Protein AF-A0A3R6W5V1-F1 (afdb_monomer_lite)

Sequence (468 aa):
MVTITNNAQAGAQSQTITPLTTTSVPNLQANAAKKMNNFSMTTMPAANRIVRATDNPYDSPDHDLDLVEDGNGGYEADVYTAKGLFEAVWDPASPTWDFNRNNPDNWKALFSKGILGEDANLHLGGSYKANIYLPISNIHKIVLMNNIDLSKIDDLTVKNYRMNYQLPANNIGRGNEINSKTSYKYVAIRHDNLLIDGKNHYIVMGFNNFALIGHIWSGQENQTVTYPDGTSGLQPYKEDWTIEDLDIYGTTYWGFISCNTGIAKNRVAIKMKEPIKQPGDVGYNSDKNDPTSDYNRANNLDDYKKGLAGGYSWITYDNVHYVGSQFSWTGGGTSGVTILGDTSGKSVRSFRAPDSDFIWLSESNNLPIDSNNNAAVPHGGNDQQNFEVDQVEFGKDCNYTGTTYNGNTLELTGSAVFRDGAKVDLYPHGTDTAEHHDGGMAYGISMPSGTPTINMYGSAQLNIHCND

Secondary structure (DSSP, 8-state):
-----------------------PPS---SS----------PPPP--TTBPPGGG-TT--TT--EEEEE-SSSSEEEEE-SHHHHHHHHH-TT-TTSTTTTT-TTHHHHHHHHT-HHHHHTT--SS---TTBPPPB--EEEEEESS-EEGGG--HHHHHHHT---PPPTTSEE----TTGGGSSEEE-SB-TTEEEEEEEEEEEEET--EEE-SS-TTT-TT-EEE-TTS-EEEPP-EEEEEEEEEEEEE--TTBSEEE-SS-HHHHHHHH--SPPPPTTSTT----TT-TTSHHHHHHHHHHHHHT-TT-EEEEEEEEEEEEES-SEE--TTSEEEEEESEEEEEE-SEEE-TT---EEEPP-TTPPBPTTSSBSSS---SS--SEEESEEEE-TT-EEEEE-SSS-SEEESS-EEE-TT-EEEEE----SS--STTT----SEE--SSS--EEE-TT-EEEE----

Radius of gyration: 23.42 Å; chains: 1; bounding box: 58×64×66 Å

Structure (mmCIF, N/CA/C/O backbone):
data_AF-A0A3R6W5V1-F1
#
_entry.id   AF-A0A3R6W5V1-F1
#
loop_
_atom_site.group_PDB
_atom_site.id
_atom_site.type_symbol
_atom_site.label_atom_id
_atom_site.label_alt_id
_atom_site.label_comp_id
_atom_site.label_asym_id
_atom_site.label_entity_id
_atom_site.label_seq_id
_atom_site.pdbx_PDB_ins_code
_atom_site.Cartn_x
_atom_site.Cartn_y
_atom_site.Cartn_z
_atom_site.occupancy
_atom_site.B_iso_or_equiv
_atom_site.auth_seq_id
_atom_site.auth_comp_id
_atom_site.auth_asym_id
_atom_site.auth_atom_id
_atom_site.pdbx_PDB_model_num
ATOM 1 N N . MET A 1 1 ? 6.380 -8.576 32.706 1.00 24.20 1 MET A N 1
ATOM 2 C CA . MET A 1 1 ? 7.169 -9.421 33.628 1.00 24.20 1 MET A CA 1
ATOM 3 C C . MET A 1 1 ? 6.385 -10.707 33.846 1.00 24.20 1 MET A C 1
ATOM 5 O O . MET A 1 1 ? 5.410 -10.699 34.584 1.00 24.20 1 MET A O 1
ATOM 9 N N . VAL A 1 2 ? 6.731 -11.768 33.120 1.00 23.47 2 VAL A N 1
ATOM 10 C CA . VAL A 1 2 ? 6.160 -13.106 33.312 1.00 23.47 2 VAL A CA 1
ATOM 11 C C . VAL A 1 2 ? 7.336 -14.007 33.648 1.00 23.47 2 VAL A C 1
ATOM 13 O O . VAL A 1 2 ? 8.266 -14.132 32.858 1.00 23.47 2 VAL A O 1
ATOM 16 N N . THR A 1 3 ? 7.338 -14.549 34.861 1.00 20.27 3 THR A N 1
ATOM 17 C CA . THR A 1 3 ? 8.378 -15.460 35.339 1.00 20.27 3 THR A CA 1
ATOM 18 C C . THR A 1 3 ? 7.955 -16.880 35.007 1.00 20.27 3 THR A C 1
ATOM 20 O O . THR A 1 3 ? 6.928 -17.340 35.503 1.00 20.27 3 THR A O 1
ATOM 23 N N . ILE A 1 4 ? 8.759 -17.584 34.214 1.00 23.84 4 ILE A N 1
ATOM 24 C CA . ILE A 1 4 ? 8.674 -19.038 34.072 1.00 23.84 4 ILE A CA 1
ATOM 25 C C . ILE A 1 4 ? 10.065 -19.590 34.372 1.00 23.84 4 ILE A C 1
ATOM 27 O O . ILE A 1 4 ? 11.032 -19.274 33.686 1.00 23.84 4 ILE A O 1
ATOM 31 N N . THR A 1 5 ? 10.172 -20.380 35.436 1.00 22.48 5 THR A N 1
ATOM 32 C CA . THR A 1 5 ? 11.401 -21.066 35.842 1.00 22.48 5 THR A CA 1
ATOM 33 C C . THR A 1 5 ? 11.293 -22.532 35.454 1.00 22.48 5 THR A C 1
ATOM 35 O O . THR A 1 5 ? 10.298 -23.162 35.805 1.00 22.48 5 THR A O 1
ATOM 38 N N . ASN A 1 6 ? 12.336 -23.103 34.846 1.00 23.78 6 ASN A N 1
ATOM 39 C CA . ASN A 1 6 ? 12.738 -24.473 35.162 1.00 23.78 6 ASN A CA 1
ATOM 40 C C . ASN A 1 6 ? 14.214 -24.747 34.843 1.00 23.78 6 ASN A C 1
ATOM 42 O O . ASN A 1 6 ? 14.746 -24.343 33.816 1.00 23.78 6 ASN A O 1
ATOM 46 N N . ASN A 1 7 ? 14.855 -25.426 35.795 1.00 25.19 7 ASN A N 1
ATOM 47 C CA . ASN A 1 7 ? 16.265 -25.796 35.840 1.00 25.19 7 ASN A CA 1
ATOM 48 C C . ASN A 1 7 ? 16.570 -27.023 34.968 1.00 25.19 7 ASN A C 1
ATOM 50 O O . ASN A 1 7 ? 15.912 -28.046 35.140 1.00 25.19 7 ASN A O 1
ATOM 54 N N . ALA A 1 8 ? 17.673 -26.993 34.215 1.00 25.36 8 ALA A N 1
ATOM 55 C CA . ALA A 1 8 ? 18.603 -28.124 34.110 1.00 25.36 8 ALA A CA 1
ATOM 56 C C . ALA A 1 8 ? 19.979 -27.656 33.596 1.00 25.36 8 ALA A C 1
ATOM 58 O O . ALA A 1 8 ? 20.082 -26.849 32.679 1.00 25.36 8 ALA A O 1
ATOM 59 N N . GLN A 1 9 ? 21.035 -28.146 34.245 1.00 26.05 9 GLN A N 1
ATOM 60 C CA . GLN A 1 9 ? 22.436 -27.763 34.073 1.00 26.05 9 GLN A CA 1
ATOM 61 C C . GLN A 1 9 ? 23.125 -28.390 32.846 1.00 26.05 9 GLN A C 1
ATOM 63 O O . GLN A 1 9 ? 22.974 -29.575 32.581 1.00 26.05 9 GLN A O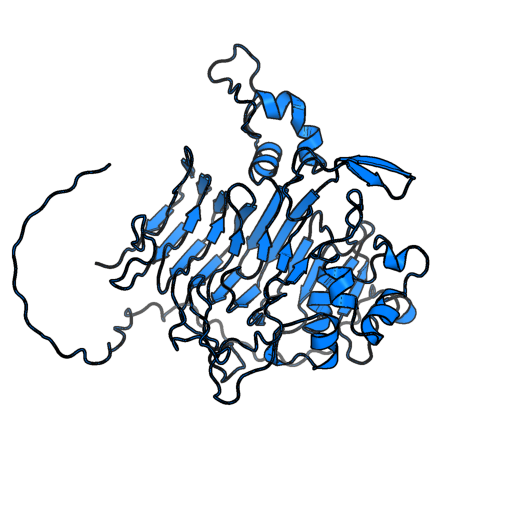 1
ATOM 68 N N . ALA A 1 10 ? 23.988 -27.568 32.237 1.00 26.67 10 ALA A N 1
ATOM 69 C CA . ALA A 1 10 ? 25.373 -27.798 31.797 1.00 26.67 10 ALA A CA 1
ATOM 70 C C . ALA A 1 10 ? 25.775 -29.078 31.030 1.00 26.67 10 ALA A C 1
ATOM 72 O O . ALA A 1 10 ? 25.814 -30.181 31.567 1.00 26.67 10 ALA A O 1
ATOM 73 N N . GLY A 1 11 ? 26.340 -28.853 29.838 1.00 23.72 11 GLY A N 1
ATOM 74 C CA . GLY A 1 11 ? 27.259 -29.774 29.171 1.00 23.72 11 GLY A CA 1
ATOM 75 C C . GLY A 1 11 ? 27.749 -29.215 27.836 1.00 23.72 11 GLY A C 1
ATOM 76 O O . GLY A 1 11 ? 27.104 -29.407 26.815 1.00 23.72 11 GLY A O 1
ATOM 77 N N . ALA A 1 12 ? 28.885 -28.513 27.832 1.00 28.36 12 ALA A N 1
ATOM 78 C CA . ALA A 1 12 ? 29.529 -28.054 26.605 1.00 28.36 12 ALA A CA 1
ATOM 79 C C . ALA A 1 12 ? 30.163 -29.238 25.855 1.00 28.36 12 ALA A C 1
ATOM 81 O O . ALA A 1 12 ? 31.077 -29.882 26.372 1.00 28.36 12 ALA A O 1
ATOM 82 N N . GLN A 1 13 ? 29.727 -29.486 24.619 1.00 23.53 13 GLN A N 1
ATOM 83 C CA . GLN A 1 13 ? 30.498 -30.235 23.629 1.00 23.53 13 GLN A CA 1
ATOM 84 C C . GLN A 1 13 ? 30.466 -29.491 22.295 1.00 23.53 13 GLN A C 1
ATOM 86 O O . GLN A 1 13 ? 29.409 -29.209 21.742 1.00 23.53 13 GLN A O 1
ATOM 91 N N . SER A 1 14 ? 31.660 -29.167 21.801 1.00 27.16 14 SER A N 1
ATOM 92 C CA . SER A 1 14 ? 31.893 -28.633 20.462 1.00 27.16 14 SER A CA 1
ATOM 93 C C . SER A 1 14 ? 31.403 -29.644 19.423 1.00 27.16 14 SER A C 1
ATOM 95 O O . SER A 1 14 ? 31.920 -30.761 19.373 1.00 27.16 14 SER A O 1
ATOM 97 N N . GLN A 1 15 ? 30.413 -29.266 18.611 1.00 25.70 15 GLN A N 1
ATOM 98 C CA . GLN A 1 15 ? 30.020 -30.019 17.424 1.00 25.70 15 GLN A CA 1
ATOM 99 C C . GLN A 1 15 ? 30.204 -29.157 16.178 1.00 25.70 15 GLN A C 1
ATOM 101 O O . GLN A 1 15 ? 29.712 -28.037 16.069 1.00 25.70 15 GLN A O 1
ATOM 106 N N . THR A 1 16 ? 30.960 -29.708 15.236 1.00 23.69 16 THR A N 1
ATOM 107 C CA . THR A 1 16 ? 31.167 -29.188 13.890 1.00 23.69 16 THR A CA 1
ATOM 108 C C . THR A 1 16 ? 29.822 -29.145 13.160 1.00 23.69 16 THR A C 1
ATOM 110 O O . THR A 1 16 ? 29.231 -30.191 12.895 1.00 23.69 16 THR A O 1
ATOM 113 N N . ILE A 1 17 ? 29.330 -27.943 12.846 1.00 25.33 17 ILE A N 1
ATOM 114 C CA . ILE A 1 17 ? 28.068 -27.751 12.121 1.00 25.33 17 ILE A CA 1
ATOM 115 C C . ILE A 1 17 ? 28.253 -28.256 10.686 1.00 25.33 17 ILE A C 1
ATOM 117 O O . ILE A 1 17 ? 28.968 -27.663 9.880 1.00 25.33 17 ILE A O 1
ATOM 121 N N . THR A 1 18 ? 27.612 -29.380 10.381 1.00 26.09 18 THR A N 1
ATOM 122 C CA . THR A 1 18 ? 27.389 -29.851 9.008 1.00 26.09 18 THR A CA 1
ATOM 123 C C . THR A 1 18 ? 26.201 -29.056 8.449 1.00 26.09 18 THR A C 1
ATOM 125 O O . THR A 1 18 ? 25.250 -28.851 9.205 1.00 26.09 18 THR A O 1
ATOM 128 N N . PRO A 1 19 ? 26.217 -28.571 7.189 1.00 27.47 19 PRO A N 1
ATOM 129 C CA . PRO A 1 19 ? 25.114 -27.778 6.651 1.00 27.47 19 PRO A CA 1
ATOM 130 C C . PRO A 1 19 ? 23.778 -28.505 6.838 1.00 27.47 19 PRO A C 1
ATOM 132 O O . PRO A 1 19 ? 23.638 -29.661 6.432 1.00 27.47 19 PRO A O 1
ATOM 135 N N . LEU A 1 20 ? 22.828 -27.822 7.484 1.00 25.36 20 LEU A N 1
ATOM 136 C CA . LEU A 1 20 ? 21.466 -28.294 7.718 1.00 25.36 20 LEU A CA 1
ATOM 137 C C . LEU A 1 20 ? 20.865 -28.783 6.399 1.00 25.36 20 LEU A C 1
ATOM 139 O O . LEU A 1 20 ? 20.637 -28.017 5.463 1.00 25.36 20 LEU A O 1
ATOM 143 N N . THR A 1 21 ? 20.618 -30.087 6.340 1.00 25.17 21 THR A N 1
ATOM 144 C CA . THR A 1 21 ? 19.718 -30.688 5.365 1.00 25.17 21 THR A CA 1
ATOM 145 C C . THR A 1 21 ? 18.314 -30.281 5.782 1.00 25.17 21 THR A C 1
ATOM 147 O O . THR A 1 21 ? 17.868 -30.605 6.881 1.00 25.17 21 THR A O 1
ATOM 150 N N . THR A 1 22 ? 17.638 -29.522 4.922 1.00 28.75 22 THR A N 1
ATOM 151 C CA . THR A 1 22 ? 16.239 -29.145 5.098 1.00 28.75 22 THR A CA 1
ATOM 152 C C . THR A 1 22 ? 15.409 -30.408 5.294 1.00 28.75 22 THR A C 1
ATOM 154 O O . THR A 1 22 ? 15.277 -31.241 4.397 1.00 28.75 22 THR A O 1
ATOM 157 N N . THR A 1 23 ? 14.856 -30.581 6.490 1.00 24.56 23 THR A N 1
ATOM 158 C CA . THR A 1 23 ? 13.832 -31.594 6.722 1.00 24.56 23 THR A CA 1
ATOM 159 C C . THR A 1 23 ? 12.555 -31.048 6.101 1.00 24.56 23 THR A C 1
ATOM 161 O O . THR A 1 23 ? 11.878 -30.189 6.654 1.00 24.56 23 THR A O 1
ATOM 164 N N . SER A 1 24 ? 12.278 -31.487 4.875 1.00 26.33 24 SER A N 1
ATOM 165 C CA . SER A 1 24 ? 11.009 -31.240 4.202 1.00 26.33 24 SER A CA 1
ATOM 166 C C . SER A 1 24 ? 9.868 -31.717 5.097 1.00 26.33 24 SER A C 1
ATOM 168 O O . SER A 1 24 ? 9.824 -32.900 5.445 1.00 26.33 24 SER A O 1
ATOM 170 N N . VAL A 1 25 ? 8.939 -30.823 5.428 1.00 28.31 25 VAL A N 1
ATOM 171 C CA . VAL A 1 25 ? 7.647 -31.192 6.013 1.00 28.31 25 VAL A CA 1
ATOM 172 C C . VAL A 1 25 ? 6.966 -32.186 5.056 1.00 28.31 25 VAL A C 1
ATOM 174 O O . VAL A 1 25 ? 6.752 -31.847 3.887 1.00 28.31 25 VAL A O 1
ATOM 177 N N . PRO A 1 26 ? 6.660 -33.427 5.477 1.00 26.69 26 PRO A N 1
ATOM 178 C CA . PRO A 1 26 ? 6.013 -34.397 4.604 1.00 26.69 26 PRO A CA 1
ATOM 179 C C . PRO A 1 26 ? 4.559 -33.999 4.302 1.00 26.69 26 PRO A C 1
ATOM 181 O O . PRO A 1 26 ? 3.750 -33.843 5.209 1.00 26.69 26 PRO A O 1
ATOM 184 N N . ASN A 1 27 ? 4.230 -33.937 3.008 1.00 31.64 27 ASN A N 1
ATOM 185 C CA . ASN A 1 27 ? 2.883 -33.942 2.421 1.00 31.64 27 ASN A CA 1
ATOM 186 C C . ASN A 1 27 ? 1.923 -32.774 2.733 1.00 31.64 27 ASN A C 1
ATOM 188 O O . ASN A 1 27 ? 0.891 -32.949 3.371 1.00 31.64 27 ASN A O 1
ATOM 192 N N . LEU A 1 28 ? 2.151 -31.644 2.054 1.00 29.62 28 LEU A N 1
ATOM 193 C CA . LEU A 1 28 ? 1.080 -30.771 1.527 1.00 29.62 28 LEU A CA 1
ATOM 194 C C . LEU A 1 28 ? 1.022 -30.781 -0.021 1.00 29.62 28 LEU A C 1
ATOM 196 O O . LEU A 1 28 ? 0.381 -29.942 -0.642 1.00 29.62 28 LEU A O 1
ATOM 200 N N . GLN A 1 29 ? 1.663 -31.759 -0.676 1.00 28.33 29 GLN A N 1
ATOM 201 C CA . GLN A 1 29 ? 1.738 -31.857 -2.145 1.00 28.33 29 GLN A CA 1
ATOM 202 C C . GLN A 1 29 ? 0.550 -32.560 -2.830 1.00 28.33 29 GLN A C 1
ATOM 204 O O . GLN A 1 29 ? 0.603 -32.829 -4.027 1.00 28.33 29 GLN A O 1
ATOM 209 N N . ALA A 1 30 ? -0.551 -32.824 -2.130 1.00 28.30 30 ALA A N 1
ATOM 210 C CA . ALA A 1 30 ? -1.717 -33.474 -2.726 1.00 28.30 30 ALA A CA 1
ATOM 211 C C . ALA A 1 30 ? -2.998 -32.672 -2.473 1.00 28.30 30 ALA A C 1
ATOM 213 O O . ALA A 1 30 ? -3.876 -33.151 -1.767 1.00 28.30 30 ALA A O 1
ATOM 214 N N . ASN A 1 31 ? -3.058 -31.438 -2.995 1.00 28.53 31 ASN A N 1
ATOM 215 C CA . ASN A 1 31 ? -4.257 -30.794 -3.573 1.00 28.53 31 ASN A CA 1
ATOM 216 C C . ASN A 1 31 ? -4.037 -29.288 -3.824 1.00 28.53 31 ASN A C 1
ATOM 218 O O . ASN A 1 31 ? -4.696 -28.462 -3.211 1.00 28.53 31 ASN A O 1
ATOM 222 N N . ALA A 1 32 ? -3.142 -28.919 -4.746 1.00 29.02 32 ALA A N 1
ATOM 223 C CA . ALA A 1 32 ? -3.205 -27.614 -5.430 1.00 29.02 32 ALA A CA 1
ATOM 224 C C . ALA A 1 32 ? -2.362 -27.578 -6.720 1.00 29.02 32 ALA A C 1
ATOM 226 O O . ALA A 1 32 ? -1.829 -26.545 -7.098 1.00 29.02 32 ALA A O 1
ATOM 227 N N . ALA A 1 33 ? -2.239 -28.691 -7.449 1.00 25.98 33 ALA A N 1
ATOM 228 C CA . ALA A 1 33 ? -1.793 -28.617 -8.840 1.00 25.98 33 ALA A CA 1
ATOM 229 C C . ALA A 1 33 ? -2.996 -28.225 -9.714 1.00 25.98 33 ALA A C 1
ATOM 231 O O . ALA A 1 33 ? -3.552 -29.055 -10.438 1.00 25.98 33 ALA A O 1
ATOM 232 N N . LYS A 1 34 ? -3.441 -26.963 -9.634 1.00 29.34 34 LYS A N 1
ATOM 233 C CA . LYS A 1 34 ? -4.236 -26.395 -10.730 1.00 29.34 34 LYS A CA 1
ATOM 234 C C . LYS A 1 34 ? -3.292 -26.338 -11.928 1.00 29.34 34 LYS A C 1
ATOM 236 O O . LYS A 1 34 ? -2.284 -25.644 -11.897 1.00 29.34 34 LYS A O 1
ATOM 241 N N . LYS A 1 35 ? -3.589 -27.139 -12.954 1.00 26.02 35 LYS A N 1
ATOM 242 C CA . LYS A 1 35 ? -2.922 -27.086 -14.259 1.00 26.02 35 LYS A CA 1
ATOM 243 C C . LYS A 1 35 ? -2.786 -25.622 -14.687 1.00 26.02 35 LYS A C 1
ATOM 245 O O . LYS A 1 35 ? -3.800 -24.985 -14.962 1.00 26.02 35 LYS A O 1
ATOM 250 N N . MET A 1 36 ? -1.554 -25.123 -14.772 1.00 27.02 36 MET A N 1
ATOM 251 C CA . MET A 1 36 ? -1.246 -23.946 -15.575 1.00 27.02 36 MET A CA 1
ATOM 252 C C . MET A 1 36 ? -1.627 -24.289 -17.015 1.00 27.02 36 MET A C 1
ATOM 254 O O . MET A 1 36 ? -0.994 -25.127 -17.659 1.00 27.02 36 MET A O 1
ATOM 258 N N . ASN A 1 37 ? -2.726 -23.714 -17.493 1.00 26.06 37 ASN A N 1
ATOM 259 C CA . ASN A 1 37 ? -3.013 -23.720 -18.915 1.00 26.06 37 ASN A CA 1
ATOM 260 C C . ASN A 1 37 ? -2.013 -22.762 -19.560 1.00 26.06 37 ASN A C 1
ATOM 262 O O . ASN A 1 37 ? -1.928 -21.607 -19.156 1.00 26.06 37 ASN A O 1
ATOM 266 N N . ASN A 1 38 ? -1.266 -23.242 -20.554 1.00 24.62 38 ASN A N 1
ATOM 267 C CA . ASN A 1 38 ? -0.503 -22.380 -21.449 1.00 24.62 38 ASN A CA 1
ATOM 268 C C . ASN A 1 38 ? -1.458 -21.325 -22.022 1.00 24.62 38 ASN A C 1
ATOM 270 O O . ASN A 1 38 ? -2.312 -21.654 -22.851 1.00 24.62 38 ASN A O 1
ATOM 274 N N . PHE A 1 39 ? -1.336 -20.077 -21.576 1.00 28.05 39 PHE A N 1
ATOM 275 C CA . PHE A 1 39 ? -2.034 -18.964 -22.198 1.00 28.05 39 PHE A CA 1
ATOM 276 C C . PHE A 1 39 ? -1.380 -18.712 -23.558 1.00 28.05 39 PHE A C 1
ATOM 278 O O . PHE A 1 39 ? -0.273 -18.194 -23.668 1.00 28.05 39 PHE A O 1
ATOM 285 N N . SER A 1 40 ? -2.066 -19.140 -24.616 1.00 25.66 40 SER A N 1
ATOM 286 C CA . SER A 1 40 ? -1.854 -18.587 -25.950 1.00 25.66 40 SER A CA 1
ATOM 287 C C . SER A 1 40 ? -2.216 -17.106 -25.886 1.00 25.66 40 SER A C 1
ATOM 289 O O . SER A 1 40 ? -3.276 -16.786 -25.352 1.00 25.66 40 SER A O 1
ATOM 291 N N . MET A 1 41 ? -1.379 -16.223 -26.441 1.00 25.05 41 MET A N 1
ATOM 292 C CA . MET A 1 41 ? -1.706 -14.806 -26.636 1.00 25.05 41 MET A CA 1
ATOM 293 C C . MET A 1 41 ? -2.998 -14.704 -27.453 1.00 25.05 41 MET A C 1
ATOM 295 O O . MET A 1 41 ? -2.991 -14.820 -28.680 1.00 25.05 41 MET A O 1
ATOM 299 N N . THR A 1 42 ? -4.130 -14.581 -26.765 1.00 28.81 42 THR A N 1
ATOM 300 C CA . THR A 1 42 ? -5.414 -14.300 -27.394 1.00 28.81 42 THR A CA 1
ATOM 301 C C . THR A 1 42 ? -5.331 -12.881 -27.929 1.00 28.81 42 THR A C 1
ATOM 303 O O . THR A 1 42 ? -4.933 -11.966 -27.215 1.00 28.81 42 THR A O 1
ATOM 306 N N . THR A 1 43 ? -5.664 -12.711 -29.204 1.00 33.88 43 THR A N 1
ATOM 307 C CA . THR A 1 43 ? -5.791 -11.405 -29.848 1.00 33.88 43 THR A CA 1
ATOM 308 C C . THR A 1 43 ? -6.632 -10.487 -28.963 1.00 33.88 43 THR A C 1
ATOM 310 O O . THR A 1 43 ? -7.719 -10.883 -28.536 1.00 33.88 43 THR A O 1
ATOM 313 N N . MET A 1 44 ? -6.095 -9.298 -28.663 1.00 34.88 44 MET A N 1
ATOM 314 C CA . MET A 1 44 ? -6.707 -8.326 -27.757 1.00 34.88 44 MET A CA 1
ATOM 315 C C . MET A 1 44 ? -8.184 -8.110 -28.120 1.00 34.88 44 MET A C 1
ATOM 317 O O . MET A 1 44 ? -8.479 -7.836 -29.290 1.00 34.88 44 MET A O 1
ATOM 321 N N . PRO A 1 45 ? -9.131 -8.230 -27.171 1.00 31.38 45 PRO A N 1
ATOM 322 C CA . PRO A 1 45 ? -10.484 -7.774 -27.424 1.00 31.38 45 PRO A CA 1
ATOM 323 C C . PRO A 1 45 ? -10.429 -6.271 -27.698 1.00 31.38 45 PRO A C 1
ATOM 325 O O . PRO A 1 45 ? -9.817 -5.519 -26.946 1.00 31.38 45 PRO A O 1
ATOM 328 N N . ALA A 1 46 ? -11.057 -5.828 -28.788 1.00 33.47 46 ALA A N 1
ATOM 329 C CA . ALA A 1 46 ? -11.235 -4.408 -29.051 1.00 33.47 46 ALA A CA 1
ATOM 330 C C . ALA A 1 46 ? -12.104 -3.821 -27.930 1.00 33.47 46 ALA A C 1
ATOM 332 O O . ALA A 1 46 ? -13.329 -3.974 -27.934 1.00 33.47 46 ALA A O 1
ATOM 333 N N . ALA A 1 47 ? -11.469 -3.206 -26.934 1.00 37.22 47 ALA A N 1
ATOM 334 C CA . ALA A 1 47 ? -12.167 -2.516 -25.870 1.00 37.22 47 ALA A CA 1
ATOM 335 C C . ALA A 1 47 ? -12.830 -1.269 -26.468 1.00 37.22 47 ALA A C 1
ATOM 337 O O . ALA A 1 47 ? -12.188 -0.267 -26.780 1.00 37.22 47 ALA A O 1
ATOM 338 N N . ASN A 1 48 ? -14.150 -1.329 -26.638 1.00 40.00 48 ASN A N 1
ATOM 339 C CA . ASN A 1 48 ? -14.978 -0.154 -26.887 1.00 40.00 48 ASN A CA 1
ATOM 340 C C . ASN A 1 48 ? -15.027 0.690 -25.604 1.00 40.00 48 ASN A C 1
ATOM 342 O O . ASN A 1 48 ? -16.056 0.663 -24.932 1.00 40.00 48 ASN A O 1
ATOM 346 N N . ARG A 1 49 ? -13.913 1.347 -25.239 1.00 47.47 49 ARG A N 1
ATOM 347 C CA . ARG A 1 49 ? -13.786 2.430 -24.233 1.00 47.47 49 ARG A CA 1
ATOM 348 C C . ARG A 1 49 ? -12.343 2.844 -23.896 1.00 47.47 49 ARG A C 1
ATOM 350 O O . ARG A 1 49 ? -12.163 3.603 -22.951 1.00 47.47 49 ARG A O 1
ATOM 357 N N . ILE A 1 50 ? -11.330 2.423 -24.656 1.00 56.69 50 ILE A N 1
ATOM 358 C CA . ILE A 1 50 ? -10.002 3.048 -24.536 1.00 56.69 50 ILE A CA 1
ATOM 359 C C . ILE A 1 50 ? -10.173 4.522 -24.916 1.00 56.69 50 ILE A C 1
ATOM 361 O O . ILE A 1 50 ? -10.762 4.825 -25.964 1.00 56.69 50 ILE A O 1
ATOM 365 N N . VAL A 1 51 ? -9.714 5.437 -24.058 1.00 57.28 51 VAL A N 1
ATOM 366 C CA . VAL A 1 51 ? -9.539 6.846 -24.430 1.00 57.28 51 VAL A CA 1
ATOM 367 C C . VAL A 1 51 ? -8.811 6.856 -25.782 1.00 57.28 51 VAL A C 1
ATOM 369 O O . VAL A 1 51 ? -7.920 6.035 -26.001 1.00 57.28 51 VAL A O 1
ATOM 372 N N . ARG A 1 52 ? -9.215 7.685 -26.759 1.00 52.25 52 ARG A N 1
ATOM 373 C CA . ARG A 1 52 ? -8.530 7.673 -28.072 1.00 52.25 52 ARG A CA 1
ATOM 374 C C . ARG A 1 52 ? -7.024 7.799 -27.827 1.00 52.25 52 ARG A C 1
ATOM 376 O O . ARG A 1 52 ? -6.649 8.581 -26.970 1.00 52.25 52 ARG A O 1
ATOM 383 N N . ALA A 1 53 ? -6.171 7.087 -28.566 1.00 52.97 53 ALA A N 1
ATOM 384 C CA . ALA A 1 53 ? -4.715 7.146 -28.347 1.00 52.97 53 ALA A CA 1
ATOM 385 C C . ALA A 1 53 ? -4.174 8.595 -28.308 1.00 52.97 53 ALA A C 1
ATOM 387 O O . ALA A 1 53 ? -3.322 8.927 -27.499 1.00 52.97 53 ALA A O 1
ATOM 388 N N . THR A 1 54 ? -4.772 9.503 -29.091 1.00 54.19 54 THR A N 1
ATOM 389 C CA . THR A 1 54 ? -4.465 10.947 -29.087 1.00 54.19 54 THR A CA 1
ATOM 390 C C . THR A 1 54 ? -4.832 11.692 -27.800 1.00 54.19 54 THR A C 1
ATOM 392 O O . THR A 1 54 ? -4.343 12.794 -27.576 1.00 54.19 54 THR A O 1
ATOM 395 N N . ASP A 1 55 ? -5.725 11.113 -27.006 1.00 63.78 55 ASP A N 1
ATOM 396 C CA . ASP A 1 55 ? -6.310 11.653 -25.784 1.00 63.78 55 ASP A CA 1
ATOM 397 C C . ASP A 1 55 ? -5.718 10.944 -24.531 1.00 63.78 55 ASP A C 1
ATOM 399 O O . ASP A 1 55 ? -5.939 11.412 -23.416 1.00 63.78 55 ASP A O 1
ATOM 403 N N . ASN A 1 56 ? -4.944 9.851 -24.691 1.00 75.69 56 ASN A N 1
ATOM 404 C CA . ASN A 1 56 ? -4.189 9.202 -23.608 1.00 75.69 56 ASN A CA 1
ATOM 405 C C . ASN A 1 56 ? -2.866 9.964 -23.379 1.00 75.69 56 ASN A C 1
ATOM 407 O O . ASN A 1 56 ? -1.977 9.922 -24.234 1.00 75.69 56 ASN A O 1
ATOM 411 N N . PRO A 1 57 ? -2.676 10.651 -22.236 1.00 74.38 57 PRO A N 1
ATOM 412 C CA . PRO A 1 57 ? -1.464 11.429 -22.005 1.00 74.38 57 PRO A CA 1
ATOM 413 C C . PRO A 1 57 ? -0.203 10.560 -21.900 1.00 74.38 57 PRO A C 1
ATOM 415 O O . PRO A 1 57 ? 0.887 11.101 -22.107 1.00 74.38 57 PRO A O 1
ATOM 418 N N . TYR A 1 58 ? -0.350 9.258 -21.631 1.00 80.19 58 TYR A N 1
ATOM 419 C CA . TYR A 1 58 ? 0.724 8.275 -21.466 1.00 80.19 58 TYR A CA 1
ATOM 420 C C . TYR A 1 58 ? 1.085 7.508 -22.740 1.00 80.19 58 TYR A C 1
ATOM 422 O O . TYR A 1 58 ? 1.966 6.653 -22.681 1.00 80.19 58 TYR A O 1
ATOM 430 N N . ASP A 1 59 ? 0.437 7.806 -23.872 1.00 73.75 59 ASP A N 1
ATOM 431 C CA . ASP A 1 59 ? 0.676 7.100 -25.133 1.00 73.75 59 ASP A CA 1
ATOM 432 C C . ASP A 1 59 ? 2.179 7.076 -25.469 1.00 73.75 59 ASP A C 1
ATOM 434 O O . ASP A 1 59 ? 2.836 8.118 -25.605 1.00 73.75 59 ASP A O 1
ATOM 438 N N . SER A 1 60 ? 2.737 5.867 -25.536 1.00 71.56 60 SER A N 1
ATOM 439 C CA . SER A 1 60 ? 4.154 5.613 -25.776 1.00 71.56 60 SER A CA 1
ATOM 440 C C . SER A 1 60 ? 4.307 4.532 -26.850 1.00 71.56 60 SER A C 1
ATOM 442 O O . SER A 1 60 ? 3.460 3.644 -26.956 1.00 71.56 60 SER A O 1
ATOM 444 N N . PRO A 1 61 ? 5.390 4.556 -27.652 1.00 68.69 61 PRO A N 1
ATOM 445 C CA . PRO A 1 61 ? 5.651 3.501 -28.634 1.00 68.69 61 PRO A CA 1
ATOM 446 C C . PRO A 1 61 ? 5.747 2.097 -28.019 1.00 68.69 61 PRO A C 1
ATOM 448 O O . PRO A 1 61 ? 5.499 1.116 -28.716 1.00 68.69 61 PRO A O 1
ATOM 451 N N . ASP A 1 62 ? 6.113 2.026 -26.737 1.00 70.06 62 ASP A N 1
ATOM 452 C CA . ASP A 1 62 ? 6.284 0.791 -25.969 1.00 70.06 62 ASP A CA 1
ATOM 453 C C . ASP A 1 62 ? 4.981 0.322 -25.299 1.00 70.06 62 ASP A C 1
ATOM 455 O O . ASP A 1 62 ? 4.950 -0.759 -24.716 1.00 70.06 62 ASP A O 1
ATOM 459 N N . HIS A 1 63 ? 3.903 1.108 -25.433 1.00 83.38 63 HIS A N 1
ATOM 460 C CA . HIS A 1 63 ? 2.559 0.819 -24.934 1.00 83.38 63 HIS A CA 1
ATOM 461 C C . HIS A 1 63 ? 2.546 0.473 -23.437 1.00 83.38 63 HIS A C 1
ATOM 463 O O . HIS A 1 63 ? 2.139 -0.608 -23.024 1.00 83.38 63 HIS A O 1
ATOM 469 N N . ASP A 1 64 ? 3.036 1.405 -22.613 1.00 89.69 64 ASP A N 1
ATOM 470 C CA . ASP A 1 64 ? 3.232 1.182 -21.174 1.00 89.69 64 ASP A CA 1
ATOM 471 C C . ASP A 1 64 ? 1.920 1.013 -20.393 1.00 89.69 64 ASP A C 1
ATOM 473 O O . ASP A 1 64 ? 1.817 0.129 -19.532 1.00 89.69 64 ASP A O 1
ATOM 477 N N . LEU A 1 65 ? 0.932 1.867 -20.685 1.00 91.69 65 LEU A N 1
ATOM 478 C CA . LEU A 1 65 ? -0.408 1.813 -20.105 1.00 91.69 65 LEU A CA 1
ATOM 479 C C . LEU A 1 65 ? -1.470 2.430 -21.027 1.00 91.69 65 LEU A C 1
ATOM 481 O O . LEU A 1 65 ? -1.205 3.401 -21.742 1.00 91.69 65 LEU A O 1
ATOM 485 N N . ASP A 1 66 ? -2.695 1.919 -20.926 1.00 89.50 66 ASP A N 1
ATOM 486 C CA . ASP A 1 66 ? -3.902 2.515 -21.502 1.00 89.50 66 ASP A CA 1
ATOM 487 C C . ASP A 1 66 ? -4.823 3.050 -20.411 1.00 89.50 66 ASP A C 1
ATOM 489 O O . ASP A 1 66 ? -4.983 2.426 -19.366 1.00 89.50 66 ASP A O 1
ATOM 493 N N . LEU A 1 67 ? -5.485 4.176 -20.683 1.00 89.19 67 LEU A N 1
ATOM 494 C CA . LEU A 1 67 ? -6.549 4.688 -19.823 1.00 89.19 67 LEU A CA 1
ATOM 495 C C . LEU A 1 67 ? -7.932 4.388 -20.403 1.00 89.19 67 LEU A C 1
ATOM 497 O O . LEU A 1 67 ? -8.197 4.578 -21.596 1.00 89.19 67 LEU A O 1
ATOM 501 N N . VAL A 1 68 ? -8.836 3.988 -19.515 1.00 87.12 68 VAL A N 1
ATOM 502 C CA . VAL A 1 68 ? -10.244 3.695 -19.785 1.00 87.12 68 VAL A CA 1
ATOM 503 C C . VAL A 1 68 ? -11.093 4.528 -18.829 1.00 87.12 68 VAL A C 1
ATOM 505 O O . VAL A 1 68 ? -10.846 4.530 -17.630 1.00 87.12 68 VAL A O 1
ATOM 508 N N . GLU A 1 69 ? -12.095 5.255 -19.326 1.00 85.44 69 GLU A N 1
ATOM 509 C CA . GLU A 1 69 ? -13.006 6.000 -18.443 1.00 85.44 69 GLU A CA 1
ATOM 510 C C . GLU A 1 69 ? -13.812 5.048 -17.546 1.00 85.44 69 GLU A C 1
ATOM 512 O O . GLU A 1 69 ? -14.498 4.143 -18.036 1.00 85.44 69 GLU A O 1
ATOM 517 N N . ASP A 1 70 ? -13.805 5.311 -16.238 1.00 82.81 70 ASP A N 1
ATOM 518 C CA . ASP A 1 70 ? -14.451 4.455 -15.234 1.00 82.81 70 ASP A CA 1
ATOM 519 C C . ASP A 1 70 ? -15.943 4.790 -15.004 1.00 82.81 70 ASP A C 1
ATOM 521 O O . ASP A 1 70 ? -16.675 4.067 -14.327 1.00 82.81 70 ASP A O 1
ATOM 525 N N . GLY A 1 71 ? -16.424 5.900 -15.576 1.00 81.50 71 GLY A N 1
ATOM 526 C CA . GLY A 1 71 ? -17.795 6.393 -15.412 1.00 81.50 71 GLY A CA 1
ATOM 527 C C . GLY A 1 71 ? -18.075 7.156 -14.109 1.00 81.50 71 GLY A C 1
ATOM 528 O O . GLY A 1 71 ? -19.194 7.641 -13.941 1.00 81.50 71 GLY A O 1
ATOM 529 N N . ASN A 1 72 ? -17.080 7.327 -13.233 1.00 81.81 72 ASN A N 1
ATOM 530 C CA . ASN A 1 72 ? -17.157 8.092 -11.981 1.00 81.81 72 ASN A CA 1
ATOM 531 C C . ASN A 1 72 ? -16.327 9.385 -12.024 1.00 81.81 72 ASN A C 1
ATOM 533 O O . ASN A 1 72 ? -16.078 10.006 -10.992 1.00 81.81 72 ASN A O 1
ATOM 537 N N . GLY A 1 73 ? -15.924 9.811 -13.224 1.00 79.94 73 GLY A N 1
ATOM 538 C CA . GLY A 1 73 ? -15.107 11.007 -13.425 1.00 79.94 73 GLY A CA 1
ATOM 539 C C . GLY A 1 73 ? -13.603 10.760 -13.296 1.00 79.94 73 GLY A C 1
ATOM 540 O O . GLY A 1 73 ? -12.863 11.733 -13.173 1.00 79.94 73 GLY A O 1
ATOM 541 N N . GLY A 1 74 ? -13.164 9.498 -13.342 1.00 86.75 74 GLY A N 1
ATOM 542 C CA . GLY A 1 74 ? -11.758 9.113 -13.380 1.00 86.75 74 GLY A CA 1
ATOM 543 C C . GLY A 1 74 ? -11.485 8.002 -14.393 1.00 86.75 74 GLY A C 1
ATOM 544 O O . GLY A 1 74 ? -12.194 7.854 -15.396 1.00 86.75 74 GLY A O 1
ATOM 545 N N . TYR A 1 75 ? -10.425 7.241 -14.132 1.00 89.88 75 TYR A N 1
ATOM 546 C CA . TYR A 1 75 ? -9.867 6.278 -15.071 1.00 89.88 75 TYR A CA 1
ATOM 547 C C . TYR A 1 75 ? -9.518 4.943 -14.411 1.00 89.88 75 TYR A C 1
ATOM 549 O O . TYR A 1 75 ? -9.088 4.882 -13.257 1.00 89.88 75 TYR A O 1
ATOM 557 N N . GLU A 1 76 ? -9.645 3.884 -15.199 1.00 92.75 76 GLU A N 1
ATOM 558 C CA . GLU A 1 76 ? -8.949 2.619 -15.014 1.00 92.75 76 GLU A CA 1
ATOM 559 C C . GLU A 1 76 ? -7.696 2.625 -15.904 1.00 92.75 76 GLU A C 1
ATOM 561 O O . GLU A 1 76 ? -7.754 3.061 -17.056 1.00 92.75 76 GLU A O 1
ATOM 566 N N . ALA A 1 77 ? -6.564 2.176 -15.368 1.00 94.44 77 ALA A N 1
ATOM 567 C CA . ALA A 1 77 ? -5.294 2.067 -16.069 1.00 94.44 77 ALA A CA 1
ATOM 568 C C . ALA A 1 77 ? -4.966 0.593 -16.340 1.00 94.44 77 ALA A C 1
ATOM 570 O O . ALA A 1 77 ? -4.622 -0.147 -15.417 1.00 94.44 77 ALA A O 1
ATOM 571 N N . ASP A 1 78 ? -5.040 0.180 -17.602 1.00 94.50 78 ASP A N 1
ATOM 572 C CA . ASP A 1 78 ? -4.560 -1.123 -18.060 1.00 94.50 78 ASP A CA 1
ATOM 573 C C . ASP A 1 78 ? -3.037 -1.034 -18.239 1.00 94.50 78 ASP A C 1
ATOM 575 O O . ASP A 1 78 ? -2.545 -0.309 -19.103 1.00 94.50 78 ASP A O 1
ATOM 579 N N . VAL A 1 79 ? -2.279 -1.736 -17.397 1.00 95.00 79 VAL A N 1
ATOM 580 C CA . VAL A 1 79 ? -0.820 -1.613 -17.281 1.00 95.00 79 VAL A CA 1
ATOM 581 C C . VAL A 1 79 ? -0.110 -2.818 -17.888 1.00 95.00 79 VAL A C 1
ATOM 583 O O . VAL A 1 79 ? -0.357 -3.964 -17.506 1.00 95.00 79 VAL A O 1
ATOM 586 N N . TYR A 1 80 ? 0.849 -2.550 -18.776 1.00 92.69 80 TYR A N 1
ATOM 587 C CA . TYR A 1 80 ? 1.593 -3.581 -19.506 1.00 92.69 80 TYR A CA 1
ATOM 588 C C . TYR A 1 80 ? 3.065 -3.682 -19.097 1.00 92.69 80 TYR A C 1
ATOM 590 O O . TYR A 1 80 ? 3.673 -4.738 -19.295 1.00 92.69 80 TYR A O 1
ATOM 598 N N . THR A 1 81 ? 3.645 -2.613 -18.539 1.00 91.62 81 THR A N 1
ATOM 599 C CA . THR A 1 81 ? 5.078 -2.527 -18.206 1.00 91.62 81 THR A CA 1
ATOM 600 C C . THR A 1 81 ? 5.315 -1.993 -16.791 1.00 91.62 81 THR A C 1
ATOM 602 O O . THR A 1 81 ? 4.429 -1.424 -16.152 1.00 91.62 81 THR A O 1
ATOM 605 N N . ALA A 1 82 ? 6.545 -2.151 -16.282 1.00 89.56 82 ALA A N 1
ATOM 606 C CA . ALA A 1 82 ? 6.940 -1.563 -15.000 1.00 89.56 82 ALA A CA 1
ATOM 607 C C . ALA A 1 82 ? 6.807 -0.034 -15.021 1.00 89.56 82 ALA A C 1
ATOM 609 O O . ALA A 1 82 ? 6.288 0.546 -14.071 1.00 89.56 82 ALA A O 1
ATOM 610 N N . LYS A 1 83 ? 7.214 0.613 -16.122 1.00 89.50 83 LYS A N 1
ATOM 611 C CA . LYS A 1 83 ? 7.016 2.052 -16.321 1.00 89.50 83 LYS A CA 1
ATOM 612 C C . LYS A 1 83 ? 5.537 2.419 -16.195 1.00 89.50 83 LYS A C 1
ATOM 614 O O . LYS A 1 83 ? 5.223 3.325 -15.430 1.00 89.50 83 LYS A O 1
ATOM 619 N N . GLY A 1 84 ? 4.656 1.671 -16.862 1.00 92.75 84 GLY A N 1
ATOM 620 C CA . GLY A 1 84 ? 3.211 1.879 -16.805 1.00 92.75 84 GLY A CA 1
ATOM 621 C C . GLY A 1 84 ? 2.639 1.767 -15.392 1.00 92.75 84 GLY A C 1
ATOM 622 O O . GLY A 1 84 ? 1.863 2.623 -14.980 1.00 92.75 84 GLY A O 1
ATOM 623 N N . LEU A 1 85 ? 3.083 0.777 -14.606 1.00 93.69 85 LEU A N 1
ATOM 624 C CA . LEU A 1 85 ? 2.664 0.615 -13.207 1.00 93.69 85 LEU A CA 1
ATOM 625 C C . LEU A 1 85 ? 3.009 1.854 -12.379 1.00 93.69 85 LEU A C 1
ATOM 627 O O . LEU A 1 85 ? 2.173 2.395 -11.660 1.00 93.69 85 LEU A O 1
ATOM 631 N N . PHE A 1 86 ? 4.251 2.314 -12.487 1.00 90.25 86 PHE A N 1
ATOM 632 C CA . PHE A 1 86 ? 4.719 3.475 -11.745 1.00 90.25 86 PHE A CA 1
ATOM 633 C C . PHE A 1 86 ? 4.079 4.776 -12.233 1.00 90.25 86 PHE A C 1
ATOM 635 O O . PHE A 1 86 ? 3.760 5.634 -11.418 1.00 90.25 86 PHE A O 1
ATOM 642 N N . GLU A 1 87 ? 3.837 4.924 -13.533 1.00 91.44 87 GLU A N 1
ATOM 643 C CA . GLU A 1 87 ? 3.084 6.051 -14.087 1.00 91.44 87 GLU A CA 1
ATOM 644 C C . GLU A 1 87 ? 1.624 6.058 -13.636 1.00 91.44 87 GLU A C 1
ATOM 646 O O . GLU A 1 87 ? 1.090 7.133 -13.374 1.00 91.44 87 GLU A O 1
ATOM 651 N N . ALA A 1 88 ? 0.999 4.893 -13.473 1.00 94.12 88 ALA A N 1
ATOM 652 C CA . ALA A 1 88 ? -0.352 4.797 -12.943 1.00 94.12 88 ALA A CA 1
ATOM 653 C C . ALA A 1 88 ? -0.411 5.109 -11.435 1.00 94.12 88 ALA A C 1
ATOM 655 O O . ALA A 1 88 ? -1.341 5.766 -10.977 1.00 94.12 88 ALA A O 1
ATOM 656 N N . VAL A 1 89 ? 0.607 4.708 -10.663 1.00 93.12 89 VAL A N 1
ATOM 657 C CA . VAL A 1 89 ? 0.675 5.005 -9.221 1.00 93.12 89 VAL A CA 1
ATOM 658 C C . VAL A 1 89 ? 1.092 6.455 -8.935 1.00 93.12 89 VAL A C 1
ATOM 660 O O . VAL A 1 89 ? 0.514 7.091 -8.060 1.00 93.12 89 VAL A O 1
ATOM 663 N N . TRP A 1 90 ? 2.072 7.023 -9.643 1.00 89.31 90 TRP A N 1
ATOM 664 C CA . TRP A 1 90 ? 2.466 8.431 -9.450 1.00 89.31 90 TRP A CA 1
ATOM 665 C C . TRP A 1 90 ? 1.561 9.431 -10.164 1.00 89.31 90 TRP A C 1
ATOM 667 O O . TRP A 1 90 ? 1.625 10.619 -9.843 1.00 89.31 90 TRP A O 1
ATOM 677 N N . ASP A 1 91 ? 0.785 8.970 -11.146 1.00 90.44 91 ASP A N 1
ATOM 678 C CA . ASP A 1 91 ? -0.075 9.776 -12.014 1.00 90.44 91 ASP A CA 1
ATOM 679 C C . ASP A 1 91 ? 0.584 11.124 -12.398 1.00 90.44 91 ASP A C 1
ATOM 681 O O . ASP A 1 91 ? 0.088 12.203 -12.056 1.00 90.44 91 ASP A O 1
ATOM 685 N N . PRO A 1 92 ? 1.770 11.108 -13.052 1.00 87.75 92 PRO A N 1
ATOM 686 C CA . PRO A 1 92 ? 2.502 12.332 -13.371 1.00 87.75 92 PRO A CA 1
ATOM 687 C C . PRO A 1 92 ? 1.789 13.183 -14.427 1.00 87.75 92 PRO A C 1
ATOM 689 O O . PRO A 1 92 ? 2.161 14.342 -14.603 1.00 87.75 92 PRO A O 1
ATOM 692 N N . ALA A 1 93 ? 0.779 12.643 -15.120 1.00 86.81 93 ALA A N 1
ATOM 693 C CA . ALA A 1 93 ? -0.072 13.398 -16.029 1.00 86.81 93 ALA A CA 1
ATOM 694 C C . ALA A 1 93 ? -1.231 14.110 -15.314 1.00 86.81 93 ALA A C 1
ATOM 696 O O . ALA A 1 93 ? -1.901 14.931 -15.947 1.00 86.81 93 ALA A O 1
ATOM 697 N N . SER A 1 94 ? -1.459 13.859 -14.015 1.00 85.12 94 SER A N 1
ATOM 698 C CA . SER A 1 94 ? -2.528 14.522 -13.269 1.00 85.12 94 SER A CA 1
ATOM 699 C C . SER A 1 94 ? -2.419 16.044 -13.421 1.00 85.12 94 SER A C 1
ATOM 701 O O . SER A 1 94 ? -1.367 16.633 -13.128 1.00 85.12 94 SER A O 1
ATOM 703 N N . PRO A 1 95 ? -3.497 16.731 -13.842 1.00 78.50 95 PRO A N 1
ATOM 704 C CA . PRO A 1 95 ? -3.506 18.188 -13.940 1.00 78.50 95 PRO A CA 1
ATOM 705 C C . PRO A 1 95 ? -3.455 18.854 -12.559 1.00 78.50 95 PRO A C 1
ATOM 707 O O . PRO A 1 95 ? -3.267 20.067 -12.467 1.00 78.50 95 PRO A O 1
ATOM 710 N N . THR A 1 96 ? -3.632 18.076 -11.484 1.00 77.75 96 THR A N 1
ATOM 711 C CA . THR A 1 96 ? -3.550 18.564 -10.104 1.00 77.75 96 THR A CA 1
ATOM 712 C C . THR A 1 96 ? -2.109 18.756 -9.630 1.00 77.75 96 THR A C 1
ATOM 714 O O . THR A 1 96 ? -1.893 19.431 -8.625 1.00 77.75 96 THR A O 1
ATOM 717 N N . TRP A 1 97 ? -1.119 18.243 -10.371 1.00 82.19 97 TRP A N 1
ATOM 718 C CA . TRP A 1 97 ? 0.285 18.553 -10.129 1.00 82.19 97 TRP A CA 1
ATOM 719 C C . TRP A 1 97 ? 0.588 20.031 -10.380 1.00 82.19 97 TRP A C 1
ATOM 721 O O . TRP A 1 97 ? 0.269 20.593 -11.431 1.00 82.19 97 TRP A O 1
ATOM 731 N N . ASP A 1 98 ? 1.324 20.646 -9.454 1.00 78.81 98 ASP A N 1
ATOM 732 C CA . ASP A 1 98 ? 1.751 22.044 -9.567 1.00 78.81 98 ASP A CA 1
ATOM 733 C C . ASP A 1 98 ? 2.550 22.318 -10.847 1.00 78.81 98 ASP A C 1
ATOM 735 O O . ASP A 1 98 ? 2.361 23.354 -11.491 1.00 78.81 98 ASP A O 1
ATOM 739 N N . PHE A 1 99 ? 3.406 21.377 -11.256 1.00 84.00 99 PHE A N 1
ATOM 740 C CA . PHE A 1 99 ? 4.191 21.509 -12.479 1.00 84.00 99 PHE A CA 1
ATOM 741 C C . PHE A 1 99 ? 3.364 21.319 -13.760 1.00 84.00 99 PHE A C 1
ATOM 743 O O . PHE A 1 99 ? 3.819 21.762 -14.811 1.00 84.00 99 PHE A O 1
ATOM 750 N N . ASN A 1 100 ? 2.159 20.741 -13.700 1.00 83.62 100 ASN A N 1
ATOM 751 C CA . ASN A 1 100 ? 1.264 20.592 -14.856 1.00 83.62 100 ASN A CA 1
ATOM 752 C C . ASN A 1 100 ? 0.214 21.708 -14.960 1.00 83.62 100 ASN A C 1
ATOM 754 O O . ASN A 1 100 ? -0.414 21.865 -16.007 1.00 83.62 100 ASN A O 1
ATOM 758 N N . ARG A 1 101 ? 0.051 22.536 -13.918 1.00 77.94 101 ARG A N 1
ATOM 759 C CA . ARG A 1 101 ? -1.011 23.556 -13.808 1.00 77.94 101 ARG A CA 1
ATOM 760 C C . ARG A 1 101 ? -1.173 24.454 -15.042 1.00 77.94 101 ARG A C 1
ATOM 762 O O . ARG A 1 101 ? -2.287 24.817 -15.398 1.00 77.94 101 ARG A O 1
ATOM 769 N N . ASN A 1 102 ? -0.062 24.836 -15.675 1.00 81.56 102 ASN A N 1
ATOM 770 C CA . ASN A 1 102 ? -0.058 25.729 -16.843 1.00 81.56 102 ASN A CA 1
ATOM 771 C C . ASN A 1 102 ? 0.166 24.996 -18.174 1.00 81.56 102 ASN A C 1
ATOM 773 O O . ASN A 1 102 ? -0.004 25.592 -19.235 1.00 81.56 102 ASN A O 1
ATOM 777 N N . ASN A 1 103 ? 0.608 23.740 -18.124 1.00 85.31 103 ASN A N 1
ATOM 778 C CA . ASN A 1 103 ? 0.872 22.912 -19.290 1.00 85.31 103 ASN A CA 1
ATOM 779 C C . ASN A 1 103 ? 0.703 21.435 -18.889 1.00 85.31 103 ASN A C 1
ATOM 781 O O . ASN A 1 103 ? 1.581 20.920 -18.190 1.00 85.31 103 ASN A O 1
ATOM 785 N N . PRO A 1 104 ? -0.367 20.754 -19.338 1.00 82.44 104 PRO A N 1
ATOM 786 C CA . PRO A 1 104 ? -0.665 19.378 -18.937 1.00 82.44 104 PRO A CA 1
ATOM 787 C C . PRO A 1 104 ? 0.407 18.363 -19.369 1.00 82.44 104 PRO A C 1
ATOM 789 O O . PRO A 1 104 ? 0.501 17.294 -18.781 1.00 82.44 104 PRO A O 1
ATOM 792 N N . ASP A 1 105 ? 1.260 18.707 -20.339 1.00 86.31 105 ASP A N 1
ATOM 793 C CA . ASP A 1 105 ? 2.357 17.857 -20.819 1.00 86.31 105 ASP A CA 1
ATOM 794 C C . ASP A 1 105 ? 3.723 18.209 -20.204 1.00 86.31 105 ASP A C 1
ATOM 796 O O . ASP A 1 105 ? 4.759 17.689 -20.632 1.00 86.31 105 ASP A O 1
ATOM 800 N N . ASN A 1 106 ? 3.785 19.108 -19.214 1.00 87.81 106 ASN A N 1
ATOM 801 C CA . ASN A 1 106 ? 5.070 19.529 -18.650 1.00 87.81 106 ASN A CA 1
ATOM 802 C C . ASN A 1 106 ? 5.842 18.363 -18.010 1.00 87.81 106 ASN A C 1
ATOM 804 O O . ASN A 1 106 ? 7.073 18.335 -18.070 1.00 87.81 106 ASN A O 1
ATOM 808 N N . TRP A 1 107 ? 5.145 17.361 -17.475 1.00 89.75 107 TRP A N 1
ATOM 809 C CA . TRP A 1 107 ? 5.764 16.143 -16.954 1.00 89.75 107 TRP A CA 1
ATOM 810 C C . TRP A 1 107 ? 6.645 15.418 -17.990 1.00 89.75 107 TRP A C 1
ATOM 812 O O . TRP A 1 107 ? 7.728 14.949 -17.640 1.00 89.75 107 TRP A O 1
ATOM 822 N N . LYS A 1 108 ? 6.275 15.415 -19.282 1.00 89.69 108 LYS A N 1
ATOM 823 C CA . LYS A 1 108 ? 7.090 14.836 -20.374 1.00 89.69 108 LYS A CA 1
ATOM 824 C C . LYS A 1 108 ? 8.417 15.584 -20.522 1.00 89.69 108 LYS A C 1
ATOM 826 O O . LYS A 1 108 ? 9.481 14.995 -20.744 1.00 89.69 108 LYS A O 1
ATOM 831 N N . ALA A 1 109 ? 8.380 16.905 -20.347 1.00 90.06 109 ALA A N 1
ATOM 832 C CA . ALA A 1 109 ? 9.581 17.731 -20.334 1.00 90.06 109 ALA A CA 1
ATOM 833 C C . ALA A 1 109 ? 10.456 17.457 -19.096 1.00 90.06 109 ALA A C 1
ATOM 835 O O . ALA A 1 109 ? 11.680 17.464 -19.212 1.00 90.06 109 ALA A O 1
ATOM 836 N N . LEU A 1 110 ? 9.868 17.190 -17.926 1.00 89.62 110 LEU A N 1
ATOM 837 C CA . LEU A 1 110 ? 10.615 16.786 -16.725 1.00 89.62 110 LEU A CA 1
ATOM 838 C C . LEU A 1 110 ? 11.233 15.388 -16.876 1.00 89.62 110 LEU A C 1
ATOM 840 O O . LEU A 1 110 ? 12.386 15.183 -16.487 1.00 89.62 110 LEU A O 1
ATOM 844 N N . PHE A 1 111 ? 10.505 14.454 -17.499 1.00 89.31 111 PHE A N 1
ATOM 845 C CA . PHE A 1 111 ? 10.988 13.107 -17.809 1.00 89.31 111 PHE A CA 1
ATOM 846 C C . PHE A 1 111 ? 12.219 13.179 -18.712 1.00 89.31 111 PHE A C 1
ATOM 848 O O . PHE A 1 111 ? 13.291 12.722 -18.334 1.00 89.31 111 PHE A O 1
ATOM 855 N N . SER A 1 112 ? 12.121 13.861 -19.857 1.00 87.06 112 SER A N 1
ATOM 856 C CA . SER A 1 112 ? 13.248 14.016 -20.796 1.00 87.06 112 SER A CA 1
ATOM 857 C C . SER A 1 112 ? 14.474 14.731 -20.205 1.00 87.06 112 SER A C 1
ATOM 859 O O . SER A 1 112 ? 15.597 14.505 -20.658 1.00 87.06 112 SER A O 1
ATOM 861 N N . LYS A 1 113 ? 14.288 15.567 -19.175 1.00 87.00 113 LYS A N 1
ATOM 862 C CA . LYS A 1 113 ? 15.378 16.229 -18.435 1.00 87.00 113 LYS A CA 1
ATOM 863 C C . LYS A 1 113 ? 15.982 15.364 -17.323 1.00 87.00 113 LYS A C 1
ATOM 865 O O . LYS A 1 113 ? 17.008 15.749 -16.767 1.00 87.00 113 LYS A O 1
ATOM 870 N N . GLY A 1 114 ? 15.381 14.219 -17.001 1.00 83.38 114 GLY A N 1
ATOM 871 C CA . GLY A 1 114 ? 15.827 13.324 -15.932 1.00 83.38 114 GLY A CA 1
ATOM 872 C C . GLY A 1 114 ? 15.623 13.868 -14.523 1.00 83.38 114 GLY A C 1
ATOM 873 O O . GLY A 1 114 ? 16.406 13.545 -13.632 1.00 83.38 114 GLY A O 1
ATOM 874 N N . ILE A 1 115 ? 14.594 14.697 -14.335 1.00 83.06 115 ILE A N 1
ATOM 875 C CA . ILE A 1 115 ? 14.253 15.304 -13.038 1.00 83.06 115 ILE A CA 1
ATOM 876 C C . ILE A 1 115 ? 12.848 14.931 -12.546 1.00 83.06 115 ILE A C 1
ATOM 878 O O . ILE A 1 115 ? 12.524 15.226 -11.402 1.00 83.06 115 ILE A O 1
ATOM 882 N N . LEU A 1 116 ? 12.039 14.223 -13.351 1.00 85.31 116 LEU A N 1
ATOM 883 C CA . LEU A 1 116 ? 10.653 13.890 -12.991 1.00 85.31 116 LEU A CA 1
ATOM 884 C C . LEU A 1 116 ? 10.541 13.182 -11.639 1.00 85.31 116 LEU A C 1
ATOM 886 O O . LEU A 1 116 ? 9.693 13.549 -10.838 1.00 85.31 116 LEU A O 1
ATOM 890 N N . GLY A 1 117 ? 11.405 12.208 -11.353 1.00 79.25 117 GLY A N 1
ATOM 891 C CA . GLY A 1 117 ? 11.411 11.522 -10.066 1.00 79.25 117 GLY A CA 1
ATOM 892 C C . GLY A 1 117 ? 11.659 12.466 -8.886 1.00 79.25 117 GLY A C 1
ATOM 893 O O . GLY A 1 117 ? 11.115 12.233 -7.819 1.00 79.25 117 GLY A O 1
ATOM 894 N N . GLU A 1 118 ? 12.428 13.549 -9.026 1.00 77.00 118 GLU A N 1
ATOM 895 C CA . GLU A 1 118 ? 12.584 14.531 -7.935 1.00 77.00 118 GLU A CA 1
ATOM 896 C C . GLU A 1 118 ? 11.302 15.322 -7.686 1.00 77.00 118 GLU A C 1
ATOM 898 O O . GLU A 1 118 ? 10.929 15.557 -6.534 1.00 77.00 118 GLU A O 1
ATOM 903 N N . ASP A 1 119 ? 10.631 15.717 -8.765 1.00 75.88 119 ASP A N 1
ATOM 904 C CA . ASP A 1 119 ? 9.391 16.486 -8.723 1.00 75.88 119 ASP A CA 1
ATOM 905 C C . ASP A 1 119 ? 8.203 15.637 -8.242 1.00 75.88 119 ASP A C 1
ATOM 907 O O . ASP A 1 119 ? 7.445 16.082 -7.383 1.00 75.88 119 ASP A O 1
ATOM 911 N N . ALA A 1 120 ? 8.084 14.391 -8.711 1.00 75.56 120 ALA A N 1
ATOM 912 C CA . ALA A 1 120 ? 7.056 13.439 -8.283 1.00 75.56 120 ALA A CA 1
ATOM 913 C C . ALA A 1 120 ? 7.252 12.973 -6.826 1.00 75.56 120 ALA A C 1
ATOM 915 O O . ALA A 1 120 ? 6.278 12.714 -6.125 1.00 75.56 120 ALA A O 1
ATOM 916 N N . ASN A 1 121 ? 8.502 12.934 -6.343 1.00 71.19 121 ASN A N 1
ATOM 917 C CA . ASN A 1 121 ? 8.825 12.719 -4.925 1.00 71.19 121 ASN A CA 1
ATOM 918 C C . ASN A 1 121 ? 8.752 14.022 -4.085 1.00 71.19 121 ASN A C 1
ATOM 920 O O . ASN A 1 121 ? 9.166 14.023 -2.925 1.00 71.19 121 ASN A O 1
ATOM 924 N N . LEU A 1 122 ? 8.289 15.143 -4.661 1.00 60.22 122 LEU A N 1
ATOM 925 C CA . LEU A 1 122 ? 8.090 16.457 -4.021 1.00 60.22 122 LEU A CA 1
ATOM 926 C C . LEU A 1 122 ? 9.275 17.016 -3.194 1.00 60.22 122 LEU A C 1
ATOM 928 O O . LEU A 1 122 ? 9.083 17.845 -2.307 1.00 60.22 122 LEU A O 1
ATOM 932 N N . HIS A 1 123 ? 10.517 16.645 -3.534 1.00 53.25 123 HIS A N 1
ATOM 933 C CA . HIS A 1 123 ? 11.763 17.177 -2.952 1.00 53.25 123 HIS A CA 1
ATOM 934 C C . HIS A 1 123 ? 11.877 17.088 -1.407 1.00 53.25 123 HIS A C 1
ATOM 936 O O . HIS A 1 123 ? 11.768 18.077 -0.682 1.00 53.25 123 HIS A O 1
ATOM 942 N N . LEU A 1 124 ? 12.282 15.915 -0.907 1.00 48.47 124 LEU A N 1
ATOM 943 C CA . LEU A 1 124 ? 12.640 15.591 0.494 1.00 48.47 124 LEU A CA 1
ATOM 944 C C . LEU A 1 124 ? 13.888 16.320 1.056 1.00 48.47 124 LEU A C 1
ATOM 946 O O . LEU A 1 124 ? 14.549 15.835 1.972 1.00 48.47 124 LEU A O 1
ATOM 950 N N . GLY A 1 125 ? 14.253 17.484 0.515 1.00 39.97 125 GLY A N 1
ATOM 951 C CA . GLY A 1 125 ? 15.522 18.154 0.799 1.00 39.97 125 GLY A CA 1
ATOM 952 C C . GLY A 1 125 ? 15.412 19.672 0.900 1.00 39.97 125 GLY A C 1
ATOM 953 O O . GLY A 1 125 ? 15.610 20.391 -0.072 1.00 39.97 125 GLY A O 1
ATOM 954 N N . GLY A 1 126 ? 15.183 20.164 2.115 1.00 37.09 126 GLY A N 1
ATOM 955 C CA . GLY A 1 126 ? 15.841 21.366 2.639 1.00 37.09 126 GLY A CA 1
ATOM 956 C C . GLY A 1 126 ? 15.333 22.758 2.251 1.00 37.09 126 GLY A C 1
ATOM 957 O O . GLY A 1 126 ? 15.735 23.704 2.925 1.00 37.09 126 GLY A O 1
ATOM 958 N N . SER A 1 127 ? 14.492 22.963 1.230 1.00 43.97 127 SER A N 1
ATOM 959 C CA . SER A 1 127 ? 14.087 24.337 0.849 1.00 43.97 127 SER A CA 1
ATOM 960 C C . SER A 1 127 ? 12.794 24.455 0.021 1.00 43.97 127 SER A C 1
ATOM 962 O O . SER A 1 127 ? 12.812 25.158 -0.980 1.00 43.97 127 SER A O 1
ATOM 964 N N . TYR A 1 128 ? 11.659 23.843 0.389 1.00 49.56 128 TYR A N 1
ATOM 965 C CA . TYR A 1 128 ? 10.393 24.092 -0.335 1.00 49.56 128 TYR A CA 1
ATOM 966 C C . TYR A 1 128 ? 9.151 24.214 0.566 1.00 49.56 128 TYR A C 1
ATOM 968 O O . TYR A 1 128 ? 9.134 23.802 1.721 1.00 49.56 128 TYR A O 1
ATOM 976 N N . LYS A 1 129 ? 8.167 24.951 0.038 1.00 51.44 129 LYS A N 1
ATOM 977 C CA . LYS A 1 129 ? 7.147 25.763 0.722 1.00 51.44 129 LYS A CA 1
ATOM 978 C C . LYS A 1 129 ? 6.234 24.953 1.647 1.00 51.44 129 LYS A C 1
ATOM 980 O O . LYS A 1 129 ? 5.514 24.075 1.193 1.00 51.44 129 LYS A O 1
ATOM 985 N N . ALA A 1 130 ? 6.169 25.355 2.911 1.00 51.16 130 ALA A N 1
ATOM 986 C CA . ALA A 1 130 ? 5.374 24.741 3.971 1.00 51.16 130 ALA A CA 1
ATOM 987 C C . ALA A 1 130 ? 3.831 24.783 3.796 1.00 51.16 130 ALA A C 1
ATOM 989 O O . ALA A 1 130 ? 3.152 24.754 4.809 1.00 51.16 130 ALA A O 1
ATOM 990 N N . ASN A 1 131 ? 3.256 24.839 2.583 1.00 59.78 131 ASN A N 1
ATOM 991 C CA . ASN A 1 131 ? 1.798 24.936 2.357 1.00 59.78 131 ASN A CA 1
ATOM 992 C C . ASN A 1 131 ? 1.318 24.334 1.005 1.00 59.78 131 ASN A C 1
ATOM 994 O O . ASN A 1 131 ? 0.312 24.800 0.462 1.00 59.78 131 ASN A O 1
ATOM 998 N N . ILE A 1 132 ? 2.046 23.386 0.396 1.00 68.75 132 ILE A N 1
ATOM 999 C CA . ILE A 1 132 ? 1.674 22.832 -0.925 1.00 68.75 132 ILE A CA 1
ATOM 1000 C C . ILE A 1 132 ? 0.565 21.790 -0.763 1.00 68.75 132 ILE A C 1
ATOM 1002 O O . ILE A 1 132 ? 0.695 20.865 0.033 1.00 68.75 132 ILE A O 1
ATOM 1006 N N . TYR A 1 133 ? -0.512 21.957 -1.532 1.00 74.50 133 TYR A N 1
ATOM 1007 C CA . TYR A 1 133 ? -1.596 20.988 -1.621 1.00 74.50 133 TYR A CA 1
ATOM 1008 C C . TYR A 1 133 ? -1.122 19.732 -2.356 1.00 74.50 133 TYR A C 1
ATOM 1010 O O . TYR A 1 133 ? -0.657 19.836 -3.492 1.00 74.50 133 TYR A O 1
ATOM 1018 N N . LEU A 1 134 ? -1.247 18.557 -1.731 1.00 77.44 134 LEU A N 1
ATOM 1019 C CA . LEU A 1 134 ? -0.913 17.308 -2.417 1.00 77.44 134 LEU A CA 1
ATOM 1020 C C . LEU A 1 134 ? -1.908 17.023 -3.549 1.00 77.44 134 LEU A C 1
ATOM 1022 O O . LEU A 1 134 ? -3.124 17.072 -3.296 1.00 77.44 134 LEU A O 1
ATOM 1026 N N . PRO A 1 135 ? -1.413 16.678 -4.752 1.00 80.38 135 PRO A N 1
ATOM 1027 C CA . PRO A 1 135 ? -2.259 16.315 -5.878 1.00 80.38 135 PRO A CA 1
ATOM 1028 C C . PRO A 1 135 ? -3.124 15.092 -5.547 1.00 80.38 135 PRO A C 1
ATOM 1030 O O . PRO A 1 135 ? -2.799 14.298 -4.660 1.00 80.38 135 PRO A O 1
ATOM 1033 N N . ILE A 1 136 ? -4.236 14.953 -6.266 1.00 84.25 136 ILE A N 1
ATOM 1034 C CA . ILE A 1 136 ? -5.114 13.779 -6.209 1.00 84.25 136 ILE A CA 1
ATOM 1035 C C . ILE A 1 136 ? -5.047 13.099 -7.573 1.00 84.25 136 ILE A C 1
ATOM 1037 O O . ILE A 1 136 ? -5.140 13.771 -8.608 1.00 84.25 136 ILE A O 1
ATOM 1041 N N . SER A 1 137 ? -4.884 11.779 -7.573 1.00 89.25 137 SER A N 1
ATOM 1042 C CA . SER A 1 137 ? -4.966 11.002 -8.802 1.00 89.25 137 SER A CA 1
ATOM 1043 C C . SER A 1 137 ? -6.416 10.811 -9.238 1.00 89.25 137 SER A C 1
ATOM 1045 O O . SER A 1 137 ? -7.302 10.595 -8.413 1.00 89.25 137 SER A O 1
ATOM 1047 N N . ASN A 1 138 ? -6.645 10.863 -10.549 1.00 88.56 138 ASN A N 1
ATOM 1048 C CA . ASN A 1 138 ? -7.925 10.460 -11.137 1.00 88.56 138 ASN A CA 1
ATOM 1049 C C . ASN A 1 138 ? -7.924 8.983 -11.563 1.00 88.56 138 ASN A C 1
ATOM 1051 O O . ASN A 1 138 ? -8.890 8.528 -12.171 1.00 88.56 138 ASN A O 1
ATOM 1055 N N . ILE A 1 139 ? -6.846 8.242 -11.303 1.00 92.75 139 ILE A N 1
ATOM 1056 C CA . ILE A 1 139 ? -6.769 6.807 -11.562 1.00 92.75 139 ILE A CA 1
ATOM 1057 C C . ILE A 1 139 ? -7.355 6.096 -10.343 1.00 92.75 139 ILE A C 1
ATOM 1059 O O . ILE A 1 139 ? -6.790 6.129 -9.255 1.00 92.75 139 ILE A O 1
ATOM 1063 N N . HIS A 1 140 ? -8.517 5.473 -10.518 1.00 93.44 140 HIS A N 1
ATOM 1064 C CA . HIS A 1 140 ? -9.217 4.756 -9.449 1.00 93.44 140 HIS A CA 1
ATOM 1065 C C . HIS A 1 140 ? -8.925 3.253 -9.471 1.00 93.44 140 HIS A C 1
ATOM 1067 O O . HIS A 1 140 ? -9.073 2.574 -8.453 1.00 93.44 140 HIS A O 1
ATOM 1073 N N . LYS A 1 141 ? -8.506 2.722 -10.626 1.00 96.31 141 LYS A N 1
ATOM 1074 C CA . LYS A 1 141 ? -8.160 1.312 -10.798 1.00 96.31 141 LYS A CA 1
ATOM 1075 C C . LYS A 1 141 ? -6.895 1.157 -11.632 1.00 96.31 141 LYS A C 1
ATOM 1077 O O . LYS A 1 141 ? -6.731 1.843 -12.631 1.00 96.31 141 LYS A O 1
ATOM 1082 N N . ILE A 1 142 ? -6.046 0.216 -11.254 1.00 98.12 142 ILE A N 1
ATOM 1083 C CA . ILE A 1 142 ? -4.921 -0.292 -12.030 1.00 98.12 142 ILE A CA 1
ATOM 1084 C C . ILE A 1 142 ? -5.190 -1.770 -12.286 1.00 98.12 142 ILE A C 1
ATOM 1086 O O . ILE A 1 142 ? -5.476 -2.514 -11.353 1.00 98.12 142 ILE A O 1
ATOM 1090 N N . VAL A 1 143 ? -5.107 -2.193 -13.540 1.00 97.56 143 VAL A N 1
ATOM 1091 C CA . VAL A 1 143 ? -5.291 -3.581 -13.963 1.00 97.56 143 VAL A CA 1
ATOM 1092 C C . VAL A 1 143 ? -3.985 -4.053 -14.575 1.00 97.56 143 VAL A C 1
ATOM 1094 O O . VAL A 1 143 ? -3.512 -3.475 -15.553 1.00 97.56 143 VAL A O 1
ATOM 1097 N N . LEU A 1 144 ? -3.393 -5.112 -14.031 1.00 97.31 144 LEU A N 1
ATOM 1098 C CA . LEU A 1 144 ? -2.233 -5.716 -14.673 1.00 97.31 144 LEU A CA 1
ATOM 1099 C C . LEU A 1 144 ? -2.672 -6.524 -15.890 1.00 97.31 144 LEU A C 1
ATOM 1101 O O . LEU A 1 144 ? -3.530 -7.405 -15.811 1.00 97.31 144 LEU A O 1
ATOM 1105 N N . MET A 1 145 ? -2.040 -6.228 -17.018 1.00 95.44 145 MET A N 1
ATOM 1106 C CA . MET A 1 145 ? -2.242 -6.935 -18.280 1.00 95.44 145 MET A CA 1
ATOM 1107 C C . MET A 1 145 ? -1.110 -7.919 -18.578 1.00 95.44 145 MET A C 1
ATOM 1109 O O . MET A 1 145 ? -1.242 -8.749 -19.474 1.00 95.44 145 MET A O 1
ATOM 1113 N N . ASN A 1 146 ? -0.005 -7.822 -17.833 1.00 94.44 146 ASN A N 1
ATOM 1114 C CA . ASN A 1 146 ? 1.171 -8.675 -17.919 1.00 94.44 146 ASN A CA 1
ATOM 1115 C C . ASN A 1 146 ? 1.830 -8.825 -16.543 1.00 94.44 146 ASN A C 1
ATOM 1117 O O . ASN A 1 146 ? 1.628 -8.016 -15.638 1.00 94.44 146 ASN A O 1
ATOM 1121 N N . ASN A 1 147 ? 2.711 -9.821 -16.428 1.00 95.62 147 ASN A N 1
ATOM 1122 C CA . ASN A 1 147 ? 3.654 -9.889 -15.317 1.00 95.62 147 ASN A CA 1
ATOM 1123 C C . ASN A 1 147 ? 4.634 -8.714 -15.393 1.00 95.62 147 ASN A C 1
ATOM 1125 O O . ASN A 1 147 ? 5.214 -8.449 -16.450 1.00 95.62 147 ASN A O 1
ATOM 1129 N N . ILE A 1 148 ? 4.869 -8.057 -14.262 1.00 93.38 148 ILE A N 1
ATOM 1130 C CA . ILE A 1 148 ? 5.771 -6.914 -14.157 1.00 93.38 148 ILE A CA 1
ATOM 1131 C C . ILE A 1 148 ? 7.049 -7.350 -13.447 1.00 93.38 148 ILE A C 1
ATOM 1133 O O . ILE A 1 148 ? 7.021 -7.904 -12.353 1.00 93.38 148 ILE A O 1
ATOM 1137 N N . ASP A 1 149 ? 8.199 -7.086 -14.058 1.00 89.12 149 ASP A N 1
ATOM 1138 C CA . ASP A 1 149 ? 9.496 -7.439 -13.489 1.00 89.12 149 ASP A CA 1
ATOM 1139 C C . ASP A 1 149 ? 10.460 -6.267 -13.623 1.00 89.12 149 ASP A C 1
ATOM 1141 O O . ASP A 1 149 ? 10.894 -5.925 -14.726 1.00 89.12 149 ASP A O 1
ATOM 1145 N N . LEU A 1 150 ? 10.805 -5.648 -12.491 1.00 85.19 150 LEU A N 1
ATOM 1146 C CA . LEU A 1 150 ? 11.700 -4.499 -12.486 1.00 85.19 150 LEU A CA 1
ATOM 1147 C C . LEU A 1 150 ? 13.120 -4.843 -12.930 1.00 85.19 150 LEU A C 1
ATOM 1149 O O . LEU A 1 150 ? 13.850 -3.935 -13.294 1.00 85.19 150 LEU A O 1
ATOM 1153 N N . SER A 1 151 ? 13.533 -6.111 -12.983 1.00 78.38 151 SER A N 1
ATOM 1154 C CA . SER A 1 151 ? 14.833 -6.443 -13.586 1.00 78.38 151 SER A CA 1
ATOM 1155 C C . SER A 1 151 ? 14.894 -6.186 -15.097 1.00 78.38 151 SER A C 1
ATOM 1157 O O . SER A 1 151 ? 15.981 -6.200 -15.672 1.00 78.38 151 SER A O 1
ATOM 1159 N N . LYS A 1 152 ? 13.741 -5.948 -15.738 1.00 81.88 152 LYS A N 1
ATOM 1160 C CA . LYS A 1 152 ? 13.594 -5.777 -17.190 1.00 81.88 152 LYS A CA 1
ATOM 1161 C C . LYS A 1 152 ? 13.275 -4.339 -17.611 1.00 81.88 152 LYS A C 1
ATOM 1163 O O . LYS A 1 152 ? 13.047 -4.102 -18.793 1.00 81.88 152 LYS A O 1
ATOM 1168 N N . ILE A 1 153 ? 13.213 -3.401 -16.667 1.00 83.81 153 ILE A N 1
ATOM 1169 C CA . ILE A 1 153 ? 12.978 -1.983 -16.968 1.00 83.81 153 ILE A CA 1
ATOM 1170 C C . ILE A 1 153 ? 14.203 -1.377 -17.679 1.00 83.81 153 ILE A C 1
ATOM 1172 O O . ILE A 1 153 ? 15.307 -1.895 -17.553 1.00 83.81 153 ILE A O 1
ATOM 1176 N N . ASP A 1 154 ? 14.033 -0.306 -18.449 1.00 84.88 154 ASP A N 1
ATOM 1177 C CA . ASP A 1 154 ? 15.128 0.326 -19.188 1.00 84.88 154 ASP A CA 1
ATOM 1178 C C . ASP A 1 154 ? 15.867 1.418 -18.380 1.00 84.88 154 ASP A C 1
ATOM 1180 O O . ASP A 1 154 ? 15.333 2.027 -17.445 1.00 84.88 154 ASP A O 1
ATOM 1184 N N . ASP A 1 155 ? 17.106 1.714 -18.794 1.00 83.81 155 ASP A N 1
ATOM 1185 C CA . ASP A 1 155 ? 17.991 2.685 -18.132 1.00 83.81 155 ASP A CA 1
ATOM 1186 C C . ASP A 1 155 ? 17.418 4.107 -18.100 1.00 83.81 155 ASP A C 1
ATOM 1188 O O . ASP A 1 155 ? 17.667 4.856 -17.147 1.00 83.81 155 ASP A O 1
ATOM 1192 N N . LEU A 1 156 ? 16.673 4.507 -19.136 1.00 84.69 156 LEU A N 1
ATOM 1193 C CA . LEU A 1 156 ? 16.110 5.851 -19.223 1.00 84.69 156 LEU A CA 1
ATOM 1194 C C . LEU A 1 156 ? 14.996 6.017 -18.189 1.00 84.69 156 LEU A C 1
ATOM 1196 O O . LEU A 1 156 ? 15.023 6.977 -17.416 1.00 84.69 156 LEU A O 1
ATOM 1200 N N . THR A 1 157 ? 14.067 5.066 -18.129 1.00 86.00 157 THR A N 1
ATOM 1201 C CA . THR A 1 157 ? 12.986 5.051 -17.138 1.00 86.00 157 THR A CA 1
ATOM 1202 C C . THR A 1 157 ? 13.541 5.047 -15.726 1.00 86.00 157 THR A C 1
ATOM 1204 O O . THR A 1 157 ? 13.136 5.860 -14.891 1.00 86.00 157 THR A O 1
ATOM 1207 N N . VAL A 1 158 ? 14.538 4.207 -15.466 1.00 82.94 158 VAL A N 1
ATOM 1208 C CA . VAL A 1 158 ? 15.181 4.147 -14.155 1.00 82.94 158 VAL A CA 1
ATOM 1209 C C . VAL A 1 158 ? 15.804 5.463 -13.760 1.00 82.94 158 VAL A C 1
ATOM 1211 O O . VAL A 1 158 ? 15.593 5.926 -12.639 1.00 82.94 158 VAL A O 1
ATOM 1214 N N . LYS A 1 159 ? 16.568 6.076 -14.662 1.00 81.88 159 LYS A N 1
ATOM 1215 C CA . LYS A 1 159 ? 17.203 7.360 -14.393 1.00 81.88 159 LYS A CA 1
ATOM 1216 C C . LYS A 1 159 ? 16.156 8.429 -14.085 1.00 81.88 159 LYS A C 1
ATOM 1218 O O . LYS A 1 159 ? 16.329 9.191 -13.136 1.00 81.88 159 LYS A O 1
ATOM 1223 N N . ASN A 1 160 ? 15.082 8.476 -14.869 1.00 83.88 160 ASN A N 1
ATOM 1224 C CA . ASN A 1 160 ? 14.089 9.543 -14.794 1.00 83.88 160 ASN A CA 1
ATOM 1225 C C . ASN A 1 160 ? 13.182 9.423 -13.566 1.00 83.88 160 ASN A C 1
ATOM 1227 O O . ASN A 1 160 ? 12.882 10.444 -12.952 1.00 83.88 160 ASN A O 1
ATOM 1231 N N . TYR A 1 161 ? 12.802 8.205 -13.174 1.00 82.12 161 TYR A N 1
ATOM 1232 C CA . TYR A 1 161 ? 11.989 7.937 -11.977 1.00 82.12 161 TYR A CA 1
ATOM 1233 C C . TYR A 1 161 ? 12.807 7.603 -10.727 1.00 82.12 161 TYR A C 1
ATOM 1235 O O . TYR A 1 161 ? 12.245 7.439 -9.648 1.00 82.12 161 TYR A O 1
ATOM 1243 N N . ARG A 1 162 ? 14.138 7.526 -10.845 1.00 79.75 162 ARG A N 1
ATOM 1244 C CA . ARG A 1 162 ? 15.060 7.148 -9.761 1.00 79.75 162 ARG A CA 1
ATOM 1245 C C . ARG A 1 162 ? 14.784 5.758 -9.191 1.00 79.75 162 ARG A C 1
ATOM 1247 O O . ARG A 1 162 ? 14.829 5.564 -7.977 1.00 79.75 162 ARG A O 1
ATOM 1254 N N . MET A 1 163 ? 14.499 4.788 -10.053 1.00 79.94 163 MET A N 1
ATOM 1255 C CA . MET A 1 163 ? 14.239 3.406 -9.636 1.00 79.94 163 MET A CA 1
ATOM 1256 C C . MET A 1 163 ? 15.539 2.644 -9.338 1.00 79.94 163 MET A C 1
ATOM 1258 O O . MET A 1 163 ? 16.595 2.945 -9.886 1.00 79.94 163 MET A O 1
ATOM 1262 N N . ASN A 1 164 ? 15.479 1.642 -8.463 1.00 76.00 164 ASN A N 1
ATOM 1263 C CA . ASN A 1 164 ? 16.607 0.745 -8.197 1.00 76.00 164 ASN A CA 1
ATOM 1264 C C . ASN A 1 164 ? 16.407 -0.546 -8.996 1.00 76.00 164 ASN A C 1
ATOM 1266 O O . ASN A 1 164 ? 15.416 -1.231 -8.769 1.00 76.00 164 ASN A O 1
ATOM 1270 N N . TYR A 1 165 ? 17.302 -0.914 -9.918 1.00 73.56 165 TYR A N 1
ATOM 1271 C CA . TYR A 1 165 ? 17.049 -2.125 -10.723 1.00 73.56 165 TYR A CA 1
ATOM 1272 C C . TYR A 1 165 ? 18.270 -2.863 -11.291 1.00 73.56 165 TYR A C 1
ATOM 1274 O O . TYR A 1 165 ? 18.124 -3.972 -11.801 1.00 73.56 165 TYR A O 1
ATOM 1282 N N . GLN A 1 166 ? 19.481 -2.306 -11.197 1.00 67.94 166 GLN A N 1
ATOM 1283 C CA . GLN A 1 166 ? 20.645 -2.940 -11.817 1.00 67.94 166 GLN A CA 1
ATOM 1284 C C . GLN A 1 166 ? 21.012 -4.244 -11.096 1.00 67.94 166 GLN A C 1
ATOM 1286 O O . GLN A 1 166 ? 21.395 -4.228 -9.923 1.00 67.94 166 GLN A O 1
ATOM 1291 N N . LEU A 1 167 ? 20.932 -5.364 -11.819 1.00 69.56 167 LEU A N 1
ATOM 1292 C CA . LEU A 1 167 ? 21.342 -6.669 -11.314 1.00 69.56 167 LEU A CA 1
ATOM 1293 C C . LEU A 1 167 ? 22.877 -6.749 -11.199 1.00 69.56 167 LEU A C 1
ATOM 1295 O O . LEU A 1 167 ? 23.588 -6.384 -12.140 1.00 69.56 167 LEU A O 1
ATOM 1299 N N . PRO A 1 168 ? 23.420 -7.240 -10.075 1.00 65.12 168 PRO A N 1
ATOM 1300 C CA . PRO A 1 168 ? 24.845 -7.507 -9.948 1.00 65.12 168 PRO A CA 1
ATOM 1301 C C . PRO A 1 168 ? 25.284 -8.682 -10.837 1.00 65.12 168 PRO A C 1
ATOM 1303 O O . PRO A 1 168 ? 24.509 -9.581 -11.160 1.00 65.12 168 PRO A O 1
ATOM 1306 N N . ALA A 1 169 ? 26.566 -8.688 -11.212 1.00 65.75 169 ALA A N 1
ATOM 1307 C CA . ALA A 1 169 ? 27.124 -9.606 -12.211 1.00 65.75 169 ALA A CA 1
ATOM 1308 C C . ALA A 1 169 ? 27.128 -11.098 -11.807 1.00 65.75 169 ALA A C 1
ATOM 1310 O O . ALA A 1 169 ? 27.371 -11.963 -12.642 1.00 65.75 169 ALA A O 1
ATOM 1311 N N . ASN A 1 170 ? 26.901 -11.417 -10.533 1.00 66.31 170 ASN A N 1
ATOM 1312 C CA . ASN A 1 170 ? 27.062 -12.749 -9.947 1.00 66.31 170 ASN A CA 1
ATOM 1313 C C . ASN A 1 170 ? 25.755 -13.562 -9.808 1.00 66.31 170 ASN A C 1
ATOM 1315 O O . ASN A 1 170 ? 25.737 -14.533 -9.058 1.00 66.31 170 ASN A O 1
ATOM 1319 N N . ASN A 1 171 ? 24.678 -13.225 -10.531 1.00 75.06 171 ASN A N 1
ATOM 1320 C CA . ASN A 1 171 ? 23.360 -13.899 -10.478 1.00 75.06 171 ASN A CA 1
ATOM 1321 C C . ASN A 1 171 ? 22.710 -13.976 -9.074 1.00 75.06 171 ASN A C 1
ATOM 1323 O O . ASN A 1 171 ? 21.735 -14.702 -8.878 1.00 75.06 171 ASN A O 1
ATOM 1327 N N . ILE A 1 172 ? 23.226 -13.234 -8.091 1.00 73.94 172 ILE A N 1
ATOM 1328 C CA . ILE A 1 172 ? 22.688 -13.138 -6.731 1.00 73.94 172 ILE A CA 1
ATOM 1329 C C . ILE A 1 172 ? 22.885 -11.724 -6.188 1.00 73.94 172 ILE A C 1
ATOM 1331 O O . ILE A 1 172 ? 23.965 -11.154 -6.329 1.00 73.94 172 ILE A O 1
ATOM 1335 N N . GLY A 1 173 ? 21.875 -11.159 -5.529 1.00 70.56 173 GLY A N 1
ATOM 1336 C CA . GLY A 1 173 ? 21.990 -9.851 -4.884 1.00 70.56 173 GLY A CA 1
ATOM 1337 C C . GLY A 1 173 ? 20.659 -9.141 -4.672 1.00 70.56 173 GLY A C 1
ATOM 1338 O O . GLY A 1 173 ? 19.604 -9.758 -4.732 1.00 70.56 173 GLY A O 1
ATOM 1339 N N . ARG A 1 174 ? 20.713 -7.836 -4.392 1.00 65.75 174 ARG A N 1
ATOM 1340 C CA . ARG A 1 174 ? 19.535 -7.026 -4.023 1.00 65.75 174 ARG A CA 1
ATOM 1341 C C . ARG A 1 174 ? 19.109 -6.019 -5.089 1.00 65.75 174 ARG A C 1
ATOM 1343 O O . ARG A 1 174 ? 18.179 -5.266 -4.865 1.00 65.75 174 ARG A O 1
ATOM 1350 N N . GLY A 1 175 ? 19.791 -5.985 -6.232 1.00 64.12 175 GLY A N 1
ATOM 1351 C CA . GLY A 1 175 ? 19.807 -4.798 -7.089 1.00 64.12 175 GLY A CA 1
ATOM 1352 C C . GLY A 1 175 ? 20.787 -3.741 -6.557 1.00 64.12 175 GLY A C 1
ATOM 1353 O O . GLY A 1 175 ? 21.393 -3.921 -5.499 1.00 64.12 175 GLY A O 1
ATOM 1354 N N . ASN A 1 176 ? 20.998 -2.670 -7.317 1.00 60.44 176 ASN A N 1
ATOM 1355 C CA . ASN A 1 176 ? 21.974 -1.638 -6.986 1.00 60.44 176 ASN A CA 1
ATOM 1356 C C . ASN A 1 176 ? 21.364 -0.472 -6.189 1.00 60.44 176 ASN A C 1
ATOM 1358 O O . ASN A 1 176 ? 20.422 0.166 -6.654 1.00 60.44 176 ASN A O 1
ATOM 1362 N N . GLU A 1 177 ? 21.963 -0.157 -5.037 1.00 56.53 177 GLU A N 1
ATOM 1363 C CA . GLU A 1 177 ? 21.633 0.988 -4.174 1.00 56.53 177 GLU A CA 1
ATOM 1364 C C . GLU A 1 177 ? 22.456 2.252 -4.514 1.00 56.53 177 GLU A C 1
ATOM 1366 O O . GLU A 1 177 ? 22.544 3.161 -3.696 1.00 56.53 177 GLU A O 1
ATOM 1371 N N . ILE A 1 178 ? 23.106 2.337 -5.689 1.00 42.72 178 ILE A N 1
ATOM 1372 C CA . ILE A 1 178 ? 24.046 3.425 -6.068 1.00 42.72 178 ILE A CA 1
ATOM 1373 C C . ILE A 1 178 ? 23.515 4.853 -5.790 1.00 42.72 178 ILE A C 1
ATOM 1375 O O . ILE A 1 178 ? 24.315 5.775 -5.640 1.00 42.72 178 ILE A O 1
ATOM 1379 N N . ASN A 1 179 ? 22.199 5.043 -5.632 1.00 46.03 179 ASN A N 1
ATOM 1380 C CA . ASN A 1 179 ? 21.586 6.279 -5.142 1.00 46.03 179 ASN A CA 1
ATOM 1381 C C . ASN A 1 179 ? 20.897 6.115 -3.766 1.00 46.03 179 ASN A C 1
ATOM 1383 O O . ASN A 1 179 ? 19.719 6.456 -3.626 1.00 46.03 179 ASN A O 1
ATOM 1387 N N . SER A 1 180 ? 21.634 5.662 -2.743 1.00 41.66 180 SER A N 1
ATOM 1388 C CA . SER A 1 180 ? 21.218 5.441 -1.334 1.00 41.66 180 SER A CA 1
ATOM 1389 C C . SER A 1 180 ? 20.453 6.591 -0.654 1.00 41.66 180 SER A C 1
ATOM 1391 O O . SER A 1 180 ? 19.867 6.430 0.410 1.00 41.66 180 SER A O 1
ATOM 1393 N N . LYS A 1 181 ? 20.360 7.763 -1.291 1.00 43.06 181 LYS A N 1
ATOM 1394 C CA . LYS A 1 181 ? 19.437 8.840 -0.899 1.00 43.06 181 LYS A CA 1
ATOM 1395 C C . LYS A 1 181 ? 17.954 8.541 -1.196 1.00 43.06 181 LYS A C 1
ATOM 1397 O O . LYS A 1 181 ? 17.120 9.381 -0.874 1.00 43.06 181 LYS A O 1
ATOM 1402 N N . THR A 1 182 ? 17.613 7.421 -1.850 1.00 48.75 182 THR A N 1
ATOM 1403 C CA . THR A 1 182 ? 16.273 7.186 -2.440 1.00 48.75 182 THR A CA 1
ATOM 1404 C C . THR A 1 182 ? 15.758 5.740 -2.359 1.00 48.75 182 THR A C 1
ATOM 1406 O O . THR A 1 182 ? 14.951 5.339 -3.193 1.00 48.75 182 THR A O 1
ATOM 1409 N N . SER A 1 183 ? 16.191 4.921 -1.395 1.00 51.84 183 SER A N 1
ATOM 1410 C CA . SER A 1 183 ? 15.701 3.528 -1.254 1.00 51.84 183 SER A CA 1
ATOM 1411 C C . SER A 1 183 ? 14.174 3.432 -1.086 1.00 51.84 183 SER A C 1
ATOM 1413 O O . SER A 1 183 ? 13.569 2.454 -1.505 1.00 51.84 183 SER A O 1
ATOM 1415 N N . TYR A 1 184 ? 13.555 4.505 -0.598 1.00 61.34 184 TYR A N 1
ATOM 1416 C CA . TYR A 1 184 ? 12.114 4.730 -0.575 1.00 61.34 184 TYR A CA 1
ATOM 1417 C C . TYR A 1 184 ? 11.648 5.388 -1.876 1.00 61.34 184 TYR A C 1
ATOM 1419 O O . TYR A 1 184 ? 12.162 6.457 -2.232 1.00 61.34 184 TYR A O 1
ATOM 1427 N N . LYS A 1 185 ? 10.659 4.807 -2.568 1.00 73.50 185 LYS A N 1
ATOM 1428 C CA . LYS A 1 185 ? 10.003 5.509 -3.686 1.00 73.50 185 LYS A CA 1
ATOM 1429 C C . LYS A 1 185 ? 8.723 6.160 -3.193 1.00 73.50 185 LYS A C 1
ATOM 1431 O O . LYS A 1 185 ? 7.704 5.501 -3.011 1.00 73.50 185 LYS A O 1
ATOM 1436 N N . TYR A 1 186 ? 8.808 7.457 -2.924 1.00 74.94 186 TYR A N 1
ATOM 1437 C CA . TYR A 1 186 ? 7.734 8.194 -2.280 1.00 74.94 186 TYR A CA 1
ATOM 1438 C C . TYR A 1 186 ? 6.595 8.471 -3.245 1.00 74.94 186 TYR A C 1
ATOM 1440 O O . TYR A 1 186 ? 6.765 9.154 -4.250 1.00 74.94 186 TYR A O 1
ATOM 1448 N N . VAL A 1 187 ? 5.409 7.984 -2.911 1.00 76.19 187 VAL A N 1
ATOM 1449 C CA . VAL A 1 187 ? 4.177 8.312 -3.621 1.00 76.19 187 VAL A CA 1
ATOM 1450 C C . VAL A 1 187 ? 3.567 9.513 -2.914 1.00 76.19 187 VAL A C 1
ATOM 1452 O O . VAL A 1 187 ? 2.984 9.382 -1.841 1.00 76.19 187 VAL A O 1
ATOM 1455 N N . ALA A 1 188 ? 3.775 10.695 -3.496 1.00 79.31 188 ALA A N 1
ATOM 1456 C CA . ALA A 1 188 ? 3.319 11.975 -2.952 1.00 79.31 188 ALA A CA 1
ATOM 1457 C C . ALA A 1 188 ? 2.090 12.534 -3.699 1.00 79.31 188 ALA A C 1
ATOM 1459 O O . ALA A 1 188 ? 1.847 13.741 -3.726 1.00 79.31 188 ALA A O 1
ATOM 1460 N N . ILE A 1 189 ? 1.327 11.636 -4.323 1.00 82.06 189 ILE A N 1
ATOM 1461 C CA . ILE A 1 189 ? -0.000 11.874 -4.885 1.00 82.06 189 ILE A CA 1
ATOM 1462 C C . ILE A 1 189 ? -1.001 11.021 -4.119 1.00 82.06 189 ILE A C 1
ATOM 1464 O O . ILE A 1 189 ? -0.694 9.885 -3.762 1.00 82.06 189 ILE A O 1
ATOM 1468 N N . ARG A 1 190 ? -2.181 11.580 -3.855 1.00 86.75 190 ARG A N 1
ATOM 1469 C CA . ARG A 1 190 ? -3.200 10.901 -3.061 1.00 86.75 190 ARG A CA 1
ATOM 1470 C C . ARG A 1 190 ? -4.105 10.044 -3.919 1.00 86.75 190 ARG A C 1
ATOM 1472 O O . ARG A 1 190 ? -4.621 10.519 -4.936 1.00 86.75 190 ARG A O 1
ATOM 1479 N N . HIS A 1 191 ? -4.364 8.840 -3.431 1.00 87.69 191 HIS A N 1
ATOM 1480 C CA . HIS A 1 191 ? -5.316 7.899 -3.997 1.00 87.69 191 HIS A CA 1
ATOM 1481 C C . HIS A 1 191 ? -6.418 7.629 -2.972 1.00 87.69 191 HIS A C 1
ATOM 1483 O O . HIS A 1 191 ? -6.325 6.754 -2.112 1.00 87.69 191 HIS A O 1
ATOM 1489 N N . ASP A 1 192 ? -7.493 8.413 -3.057 1.00 80.12 192 ASP A N 1
ATOM 1490 C CA . ASP A 1 192 ? -8.571 8.391 -2.062 1.00 80.12 192 ASP A CA 1
ATOM 1491 C C . ASP A 1 192 ? -9.264 7.010 -1.952 1.00 80.12 192 ASP A C 1
ATOM 1493 O O . ASP A 1 192 ? -9.785 6.706 -0.880 1.00 80.12 192 ASP A O 1
ATOM 1497 N N . ASN A 1 193 ? -9.279 6.211 -3.035 1.00 87.25 193 ASN A N 1
ATOM 1498 C CA . ASN A 1 193 ? -9.663 4.790 -3.091 1.00 87.25 193 ASN A CA 1
ATOM 1499 C C . ASN A 1 193 ? -9.067 4.135 -4.357 1.00 87.25 193 ASN A C 1
ATOM 1501 O O . ASN A 1 193 ? -9.685 4.208 -5.420 1.00 87.25 193 ASN A O 1
ATOM 1505 N N . LEU A 1 194 ? -7.892 3.514 -4.266 1.00 95.81 194 LEU A N 1
ATOM 1506 C CA . LEU A 1 194 ? -7.259 2.846 -5.412 1.00 95.81 194 LEU A CA 1
ATOM 1507 C C . LEU A 1 194 ? -7.464 1.334 -5.350 1.00 95.81 194 LEU A C 1
ATOM 1509 O O . LEU A 1 194 ? -7.217 0.714 -4.318 1.00 95.81 194 LEU A O 1
ATOM 1513 N N . LEU A 1 195 ? -7.856 0.731 -6.470 1.00 98.00 195 LEU A N 1
ATOM 1514 C CA . LEU A 1 195 ? -7.836 -0.717 -6.667 1.00 98.00 195 LEU A CA 1
ATOM 1515 C C . LEU A 1 195 ? -6.674 -1.112 -7.585 1.00 98.00 195 LEU A C 1
ATOM 1517 O O . LEU A 1 195 ? -6.584 -0.610 -8.697 1.00 98.00 195 LEU A O 1
ATOM 1521 N N . ILE A 1 196 ? -5.826 -2.041 -7.159 1.00 98.50 196 ILE A N 1
ATOM 1522 C CA . ILE A 1 196 ? -4.821 -2.708 -7.990 1.00 98.50 196 ILE A CA 1
ATOM 1523 C C . ILE A 1 196 ? -5.271 -4.158 -8.181 1.00 98.50 196 ILE A C 1
ATOM 1525 O O . ILE A 1 196 ? -5.154 -4.978 -7.276 1.00 98.50 196 ILE A O 1
ATOM 1529 N N . ASP A 1 197 ? -5.794 -4.456 -9.363 1.00 98.44 197 ASP A N 1
ATOM 1530 C CA . ASP A 1 197 ? -6.239 -5.781 -9.791 1.00 98.44 197 ASP A CA 1
ATOM 1531 C C . ASP A 1 197 ? -5.091 -6.470 -10.535 1.00 98.44 197 ASP A C 1
ATOM 1533 O O . ASP A 1 197 ? -4.726 -6.103 -11.658 1.00 98.44 197 ASP A O 1
ATOM 1537 N N . GLY A 1 198 ? -4.481 -7.451 -9.876 1.00 97.75 198 GLY A N 1
ATOM 1538 C CA . GLY A 1 198 ? -3.363 -8.204 -10.417 1.00 97.75 198 GLY A CA 1
ATOM 1539 C C . GLY A 1 198 ? -3.766 -9.194 -11.502 1.00 97.75 198 GLY A C 1
ATOM 1540 O O . GLY A 1 198 ? -2.899 -9.617 -12.261 1.00 97.75 198 GLY A O 1
ATOM 1541 N N . LYS A 1 199 ? -5.045 -9.583 -11.612 1.00 97.19 199 LYS A N 1
ATOM 1542 C CA . LYS A 1 199 ? -5.521 -10.636 -12.530 1.00 97.19 199 LYS A CA 1
ATOM 1543 C C . LYS A 1 199 ? -4.706 -11.936 -12.496 1.00 97.19 199 LYS A C 1
ATOM 1545 O O . LYS A 1 199 ? -4.642 -12.663 -13.490 1.00 97.19 199 LYS A O 1
ATOM 1550 N N . ASN A 1 200 ? -4.145 -12.287 -11.342 1.00 94.62 200 ASN A N 1
ATOM 1551 C CA . ASN A 1 200 ? -3.215 -13.402 -11.127 1.00 94.62 200 ASN A CA 1
ATOM 1552 C C . ASN A 1 200 ? -1.869 -13.258 -11.862 1.00 94.62 200 ASN A C 1
ATOM 1554 O O . ASN A 1 200 ? -1.188 -14.254 -12.115 1.00 94.62 200 ASN A O 1
ATOM 1558 N N . HIS A 1 201 ? -1.484 -12.038 -12.234 1.00 97.44 201 HIS A N 1
ATOM 1559 C CA . HIS A 1 201 ? -0.113 -11.721 -12.612 1.00 97.44 201 HIS A CA 1
ATOM 1560 C C . HIS A 1 201 ? 0.769 -11.584 -11.372 1.00 97.44 201 HIS A C 1
ATOM 1562 O O . HIS A 1 201 ? 0.296 -11.603 -10.234 1.00 97.44 201 HIS A O 1
ATOM 1568 N N . TYR A 1 202 ? 2.072 -11.435 -11.603 1.00 97.12 202 TYR A N 1
ATOM 1569 C CA . TYR A 1 202 ? 3.021 -11.120 -10.547 1.00 97.12 202 TYR A CA 1
ATOM 1570 C C . TYR A 1 202 ? 3.717 -9.774 -10.763 1.00 97.12 202 TYR A C 1
ATOM 1572 O O . TYR A 1 202 ? 3.910 -9.340 -11.901 1.00 97.12 202 TYR A O 1
ATOM 1580 N N . ILE A 1 203 ? 4.176 -9.161 -9.668 1.00 95.94 203 ILE A N 1
ATOM 1581 C CA . ILE A 1 203 ? 5.115 -8.032 -9.678 1.00 95.94 203 ILE A CA 1
ATOM 1582 C C . ILE A 1 203 ? 6.407 -8.421 -8.948 1.00 95.94 203 ILE A C 1
ATOM 1584 O O . ILE A 1 203 ? 6.383 -8.809 -7.781 1.00 95.94 203 ILE A O 1
ATOM 1588 N N . VAL A 1 204 ? 7.558 -8.246 -9.603 1.00 91.75 204 VAL A N 1
ATOM 1589 C CA . VAL A 1 204 ? 8.885 -8.276 -8.966 1.00 91.75 204 VAL A CA 1
ATOM 1590 C C . VAL A 1 204 ? 9.371 -6.849 -8.764 1.00 91.75 204 VAL A C 1
ATOM 1592 O O . VAL A 1 204 ? 9.849 -6.219 -9.702 1.00 91.75 204 VAL A O 1
ATOM 1595 N N . MET A 1 205 ? 9.276 -6.356 -7.531 1.00 87.12 205 MET A N 1
ATOM 1596 C CA . MET A 1 205 ? 9.664 -5.000 -7.129 1.00 87.12 205 MET A CA 1
ATOM 1597 C C . MET A 1 205 ? 11.170 -4.811 -6.946 1.00 87.12 205 MET A C 1
ATOM 1599 O O . MET A 1 205 ? 11.663 -3.681 -6.974 1.00 87.12 205 MET A O 1
ATOM 1603 N N . GLY A 1 206 ? 11.919 -5.892 -6.714 1.00 80.38 206 GLY A N 1
ATOM 1604 C CA . GLY A 1 206 ? 13.319 -5.789 -6.300 1.00 80.38 206 GLY A CA 1
ATOM 1605 C C . GLY A 1 206 ? 13.462 -4.883 -5.069 1.00 80.38 206 GLY A C 1
ATOM 1606 O O . GLY A 1 206 ? 12.732 -5.042 -4.089 1.00 80.38 206 GLY A O 1
ATOM 1607 N N . PHE A 1 207 ? 14.370 -3.905 -5.135 1.00 79.00 207 PHE A N 1
ATOM 1608 C CA . PHE A 1 207 ? 14.672 -2.956 -4.051 1.00 79.00 207 PHE A CA 1
ATOM 1609 C C . PHE A 1 207 ? 13.813 -1.679 -4.077 1.00 79.00 207 PHE A C 1
ATOM 1611 O O . PHE A 1 207 ? 14.290 -0.591 -3.749 1.00 79.00 207 PHE A O 1
ATOM 1618 N N . ASN A 1 208 ? 12.574 -1.780 -4.552 1.00 81.62 208 ASN A N 1
ATOM 1619 C CA . ASN A 1 208 ? 11.639 -0.660 -4.621 1.00 81.62 208 ASN A CA 1
ATOM 1620 C C . ASN A 1 208 ? 10.404 -0.980 -3.785 1.00 81.62 208 ASN A C 1
ATOM 1622 O O . ASN A 1 208 ? 10.024 -2.139 -3.639 1.00 81.62 208 ASN A O 1
ATOM 1626 N N . ASN A 1 209 ? 9.761 0.066 -3.291 1.00 86.56 209 ASN A N 1
ATOM 1627 C CA . ASN A 1 209 ? 8.473 0.024 -2.619 1.00 86.56 209 ASN A CA 1
ATOM 1628 C C . ASN A 1 209 ? 7.654 1.254 -3.008 1.00 86.56 209 ASN A C 1
ATOM 1630 O O . ASN A 1 209 ? 8.215 2.227 -3.508 1.00 86.56 209 ASN A O 1
ATOM 1634 N N . PHE A 1 210 ? 6.360 1.242 -2.710 1.00 88.44 210 PHE A N 1
ATOM 1635 C CA . PHE A 1 210 ? 5.533 2.444 -2.720 1.00 88.44 210 PHE A CA 1
ATOM 1636 C C . PHE A 1 210 ? 5.460 3.030 -1.309 1.00 88.44 210 PHE A C 1
ATOM 1638 O O . PHE A 1 210 ? 4.734 2.531 -0.451 1.00 88.44 210 PHE A O 1
ATOM 1645 N N . ALA A 1 211 ? 6.242 4.076 -1.052 1.00 85.94 211 ALA A N 1
ATOM 1646 C CA . ALA A 1 211 ? 6.256 4.782 0.223 1.00 85.94 211 ALA A CA 1
ATOM 1647 C C . ALA A 1 211 ? 5.209 5.905 0.213 1.00 85.94 211 ALA A C 1
ATOM 1649 O O . ALA A 1 211 ? 5.481 7.015 -0.242 1.00 85.94 211 ALA A O 1
ATOM 1650 N N . LEU A 1 212 ? 4.001 5.624 0.694 1.00 86.19 212 LEU A N 1
ATOM 1651 C CA . LEU A 1 212 ? 2.905 6.593 0.725 1.00 86.19 212 LEU A CA 1
ATOM 1652 C C . LEU A 1 212 ? 3.225 7.710 1.717 1.00 86.19 212 LEU A C 1
ATOM 1654 O O . LEU A 1 212 ? 3.596 7.434 2.868 1.00 86.19 212 LEU A O 1
ATOM 1658 N N . ILE A 1 213 ? 3.095 8.958 1.263 1.00 79.88 213 ILE A N 1
ATOM 1659 C CA . ILE A 1 213 ? 3.377 10.149 2.060 1.00 79.88 213 ILE A CA 1
ATOM 1660 C C . ILE A 1 213 ? 2.330 11.244 1.821 1.00 79.88 213 ILE A C 1
ATOM 1662 O O . ILE A 1 213 ? 2.144 11.760 0.724 1.00 79.88 213 ILE A O 1
ATOM 1666 N N . GLY A 1 214 ? 1.667 11.626 2.905 1.00 70.38 214 GLY A N 1
ATOM 1667 C CA . GLY A 1 214 ? 0.583 12.603 2.960 1.00 70.38 214 GLY A CA 1
ATOM 1668 C C . GLY A 1 214 ? 0.973 13.969 3.498 1.00 70.38 214 GLY A C 1
ATOM 1669 O O . GLY A 1 214 ? 0.259 14.948 3.297 1.00 70.38 214 GLY A O 1
ATOM 1670 N N . HIS A 1 215 ? 2.117 14.040 4.175 1.00 65.88 215 HIS A N 1
ATOM 1671 C CA . HIS A 1 215 ? 2.672 15.240 4.788 1.00 65.88 215 HIS A CA 1
ATOM 1672 C C . HIS A 1 215 ? 4.200 15.129 4.803 1.00 65.88 215 HIS A C 1
ATOM 1674 O O . HIS A 1 215 ? 4.752 14.033 4.863 1.00 65.88 215 HIS A O 1
ATOM 1680 N N . ILE A 1 216 ? 4.903 16.260 4.776 1.00 55.19 216 ILE A N 1
ATOM 1681 C CA . ILE A 1 216 ? 6.368 16.278 4.891 1.00 55.19 216 ILE A CA 1
ATOM 1682 C C . ILE A 1 216 ? 6.837 15.642 6.216 1.00 55.19 216 ILE A C 1
ATOM 1684 O O . ILE A 1 216 ? 6.203 15.824 7.255 1.00 55.19 216 ILE A O 1
ATOM 1688 N N . TRP A 1 217 ? 7.986 14.951 6.178 1.00 49.81 217 TRP A N 1
ATOM 1689 C CA . TRP A 1 217 ? 8.600 14.149 7.264 1.00 49.81 217 TRP A CA 1
ATOM 1690 C C . TRP A 1 217 ? 8.689 14.858 8.635 1.00 49.81 217 TRP A C 1
ATOM 1692 O O . TRP A 1 217 ? 8.834 14.221 9.672 1.00 49.81 217 TRP A O 1
ATOM 1702 N N . SER A 1 218 ? 8.572 16.187 8.688 1.00 47.66 218 SER A N 1
ATOM 1703 C CA . SER A 1 218 ? 8.652 16.990 9.913 1.00 47.66 218 SER A CA 1
ATOM 1704 C C . SER A 1 218 ? 7.391 16.983 10.802 1.00 47.66 218 SER A C 1
ATOM 1706 O O . SER A 1 218 ? 7.203 17.922 11.575 1.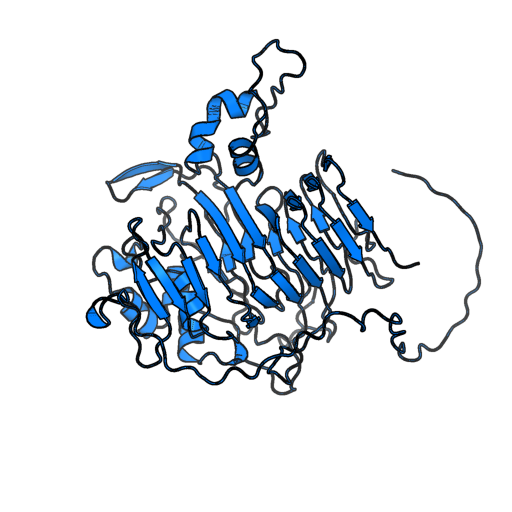00 47.66 218 SER A O 1
ATOM 1708 N N . GLY A 1 219 ? 6.525 15.967 10.714 1.00 48.34 219 GLY A N 1
ATOM 1709 C CA . GLY A 1 219 ? 5.484 15.706 11.721 1.00 48.34 219 GLY A CA 1
ATOM 1710 C C . GLY A 1 219 ? 4.329 16.713 11.771 1.00 48.34 219 GLY A C 1
ATOM 1711 O O . GLY A 1 219 ? 3.884 17.082 12.856 1.00 48.34 219 GLY A O 1
ATOM 1712 N N . GLN A 1 220 ? 3.838 17.193 10.624 1.00 53.00 220 GLN A N 1
ATOM 1713 C CA . GLN A 1 220 ? 2.723 18.151 10.592 1.00 53.00 220 GLN A CA 1
ATOM 1714 C C . GLN A 1 220 ? 1.420 17.515 10.091 1.00 53.00 220 GLN A C 1
ATOM 1716 O O . GLN A 1 220 ? 0.916 17.871 9.032 1.00 53.00 220 GLN A O 1
ATOM 1721 N N . GLU A 1 221 ? 0.822 16.641 10.905 1.00 55.47 221 GLU A N 1
ATOM 1722 C CA . GLU A 1 221 ? -0.529 16.066 10.708 1.00 55.47 221 GLU A CA 1
ATOM 1723 C C . GLU A 1 221 ? -1.654 17.125 10.596 1.00 55.47 221 GLU A C 1
ATOM 1725 O O . GLU A 1 221 ? -2.790 16.808 10.257 1.00 55.47 221 GLU A O 1
ATOM 1730 N N . ASN A 1 222 ? -1.341 18.400 10.870 1.00 61.16 222 ASN A N 1
ATOM 1731 C CA . ASN A 1 222 ? -2.269 19.534 10.855 1.00 61.16 222 ASN A CA 1
ATOM 1732 C C . ASN A 1 222 ? -1.790 20.694 9.964 1.00 61.16 222 ASN A C 1
ATOM 1734 O O . ASN A 1 222 ? -2.050 21.866 10.254 1.00 61.16 222 ASN A O 1
ATOM 1738 N N . GLN A 1 223 ? -1.043 20.398 8.900 1.00 68.69 223 GLN A N 1
ATOM 1739 C CA . GLN A 1 223 ? -0.547 21.435 8.002 1.00 68.69 223 GLN A CA 1
ATOM 1740 C C . GLN A 1 223 ? -1.705 22.134 7.275 1.00 68.69 223 GLN A C 1
ATOM 1742 O O . GLN A 1 223 ? -2.557 21.493 6.657 1.00 68.69 223 GLN A O 1
ATOM 1747 N N . THR A 1 224 ? -1.730 23.467 7.346 1.00 75.44 224 THR A N 1
ATOM 1748 C CA . THR A 1 224 ? -2.617 24.282 6.509 1.00 75.44 224 THR A CA 1
ATOM 1749 C C . THR A 1 224 ? -2.001 24.406 5.119 1.00 75.44 224 THR A C 1
ATOM 1751 O O . THR A 1 224 ? -0.826 24.731 4.990 1.00 75.44 224 THR A O 1
ATOM 1754 N N . VAL A 1 225 ? -2.787 24.167 4.078 1.00 75.25 225 VAL A N 1
ATOM 1755 C CA . VAL A 1 225 ? -2.381 24.261 2.673 1.00 75.25 225 VAL A CA 1
ATOM 1756 C C . VAL A 1 225 ? -3.255 25.259 1.933 1.00 75.25 225 VAL A C 1
ATOM 1758 O O . VAL A 1 225 ? -4.365 25.570 2.370 1.00 75.25 225 VAL A O 1
ATOM 1761 N N . THR A 1 226 ? -2.755 25.774 0.812 1.00 75.69 226 THR A N 1
ATOM 1762 C CA . THR A 1 226 ? -3.556 26.582 -0.114 1.00 75.69 226 THR A CA 1
ATOM 1763 C C . THR A 1 226 ? -4.151 25.680 -1.189 1.00 75.69 226 THR A C 1
ATOM 1765 O O . THR A 1 226 ? -3.415 25.057 -1.952 1.00 75.69 226 THR A O 1
ATOM 1768 N N . TYR A 1 227 ? -5.478 25.629 -1.260 1.00 72.19 227 TYR A N 1
ATOM 1769 C CA . TYR A 1 227 ? -6.218 24.870 -2.262 1.00 72.19 227 TYR A CA 1
ATOM 1770 C C . TYR A 1 227 ? -6.106 25.504 -3.660 1.00 72.19 227 TYR A C 1
ATOM 1772 O O . TYR A 1 227 ? -5.799 26.697 -3.776 1.00 72.19 227 TYR A O 1
ATOM 1780 N N . PRO A 1 228 ? -6.401 24.751 -4.740 1.00 71.06 228 PRO A N 1
ATOM 1781 C CA . PRO A 1 228 ? -6.378 25.278 -6.108 1.00 71.06 228 PRO A CA 1
ATOM 1782 C C . PRO A 1 228 ? -7.275 26.506 -6.342 1.00 71.06 228 PRO A C 1
ATOM 1784 O O . PRO A 1 228 ? -6.981 27.318 -7.215 1.00 71.06 228 PRO A O 1
ATOM 1787 N N . ASP A 1 229 ? -8.341 26.665 -5.552 1.00 74.69 229 ASP A N 1
ATOM 1788 C CA . ASP A 1 229 ? -9.262 27.809 -5.604 1.00 74.69 229 ASP A CA 1
ATOM 1789 C C . ASP A 1 229 ? -8.762 29.054 -4.838 1.00 74.69 229 ASP A C 1
ATOM 1791 O O . ASP A 1 229 ? -9.431 30.088 -4.816 1.00 74.69 229 ASP A O 1
ATOM 1795 N N . GLY A 1 230 ? -7.578 28.974 -4.222 1.00 73.88 230 GLY A N 1
ATOM 1796 C CA . GLY A 1 230 ? -6.957 30.050 -3.450 1.00 73.88 230 GLY A CA 1
ATOM 1797 C C . GLY A 1 230 ? -7.387 30.121 -1.984 1.00 73.88 230 GLY A C 1
ATOM 1798 O O . GLY A 1 230 ? -6.871 30.966 -1.251 1.00 73.88 230 GLY A O 1
ATOM 1799 N N . THR A 1 231 ? -8.293 29.251 -1.528 1.00 79.50 231 THR A N 1
ATOM 1800 C CA . THR A 1 231 ? -8.651 29.145 -0.106 1.00 79.50 231 THR A CA 1
ATOM 1801 C C . THR A 1 231 ? -7.575 28.395 0.687 1.00 79.50 231 THR A C 1
ATOM 1803 O O . THR A 1 231 ? -6.653 27.808 0.119 1.00 79.50 231 THR A O 1
ATOM 1806 N N . SER A 1 232 ? -7.644 28.427 2.021 1.00 80.50 232 SER A N 1
ATOM 1807 C CA . SER A 1 232 ? -6.699 27.713 2.889 1.00 80.50 232 SER A CA 1
ATOM 1808 C C . SER A 1 232 ? -7.409 26.871 3.939 1.00 80.50 232 SER A C 1
ATOM 1810 O O . SER A 1 232 ? -8.424 27.291 4.491 1.00 80.50 232 SER A O 1
ATOM 1812 N N . GLY A 1 233 ? -6.855 25.698 4.239 1.00 77.75 233 GLY A N 1
ATOM 1813 C CA . GLY A 1 233 ? -7.362 24.793 5.271 1.00 77.75 233 GLY A CA 1
ATOM 1814 C C . GLY A 1 233 ? -6.430 23.606 5.492 1.00 77.75 233 GLY A C 1
ATOM 1815 O O . GLY A 1 233 ? -5.372 23.536 4.880 1.00 77.75 233 GLY A O 1
ATOM 1816 N N . LEU A 1 234 ? -6.806 22.685 6.379 1.00 79.56 234 LEU A N 1
ATOM 1817 C CA . LEU A 1 234 ? -6.015 21.481 6.661 1.00 79.56 234 LEU A CA 1
ATOM 1818 C C . LEU A 1 234 ? -5.892 20.591 5.417 1.00 79.56 234 LEU A C 1
ATOM 1820 O O . LEU A 1 234 ? -6.896 20.379 4.742 1.00 79.56 234 LEU A O 1
ATOM 1824 N N . GLN A 1 235 ? -4.697 20.060 5.142 1.00 79.62 235 GLN A N 1
ATOM 1825 C CA . GLN A 1 235 ? -4.462 19.104 4.053 1.00 79.62 235 GLN A CA 1
ATOM 1826 C C . GLN A 1 235 ? -5.245 17.807 4.308 1.00 79.62 235 GLN A C 1
ATOM 1828 O O . GLN A 1 235 ? -4.941 17.109 5.276 1.00 79.62 235 GLN A O 1
ATOM 1833 N N . PRO A 1 236 ? -6.206 17.437 3.444 1.00 83.75 236 PRO A N 1
ATOM 1834 C CA . PRO A 1 236 ? -6.834 16.130 3.520 1.00 83.75 236 PRO A CA 1
ATOM 1835 C C . PRO A 1 236 ? -5.857 15.043 3.073 1.00 83.75 236 PRO A C 1
ATOM 1837 O O . PRO A 1 236 ? -5.136 15.226 2.087 1.00 83.75 236 PRO A O 1
ATOM 1840 N N . TYR A 1 237 ? -5.872 13.905 3.761 1.00 85.75 237 TYR A N 1
ATOM 1841 C CA . TYR A 1 237 ? -5.092 12.733 3.389 1.00 85.75 237 TYR A CA 1
ATOM 1842 C C . TYR A 1 237 ? -5.848 11.433 3.685 1.00 85.75 237 TYR A C 1
ATOM 1844 O O . TYR A 1 237 ? -6.248 11.168 4.822 1.00 85.75 237 TYR A O 1
ATOM 1852 N N . LYS A 1 238 ? -6.068 10.639 2.634 1.00 87.88 238 LYS A N 1
ATOM 1853 C CA . LYS A 1 238 ? -6.684 9.314 2.689 1.00 87.88 238 LYS A CA 1
ATOM 1854 C C . LYS A 1 238 ? -5.994 8.440 1.658 1.00 87.88 238 LYS A C 1
ATOM 1856 O O . LYS A 1 238 ? -6.030 8.772 0.481 1.00 87.88 238 LYS A O 1
ATOM 1861 N N . GLU A 1 239 ? -5.444 7.331 2.116 1.00 89.94 239 GLU A N 1
ATOM 1862 C CA . GLU A 1 239 ? -5.073 6.210 1.262 1.00 89.94 239 GLU A CA 1
ATOM 1863 C C . GLU A 1 239 ? -5.918 5.020 1.723 1.00 89.94 239 GLU A C 1
ATOM 1865 O O . GLU A 1 239 ? -5.783 4.570 2.862 1.00 89.94 239 GLU A O 1
ATOM 1870 N N . ASP A 1 240 ? -6.843 4.552 0.888 1.00 91.75 240 ASP A N 1
ATOM 1871 C CA . ASP A 1 240 ? -7.588 3.300 1.104 1.00 91.75 240 ASP A CA 1
ATOM 1872 C C . ASP A 1 240 ? -7.375 2.439 -0.140 1.00 91.75 240 ASP A C 1
ATOM 1874 O O . ASP A 1 240 ? -8.104 2.549 -1.126 1.00 91.75 240 ASP A O 1
ATOM 1878 N N . TRP A 1 241 ? -6.285 1.674 -0.151 1.00 95.56 241 TRP A N 1
ATOM 1879 C CA . TRP A 1 241 ? -5.910 0.883 -1.321 1.00 95.56 241 TRP A CA 1
ATOM 1880 C C . TRP A 1 241 ? -6.426 -0.534 -1.161 1.00 95.56 241 TRP A C 1
ATOM 1882 O O . TRP A 1 241 ? -6.391 -1.099 -0.069 1.00 95.56 241 TRP A O 1
ATOM 1892 N N . THR A 1 242 ? -6.874 -1.128 -2.255 1.00 98.00 242 THR A N 1
ATOM 1893 C CA . THR A 1 242 ? -7.168 -2.555 -2.354 1.00 98.00 242 THR A CA 1
ATOM 1894 C C . THR A 1 242 ? -6.251 -3.159 -3.397 1.00 98.00 242 THR A C 1
ATOM 1896 O O . THR A 1 242 ? -6.100 -2.604 -4.477 1.00 98.00 242 THR A O 1
ATOM 1899 N N . ILE A 1 243 ? -5.624 -4.277 -3.065 1.00 98.38 243 ILE A N 1
ATOM 1900 C CA . ILE A 1 243 ? -4.769 -5.050 -3.956 1.00 98.38 243 ILE A CA 1
ATOM 1901 C C . ILE A 1 243 ? -5.357 -6.446 -3.994 1.00 98.38 243 ILE A C 1
ATOM 1903 O O . ILE A 1 243 ? -5.502 -7.066 -2.937 1.00 98.38 243 ILE A O 1
ATOM 1907 N N . GLU A 1 244 ? -5.698 -6.919 -5.186 1.00 98.56 244 GLU A N 1
ATOM 1908 C CA . GLU A 1 244 ? -6.355 -8.209 -5.360 1.00 98.56 244 GLU A CA 1
ATOM 1909 C C . GLU A 1 244 ? -5.690 -9.087 -6.416 1.00 98.56 244 GLU A C 1
ATOM 1911 O O . GLU A 1 244 ? -5.105 -8.580 -7.374 1.00 98.56 244 GLU A O 1
ATOM 1916 N N . ASP A 1 245 ? -5.782 -10.404 -6.219 1.00 98.56 245 ASP A N 1
ATOM 1917 C CA . ASP A 1 245 ? -5.355 -11.439 -7.165 1.00 98.56 245 ASP A CA 1
ATOM 1918 C C . ASP A 1 245 ? -3.925 -11.204 -7.695 1.00 98.56 245 ASP A C 1
ATOM 1920 O O . ASP A 1 245 ? -3.697 -11.098 -8.904 1.00 98.56 245 ASP A O 1
ATOM 1924 N N . LEU A 1 246 ? -2.949 -11.074 -6.791 1.00 98.25 246 LEU A N 1
ATOM 1925 C CA . LEU A 1 246 ? -1.595 -10.628 -7.131 1.00 98.25 246 LEU A CA 1
ATOM 1926 C C . LEU A 1 246 ? -0.504 -11.398 -6.377 1.00 98.25 246 LEU A C 1
ATOM 1928 O O . LEU A 1 246 ? -0.500 -11.459 -5.146 1.00 98.25 246 LEU A O 1
ATOM 1932 N N . ASP A 1 247 ? 0.495 -11.880 -7.114 1.00 97.69 247 ASP A N 1
ATOM 1933 C CA . ASP A 1 247 ? 1.747 -12.372 -6.536 1.00 97.69 247 ASP A CA 1
ATOM 1934 C C . ASP A 1 247 ? 2.785 -11.241 -6.471 1.00 97.69 247 ASP A C 1
ATOM 1936 O O . ASP A 1 247 ? 3.041 -10.539 -7.451 1.00 97.69 247 ASP A O 1
ATOM 1940 N N . ILE A 1 248 ? 3.428 -11.055 -5.321 1.00 96.44 248 ILE A N 1
ATOM 1941 C CA . ILE A 1 248 ? 4.354 -9.944 -5.087 1.00 96.44 248 ILE A CA 1
ATOM 1942 C C . ILE A 1 248 ? 5.699 -10.473 -4.606 1.00 96.44 248 ILE A C 1
ATOM 1944 O O . ILE A 1 248 ? 5.786 -11.241 -3.649 1.00 96.44 248 ILE A O 1
ATOM 1948 N N . TYR A 1 249 ? 6.766 -9.984 -5.231 1.00 93.19 249 TYR A N 1
ATOM 1949 C CA . TYR A 1 249 ? 8.139 -10.312 -4.882 1.00 93.19 249 TYR A CA 1
ATOM 1950 C C . TYR A 1 249 ? 8.937 -9.044 -4.580 1.00 93.19 249 TYR A C 1
ATOM 1952 O O . TYR A 1 249 ? 9.099 -8.193 -5.455 1.00 93.19 249 TYR A O 1
ATOM 1960 N N . GLY A 1 250 ? 9.469 -8.905 -3.365 1.00 88.50 250 GLY A N 1
ATOM 1961 C CA . GLY A 1 250 ? 10.154 -7.680 -2.936 1.00 88.50 250 GLY A CA 1
ATOM 1962 C C . GLY A 1 250 ? 11.344 -7.951 -2.029 1.00 88.50 250 GLY A C 1
ATOM 1963 O O . GLY A 1 250 ? 11.297 -8.823 -1.171 1.00 88.50 250 GLY A O 1
ATOM 1964 N N . THR A 1 251 ? 12.441 -7.215 -2.197 1.00 82.50 251 THR A N 1
ATOM 1965 C CA . THR A 1 251 ? 13.609 -7.375 -1.315 1.00 82.50 251 THR A CA 1
ATOM 1966 C C . THR A 1 251 ? 13.671 -6.346 -0.209 1.00 82.50 251 THR A C 1
ATOM 1968 O O . THR A 1 251 ? 14.441 -6.549 0.718 1.00 82.50 251 THR A O 1
ATOM 1971 N N . THR A 1 252 ? 12.926 -5.250 -0.295 1.00 81.19 252 THR A N 1
ATOM 1972 C CA . THR A 1 252 ? 13.047 -4.163 0.678 1.00 81.19 252 THR A CA 1
ATOM 1973 C C . THR A 1 252 ? 12.436 -4.501 2.039 1.00 81.19 252 THR A C 1
ATOM 1975 O O . THR A 1 252 ? 11.404 -5.170 2.117 1.00 81.19 252 THR A O 1
ATOM 1978 N N . TYR A 1 253 ? 13.071 -4.009 3.103 1.00 79.06 253 TYR A N 1
ATOM 1979 C CA . TYR A 1 253 ? 12.563 -4.045 4.475 1.00 79.06 253 TYR A CA 1
ATOM 1980 C C . TYR A 1 253 ? 11.242 -3.269 4.613 1.00 79.06 253 TYR A C 1
ATOM 1982 O O . TYR A 1 253 ? 10.371 -3.647 5.382 1.00 79.06 253 TYR A O 1
ATOM 1990 N N . TRP A 1 254 ? 11.018 -2.243 3.787 1.00 81.69 254 TRP A N 1
ATOM 1991 C CA . TRP A 1 254 ? 9.803 -1.421 3.858 1.00 81.69 254 TRP A CA 1
ATOM 1992 C C . TRP A 1 254 ? 8.552 -2.112 3.276 1.00 81.69 254 TRP A C 1
ATOM 1994 O O . TRP A 1 254 ? 7.429 -1.629 3.422 1.00 81.69 254 TRP A O 1
ATOM 2004 N N . GLY A 1 255 ? 8.755 -3.244 2.601 1.00 87.12 255 GLY A N 1
ATOM 2005 C CA . GLY A 1 255 ? 7.742 -4.048 1.930 1.00 87.12 255 GLY A CA 1
ATOM 2006 C C . GLY A 1 255 ? 7.201 -3.499 0.619 1.00 87.12 255 GLY A C 1
ATOM 2007 O O . GLY A 1 255 ? 7.820 -2.646 -0.005 1.00 87.12 255 GLY A O 1
ATOM 2008 N N . PHE A 1 256 ? 6.081 -4.049 0.141 1.00 89.81 256 PHE A N 1
ATOM 2009 C CA . PHE A 1 256 ? 5.496 -3.643 -1.144 1.00 89.81 256 PHE A CA 1
ATOM 2010 C C . PHE A 1 256 ? 4.996 -2.198 -1.090 1.00 89.81 256 PHE A C 1
ATOM 2012 O O . PHE A 1 256 ? 5.321 -1.375 -1.950 1.00 89.81 256 PHE A O 1
ATOM 2019 N N . ILE A 1 257 ? 4.252 -1.898 -0.026 1.00 90.38 257 ILE A N 1
ATOM 2020 C CA . ILE A 1 257 ? 3.736 -0.576 0.304 1.00 90.38 257 ILE A CA 1
ATOM 2021 C C . ILE A 1 257 ? 4.139 -0.257 1.737 1.00 90.38 257 ILE A C 1
ATOM 2023 O O . ILE A 1 257 ? 3.891 -1.061 2.641 1.00 90.38 257 ILE A O 1
ATOM 2027 N N . SER A 1 258 ? 4.701 0.935 1.942 1.00 87.62 258 SER A N 1
ATOM 2028 C CA . SER A 1 258 ? 4.897 1.510 3.270 1.00 87.62 258 SER A CA 1
ATOM 2029 C C . SER A 1 258 ? 4.080 2.783 3.427 1.00 87.62 258 SER A C 1
ATOM 2031 O O . SER A 1 258 ? 4.243 3.748 2.688 1.00 87.62 258 SER A O 1
ATOM 2033 N N . CYS A 1 259 ? 3.181 2.808 4.403 1.00 87.50 259 CYS A N 1
ATOM 2034 C CA . CYS A 1 259 ? 2.452 4.016 4.768 1.00 87.50 259 CYS A CA 1
ATOM 2035 C C . CYS A 1 259 ? 3.253 4.810 5.806 1.00 87.50 259 CYS A C 1
ATOM 2037 O O . CYS A 1 259 ? 3.443 4.348 6.931 1.00 87.50 259 CYS A O 1
ATOM 2039 N N . ASN A 1 260 ? 3.701 6.011 5.444 1.00 81.38 260 ASN A N 1
ATOM 2040 C CA . ASN A 1 260 ? 4.557 6.839 6.303 1.00 81.38 260 ASN A CA 1
ATOM 2041 C C . ASN A 1 260 ? 3.791 7.982 6.988 1.00 81.38 260 ASN A C 1
ATOM 2043 O O . ASN A 1 260 ? 4.367 8.727 7.775 1.00 81.38 260 ASN A O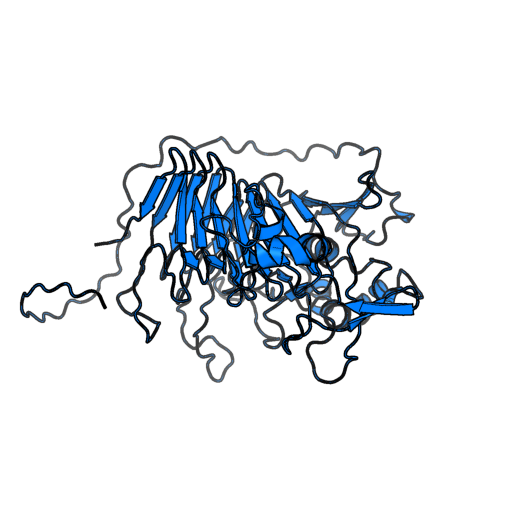 1
ATOM 2047 N N . THR A 1 261 ? 2.499 8.132 6.686 1.00 82.06 261 THR A N 1
ATOM 2048 C CA . THR A 1 261 ? 1.616 9.168 7.240 1.00 82.06 261 THR A CA 1
ATOM 2049 C C . THR A 1 261 ? 0.178 8.676 7.383 1.00 82.06 261 THR A C 1
ATOM 2051 O O . THR A 1 261 ? -0.225 7.710 6.732 1.00 82.06 261 THR A O 1
ATOM 2054 N N . GLY A 1 262 ? -0.618 9.384 8.183 1.00 83.56 262 GLY A N 1
ATOM 2055 C CA . GLY A 1 262 ? -2.004 9.032 8.489 1.00 83.56 262 GLY A CA 1
ATOM 2056 C C . GLY A 1 262 ? -2.153 8.467 9.900 1.00 83.56 262 GLY A C 1
ATOM 2057 O O . GLY A 1 262 ? -1.165 8.156 10.551 1.00 83.56 262 GLY A O 1
ATOM 2058 N N . ILE A 1 263 ? -3.395 8.335 10.368 1.00 88.25 263 ILE A N 1
ATOM 2059 C CA . ILE A 1 263 ? -3.724 7.705 11.649 1.00 88.25 263 ILE A CA 1
ATOM 2060 C C . ILE A 1 263 ? -4.700 6.556 11.382 1.00 88.25 263 ILE A C 1
ATOM 2062 O O . ILE A 1 263 ? -5.874 6.783 11.083 1.00 88.25 263 ILE A O 1
ATOM 2066 N N . ALA A 1 264 ? -4.252 5.306 11.524 1.00 89.38 264 ALA A N 1
ATOM 2067 C CA . ALA A 1 264 ? -5.054 4.114 11.210 1.00 89.38 264 ALA A CA 1
ATOM 2068 C C . ALA A 1 264 ? -6.410 4.101 11.940 1.00 89.38 264 ALA A C 1
ATOM 2070 O O . ALA A 1 264 ? -7.455 3.766 11.373 1.00 89.38 264 ALA A O 1
ATOM 2071 N N . LYS A 1 265 ? -6.406 4.547 13.203 1.00 90.94 265 LYS A N 1
ATOM 2072 C CA . LYS A 1 265 ? -7.600 4.648 14.050 1.00 90.94 265 LYS A CA 1
ATOM 2073 C C . LYS A 1 265 ? -8.678 5.582 13.497 1.00 90.94 265 LYS A C 1
ATOM 2075 O O . LYS A 1 265 ? -9.851 5.342 13.780 1.00 90.94 265 LYS A O 1
ATOM 2080 N N . ASN A 1 266 ? -8.333 6.584 12.681 1.00 91.69 266 ASN A N 1
ATOM 2081 C CA . ASN A 1 266 ? -9.333 7.428 12.021 1.00 91.69 266 ASN A CA 1
ATOM 2082 C C . ASN A 1 266 ? -10.204 6.588 11.076 1.00 91.69 266 ASN A C 1
ATOM 2084 O O . ASN A 1 266 ? -11.432 6.689 11.116 1.00 91.69 266 ASN A O 1
ATOM 2088 N N . ARG A 1 267 ? -9.603 5.683 10.289 1.00 93.31 267 ARG A N 1
ATOM 2089 C CA . ARG A 1 267 ? -10.373 4.773 9.427 1.00 93.31 267 ARG A CA 1
ATOM 2090 C C . ARG A 1 267 ? -11.217 3.796 10.236 1.00 93.31 267 ARG A C 1
ATOM 2092 O O . ARG A 1 267 ? -12.373 3.553 9.886 1.00 93.31 267 ARG A O 1
ATOM 2099 N N . VAL A 1 268 ? -10.675 3.263 11.332 1.00 93.06 268 VAL A N 1
ATOM 2100 C CA . VAL A 1 268 ? -11.434 2.383 12.234 1.00 93.06 268 VAL A CA 1
ATOM 2101 C C . VAL A 1 268 ? -12.678 3.104 12.751 1.00 93.06 268 VAL A C 1
ATOM 2103 O O . VAL A 1 268 ? -13.782 2.585 12.604 1.00 93.06 268 VAL A O 1
ATOM 2106 N N . ALA A 1 269 ? -12.532 4.335 13.245 1.00 92.81 269 ALA A N 1
ATOM 2107 C CA . ALA A 1 269 ? -13.639 5.154 13.737 1.00 92.81 269 ALA A CA 1
ATOM 2108 C C . ALA A 1 269 ? -14.742 5.383 12.683 1.00 92.81 269 ALA A C 1
ATOM 2110 O O . ALA A 1 269 ? -15.928 5.342 13.022 1.00 92.81 269 ALA A O 1
ATOM 2111 N N . ILE A 1 270 ? -14.363 5.570 11.410 1.00 92.75 270 ILE A N 1
ATOM 2112 C CA . ILE A 1 270 ? -15.290 5.708 10.270 1.00 92.75 270 ILE A CA 1
ATOM 2113 C C . ILE A 1 270 ? -16.085 4.418 10.025 1.00 92.75 270 ILE A C 1
ATOM 2115 O O . ILE A 1 270 ? -17.269 4.478 9.688 1.00 92.75 270 ILE A O 1
ATOM 2119 N N . LYS A 1 271 ? -15.444 3.253 10.170 1.00 91.88 271 LYS A N 1
ATOM 2120 C CA . LYS A 1 271 ? -16.034 1.939 9.860 1.00 91.88 271 LYS A CA 1
ATOM 2121 C C . LYS A 1 271 ? -16.777 1.308 11.047 1.00 91.88 271 LYS A C 1
ATOM 2123 O O . LYS A 1 271 ? -17.545 0.366 10.835 1.00 91.88 271 LYS A O 1
ATOM 2128 N N . MET A 1 272 ? -16.576 1.800 12.273 1.00 90.38 272 MET A N 1
ATOM 2129 C CA . MET A 1 272 ? -17.261 1.308 13.474 1.00 90.38 272 MET A CA 1
ATOM 2130 C C . MET A 1 272 ? -18.782 1.421 13.349 1.00 90.38 272 MET A C 1
ATOM 2132 O O . MET A 1 272 ? -19.329 2.479 13.027 1.00 90.38 272 MET A O 1
ATOM 2136 N N . LYS A 1 273 ? -19.468 0.318 13.663 1.00 86.94 273 LYS A N 1
ATOM 2137 C CA . LYS A 1 273 ? -20.933 0.221 13.623 1.00 86.94 273 LYS A CA 1
ATOM 2138 C C . LYS A 1 273 ? -21.578 0.392 14.996 1.00 86.94 273 LYS A C 1
ATOM 2140 O O . LYS A 1 273 ? -22.796 0.551 15.050 1.00 86.94 273 LYS A O 1
ATOM 2145 N N . GLU A 1 274 ? -20.811 0.356 16.093 1.00 88.31 274 GLU A N 1
ATOM 2146 C CA . GLU A 1 274 ? -21.385 0.592 17.416 1.00 88.31 274 GLU A CA 1
ATOM 2147 C C . GLU A 1 274 ? -21.959 2.012 17.510 1.00 88.31 274 GLU A C 1
ATOM 2149 O O . GLU A 1 274 ? -21.326 2.962 17.021 1.00 88.31 274 GLU A O 1
ATOM 2154 N N . PRO A 1 275 ? -23.128 2.180 18.155 1.00 91.69 275 PRO A N 1
ATOM 2155 C CA . PRO A 1 275 ? -23.690 3.499 18.394 1.00 91.69 275 PRO A CA 1
ATOM 2156 C C . PRO A 1 275 ? -22.743 4.326 19.265 1.00 91.69 275 PRO A C 1
ATOM 2158 O O . PRO A 1 275 ? -22.137 3.808 20.202 1.00 91.69 275 PRO A O 1
ATOM 2161 N N . ILE A 1 276 ? -22.645 5.618 18.955 1.00 94.62 276 ILE A N 1
ATOM 2162 C CA . ILE A 1 276 ? -21.879 6.576 19.754 1.00 94.62 276 ILE A CA 1
ATOM 2163 C C . ILE A 1 276 ? -22.643 6.823 21.056 1.00 94.62 276 ILE A C 1
ATOM 2165 O O . ILE A 1 276 ? -23.775 7.319 21.029 1.00 94.62 276 ILE A O 1
ATOM 2169 N N . LYS A 1 277 ? -22.031 6.468 22.186 1.00 95.44 277 LYS A N 1
ATOM 2170 C CA . LYS A 1 277 ? -22.610 6.688 23.517 1.00 95.44 277 LYS A CA 1
ATOM 2171 C C . LYS A 1 277 ? -22.514 8.160 23.910 1.00 95.44 277 LYS A C 1
ATOM 2173 O O . LYS A 1 277 ? -21.589 8.865 23.512 1.00 95.44 277 LYS A O 1
ATOM 2178 N N . GLN A 1 278 ? -23.459 8.628 24.715 1.00 95.25 278 GLN A N 1
ATOM 2179 C CA . GLN A 1 278 ? -23.480 9.992 25.234 1.00 95.25 278 GLN A CA 1
ATOM 2180 C C . GLN A 1 278 ? -22.767 10.088 26.593 1.00 95.25 278 GLN A C 1
ATOM 2182 O O . GLN A 1 278 ? -22.689 9.098 27.328 1.00 95.25 278 GLN A O 1
ATOM 2187 N N . PRO A 1 279 ? -22.271 11.280 26.982 1.00 95.56 279 PRO A N 1
ATOM 2188 C CA . PRO A 1 279 ? -21.746 11.496 28.325 1.00 95.56 279 PRO A CA 1
ATOM 2189 C C . PRO A 1 279 ? -22.766 11.094 29.402 1.00 95.56 279 PRO A C 1
ATOM 2191 O O . PRO A 1 279 ? -23.862 11.647 29.467 1.00 95.56 279 PRO A O 1
ATOM 2194 N N . GLY A 1 280 ? -22.386 10.144 30.261 1.00 92.31 280 GLY A N 1
ATOM 2195 C CA . GLY A 1 280 ? -23.248 9.586 31.312 1.00 92.31 280 GLY A CA 1
ATOM 2196 C C . GLY A 1 280 ? -23.783 8.181 31.016 1.00 92.31 280 GLY A C 1
ATOM 2197 O O . GLY A 1 280 ? -24.219 7.504 31.947 1.00 92.31 280 GLY A O 1
ATOM 2198 N N . ASP A 1 281 ? -23.685 7.709 29.771 1.00 94.88 281 ASP A N 1
ATOM 2199 C CA . ASP A 1 281 ? -23.995 6.322 29.426 1.00 94.88 281 ASP A CA 1
ATOM 2200 C C . ASP A 1 281 ? -22.957 5.356 30.019 1.00 94.88 281 ASP A C 1
ATOM 2202 O O . ASP A 1 281 ? -21.763 5.657 30.138 1.00 94.88 281 ASP A O 1
ATOM 2206 N N . VAL A 1 282 ? -23.402 4.145 30.366 1.00 93.50 282 VAL A N 1
ATOM 2207 C CA . VAL A 1 282 ? -22.512 3.092 30.869 1.00 93.50 282 VAL A CA 1
ATOM 2208 C C . VAL A 1 282 ? -21.488 2.720 29.794 1.00 93.50 282 VAL A C 1
ATOM 2210 O O . VAL A 1 282 ? -21.835 2.317 28.683 1.00 93.50 282 VAL A O 1
ATOM 2213 N N . GLY A 1 283 ? -20.205 2.824 30.146 1.00 90.50 283 GLY A N 1
ATOM 2214 C CA . GLY A 1 283 ? -19.101 2.507 29.243 1.00 90.50 283 GLY A CA 1
ATOM 2215 C C . GLY A 1 283 ? -18.883 3.540 28.134 1.00 90.50 283 GLY A C 1
ATOM 2216 O O . GLY A 1 283 ? -18.368 3.155 27.087 1.00 90.50 283 GLY A O 1
ATOM 2217 N N . TYR A 1 284 ? -19.304 4.795 28.334 1.00 94.31 284 TYR A N 1
ATOM 2218 C CA . TYR A 1 284 ? -18.884 5.936 27.516 1.00 94.31 284 TYR A CA 1
ATOM 2219 C C . TYR A 1 284 ? -17.359 6.113 27.582 1.00 94.31 284 TYR A C 1
ATOM 2221 O O . TYR A 1 284 ? -16.799 6.278 28.670 1.00 94.31 284 TYR A O 1
ATOM 2229 N N . ASN A 1 285 ? -16.689 6.087 26.428 1.00 93.44 285 ASN A N 1
ATOM 2230 C CA . ASN A 1 285 ? -15.256 6.352 26.319 1.00 93.44 285 ASN A CA 1
ATOM 2231 C C . ASN A 1 285 ? -15.003 7.843 26.025 1.00 93.44 285 ASN A C 1
ATOM 2233 O O . ASN A 1 285 ? -15.257 8.327 24.921 1.00 93.44 285 ASN A O 1
ATOM 2237 N N . SER A 1 286 ? -14.468 8.565 27.014 1.00 94.12 286 SER A N 1
ATOM 2238 C CA . SER A 1 286 ? -14.175 10.001 26.926 1.00 94.12 286 SER A CA 1
ATOM 2239 C C . SER A 1 286 ? -12.746 10.339 26.480 1.00 94.12 286 SER A C 1
ATOM 2241 O O . SER A 1 286 ? -12.345 11.498 26.614 1.00 94.12 286 SER A O 1
ATOM 2243 N N . ASP A 1 287 ? -11.949 9.359 26.043 1.00 92.56 287 ASP A N 1
ATOM 2244 C CA . ASP A 1 287 ? -10.550 9.586 25.673 1.00 92.56 287 ASP A CA 1
ATOM 2245 C C . ASP A 1 287 ? -10.438 10.483 24.431 1.00 92.56 287 ASP A C 1
ATOM 2247 O O . ASP A 1 287 ? -10.860 10.126 23.334 1.00 92.56 287 ASP A O 1
ATOM 2251 N N . LYS A 1 288 ? -9.853 11.668 24.599 1.00 90.88 288 LYS A N 1
ATOM 2252 C CA . LYS A 1 288 ? -9.693 12.649 23.518 1.00 90.88 288 LYS A CA 1
ATOM 2253 C C . LYS A 1 288 ? -8.534 12.328 22.579 1.00 90.88 288 LYS A C 1
ATOM 2255 O O . LYS A 1 288 ? -8.475 12.911 21.502 1.00 90.88 288 LYS A O 1
ATOM 2260 N N . ASN A 1 289 ? -7.648 11.413 22.960 1.00 87.12 289 ASN A N 1
ATOM 2261 C CA . ASN A 1 289 ? -6.492 11.026 22.156 1.00 87.12 289 ASN A CA 1
ATOM 2262 C C . ASN A 1 289 ? -6.759 9.775 21.308 1.00 87.12 289 ASN A C 1
ATOM 2264 O O . ASN A 1 289 ? -5.937 9.417 20.472 1.00 87.12 289 ASN A O 1
ATOM 2268 N N . ASP A 1 290 ? -7.898 9.110 21.508 1.00 88.44 290 ASP A N 1
ATOM 2269 C CA . ASP A 1 290 ? -8.293 7.927 20.751 1.00 88.44 290 ASP A CA 1
ATOM 2270 C C . ASP A 1 290 ? -9.380 8.289 19.729 1.00 88.44 290 ASP A C 1
ATOM 2272 O O . ASP A 1 290 ? -10.509 8.586 20.133 1.00 88.44 290 ASP A O 1
ATOM 2276 N N . PRO A 1 291 ? -9.100 8.259 18.412 1.00 90.62 291 PRO A N 1
ATOM 2277 C CA . PRO A 1 291 ? -10.111 8.526 17.388 1.00 90.62 291 PRO A CA 1
ATOM 2278 C C . PRO A 1 291 ? -11.342 7.616 17.467 1.00 90.62 291 PRO A C 1
ATOM 2280 O O . PRO A 1 291 ? -12.419 7.996 17.007 1.00 90.62 291 PRO A O 1
ATOM 2283 N N . THR A 1 292 ? -11.204 6.425 18.060 1.00 91.88 292 THR A N 1
ATOM 2284 C CA . THR A 1 292 ? -12.297 5.453 18.200 1.00 91.88 292 THR A CA 1
ATOM 2285 C C . THR A 1 292 ? -13.188 5.699 19.422 1.00 91.88 292 THR A C 1
ATOM 2287 O O . THR A 1 292 ? -14.231 5.055 19.556 1.00 91.88 292 THR A O 1
ATOM 2290 N N . SER A 1 293 ? -12.833 6.652 20.294 1.00 93.62 293 SER A N 1
ATOM 2291 C CA . SER A 1 293 ? -13.630 6.991 21.475 1.00 93.62 293 SER A CA 1
ATOM 2292 C C . SER A 1 293 ? -14.992 7.587 21.112 1.00 93.62 293 SER A C 1
ATOM 2294 O O . SER A 1 293 ? -15.169 8.211 20.061 1.00 93.62 293 SER A O 1
ATOM 2296 N N . ASP A 1 294 ? -15.968 7.442 22.012 1.00 96.00 294 ASP A N 1
ATOM 2297 C CA . ASP A 1 294 ? -17.298 8.028 21.830 1.00 96.00 294 ASP A CA 1
ATOM 2298 C C . ASP A 1 294 ? -17.214 9.560 21.707 1.00 96.00 294 ASP A C 1
ATOM 2300 O O . ASP A 1 294 ? -17.887 10.152 20.861 1.00 96.00 294 ASP A O 1
ATOM 2304 N N . TYR A 1 295 ? -16.332 10.202 22.487 1.00 95.38 295 TYR A N 1
ATOM 2305 C CA . TYR A 1 295 ? -16.092 11.645 22.396 1.00 95.38 295 TYR A CA 1
ATOM 2306 C C . TYR A 1 295 ? -15.628 12.064 20.996 1.00 95.38 295 TYR A C 1
ATOM 2308 O O . TYR A 1 295 ? -16.209 12.973 20.400 1.00 95.38 295 TYR A O 1
ATOM 2316 N N . ASN A 1 296 ? -14.586 11.428 20.457 1.00 94.81 296 ASN A N 1
ATOM 2317 C CA . ASN A 1 296 ? -14.023 11.832 19.170 1.00 94.81 296 ASN A CA 1
ATOM 2318 C C . ASN A 1 296 ? -14.952 11.487 18.009 1.00 94.81 296 ASN A C 1
ATOM 2320 O O . ASN A 1 296 ? -15.140 12.312 17.117 1.00 94.81 296 ASN A O 1
ATOM 2324 N N . ARG A 1 297 ? -15.627 10.335 18.049 1.00 95.00 297 ARG A N 1
ATOM 2325 C CA . ARG A 1 297 ? -16.632 9.982 17.037 1.00 95.00 297 ARG A CA 1
ATOM 2326 C C . ARG A 1 297 ? -17.827 10.943 17.044 1.00 95.00 297 ARG A C 1
ATOM 2328 O O . ARG A 1 297 ? -18.356 11.243 15.980 1.00 95.00 297 ARG A O 1
ATOM 2335 N N . ALA A 1 298 ? -18.238 11.472 18.199 1.00 94.31 298 ALA A N 1
ATOM 2336 C CA . ALA A 1 298 ? -19.313 12.467 18.261 1.00 94.31 298 ALA A CA 1
ATOM 2337 C C . ALA A 1 298 ? -18.926 13.826 17.650 1.00 94.31 298 ALA A C 1
ATOM 2339 O O . ALA A 1 298 ? -19.792 14.517 17.119 1.00 94.31 298 ALA A O 1
ATOM 2340 N N . ASN A 1 299 ? -17.650 14.219 17.742 1.00 93.44 299 ASN A N 1
ATOM 2341 C CA . ASN A 1 299 ? -17.205 15.576 17.406 1.00 93.44 299 ASN A CA 1
ATOM 2342 C C . ASN A 1 299 ? -16.424 15.679 16.084 1.00 93.44 299 ASN A C 1
ATOM 2344 O O . ASN A 1 299 ? -16.465 16.730 15.456 1.00 93.44 299 ASN A O 1
ATOM 2348 N 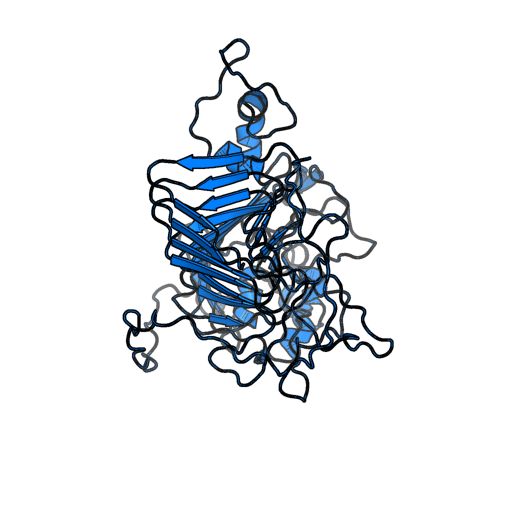N . ASN A 1 300 ? -15.744 14.611 15.650 1.00 92.06 300 ASN A N 1
ATOM 2349 C CA . ASN A 1 300 ? -14.748 14.656 14.569 1.00 92.06 300 ASN A CA 1
ATOM 2350 C C . ASN A 1 300 ? -15.007 13.649 13.430 1.00 92.06 300 ASN A C 1
ATOM 2352 O O . ASN A 1 300 ? -14.245 13.599 12.468 1.00 92.06 300 ASN A O 1
ATOM 2356 N N . LEU A 1 301 ? -16.068 12.833 13.493 1.00 91.88 301 LEU A N 1
ATOM 2357 C CA . LEU A 1 301 ? -16.293 11.751 12.520 1.00 91.88 301 LEU A CA 1
ATOM 2358 C C . LEU A 1 301 ? -16.410 12.240 11.068 1.00 91.88 301 LEU A C 1
ATOM 2360 O O . LEU A 1 301 ? -15.934 11.569 10.152 1.00 91.88 301 LEU A O 1
ATOM 2364 N N . ASP A 1 302 ? -17.032 13.396 10.841 1.00 91.38 302 ASP A N 1
ATOM 2365 C CA . ASP A 1 302 ? -17.140 13.968 9.495 1.00 91.38 302 ASP A CA 1
ATOM 2366 C C . ASP A 1 302 ? -15.807 14.521 8.977 1.00 91.38 302 ASP A C 1
ATOM 2368 O O . ASP A 1 302 ? -15.575 14.504 7.767 1.00 91.38 302 ASP A O 1
ATOM 2372 N N . ASP A 1 303 ? -14.914 14.943 9.870 1.00 87.81 303 ASP A N 1
ATOM 2373 C CA . ASP A 1 303 ? -13.554 15.343 9.514 1.00 87.81 303 ASP A CA 1
ATOM 2374 C C . ASP A 1 303 ? -12.714 14.114 9.152 1.00 87.81 303 ASP A C 1
ATOM 2376 O O . ASP A 1 303 ? -12.061 14.113 8.108 1.00 87.81 303 ASP A O 1
ATOM 2380 N N . TYR A 1 304 ? -12.839 13.014 9.903 1.00 88.94 304 TYR A N 1
ATOM 2381 C CA . TYR A 1 304 ? -12.201 11.740 9.554 1.00 88.94 304 TYR A CA 1
ATOM 2382 C C . TYR A 1 304 ? -12.638 11.237 8.170 1.00 88.94 304 TYR A C 1
ATOM 2384 O O . TYR A 1 304 ? -11.793 10.864 7.358 1.00 88.94 304 TYR A O 1
ATOM 2392 N N . LYS A 1 305 ? -13.940 11.300 7.839 1.00 88.38 305 LYS A N 1
ATOM 2393 C CA . LYS A 1 305 ? -14.461 10.932 6.500 1.00 88.38 305 LYS A CA 1
ATOM 2394 C C . LYS A 1 305 ? -13.862 11.767 5.367 1.00 88.38 305 LYS A C 1
ATOM 2396 O O . LYS A 1 305 ? -13.738 11.282 4.244 1.00 88.38 305 LYS A O 1
ATOM 2401 N N . LYS A 1 306 ? -13.512 13.023 5.646 1.00 85.94 306 LYS A N 1
ATOM 2402 C CA . LYS A 1 306 ? -12.871 13.924 4.681 1.00 85.94 306 LYS A CA 1
ATOM 2403 C C . LYS A 1 306 ? -11.358 13.723 4.599 1.00 85.94 306 LYS A C 1
ATOM 2405 O O . LYS A 1 306 ? -10.748 14.312 3.718 1.00 85.94 306 LYS A O 1
ATOM 2410 N N . GLY A 1 307 ? -10.758 12.906 5.468 1.00 84.50 307 GLY A N 1
ATOM 2411 C CA . GLY A 1 307 ? -9.303 12.779 5.574 1.00 84.50 307 GLY A CA 1
ATOM 2412 C C . GLY A 1 307 ? -8.642 13.917 6.345 1.00 84.50 307 GLY A C 1
ATOM 2413 O O . GLY A 1 307 ? -7.453 14.152 6.169 1.00 84.50 307 GLY A O 1
ATOM 2414 N N . LEU A 1 308 ? -9.406 14.662 7.145 1.00 83.25 308 LEU A N 1
ATOM 2415 C CA . LEU A 1 308 ? -8.902 15.713 8.027 1.00 83.25 308 LEU A CA 1
ATOM 2416 C C . LEU A 1 308 ? -8.553 15.127 9.407 1.00 83.25 308 LEU A C 1
ATOM 2418 O O . LEU A 1 308 ? -8.765 13.940 9.657 1.00 83.25 308 LEU A O 1
ATOM 2422 N N . ALA A 1 309 ? -8.018 15.965 10.303 1.00 77.56 309 ALA A N 1
ATOM 2423 C CA . ALA A 1 309 ? -7.604 15.575 11.657 1.00 77.56 309 ALA A CA 1
ATOM 2424 C C . ALA A 1 309 ? -6.590 14.410 11.661 1.00 77.56 309 ALA A C 1
ATOM 2426 O O . ALA A 1 309 ? -6.793 13.380 12.306 1.00 77.56 309 ALA A O 1
ATOM 2427 N N . GLY A 1 310 ? -5.510 14.579 10.892 1.00 78.25 310 GLY A N 1
ATOM 2428 C CA . GLY A 1 310 ? -4.427 13.606 10.735 1.00 78.25 310 GLY A CA 1
ATOM 2429 C C . GLY A 1 310 ? -4.611 12.589 9.605 1.00 78.25 310 GLY A C 1
ATOM 2430 O O . GLY A 1 310 ? -3.652 11.907 9.260 1.00 78.25 310 GLY A O 1
ATOM 2431 N N . GLY A 1 311 ? -5.797 12.494 8.988 1.00 85.38 311 GLY A N 1
ATOM 2432 C CA . GLY A 1 311 ? -6.025 11.599 7.845 1.00 85.38 311 GLY A CA 1
ATOM 2433 C C . GLY A 1 311 ? -5.840 10.113 8.184 1.00 85.38 311 GLY A C 1
ATOM 2434 O O . GLY A 1 311 ? -5.823 9.737 9.357 1.00 85.38 311 GLY A O 1
ATOM 2435 N N . TYR A 1 312 ? -5.727 9.242 7.178 1.00 88.75 312 TYR A N 1
ATOM 2436 C CA . TYR A 1 312 ? -5.419 7.818 7.386 1.00 88.75 312 TYR A CA 1
ATOM 2437 C C . TYR A 1 312 ? -4.760 7.164 6.167 1.00 88.75 312 TYR A C 1
ATOM 2439 O O . TYR A 1 312 ? -4.988 7.587 5.037 1.00 88.75 312 TYR A O 1
ATOM 2447 N N . SER A 1 313 ? -4.011 6.086 6.416 1.00 90.56 313 SER A N 1
ATOM 2448 C CA . SER A 1 313 ? -3.582 5.131 5.389 1.00 90.56 313 SER A CA 1
ATOM 2449 C C . SER A 1 313 ? -4.039 3.723 5.754 1.00 90.56 313 SER A C 1
ATOM 2451 O O . SER A 1 313 ? -3.891 3.296 6.904 1.00 90.56 313 SER A O 1
ATOM 2453 N N . TRP A 1 314 ? -4.590 2.997 4.788 1.00 93.25 314 TRP A N 1
ATOM 2454 C CA . TRP A 1 314 ? -5.050 1.630 4.967 1.00 93.25 314 TRP A CA 1
ATOM 2455 C C . TRP A 1 314 ? -4.945 0.821 3.682 1.00 93.25 314 TRP A C 1
ATOM 2457 O O . TRP A 1 314 ? -5.378 1.281 2.629 1.00 93.25 314 TRP A O 1
ATOM 2467 N N . ILE A 1 315 ? -4.421 -0.400 3.781 1.00 95.44 315 ILE A N 1
ATOM 2468 C CA . ILE A 1 315 ? -4.225 -1.283 2.627 1.00 95.44 315 ILE A CA 1
ATOM 2469 C C . ILE A 1 315 ? -5.002 -2.584 2.823 1.00 95.44 315 ILE A C 1
ATOM 2471 O O . ILE A 1 315 ? -4.881 -3.246 3.849 1.00 95.44 315 ILE A O 1
ATOM 2475 N N . THR A 1 316 ? -5.800 -2.968 1.838 1.00 97.69 316 THR A N 1
ATOM 2476 C CA . THR A 1 316 ? -6.502 -4.250 1.789 1.00 97.69 316 THR A CA 1
ATOM 2477 C C . THR A 1 316 ? -5.782 -5.175 0.817 1.00 97.69 316 THR A C 1
ATOM 2479 O O . THR A 1 316 ? -5.549 -4.789 -0.322 1.00 97.69 316 THR A O 1
ATOM 2482 N N . TYR A 1 317 ? -5.454 -6.385 1.257 1.00 98.25 317 TYR A N 1
ATOM 2483 C CA . TYR A 1 317 ? -4.879 -7.447 0.435 1.00 98.25 317 TYR A CA 1
ATOM 2484 C C . TYR A 1 317 ? -5.896 -8.593 0.327 1.00 98.25 317 TYR A C 1
ATOM 2486 O O . TYR A 1 317 ? -6.258 -9.171 1.353 1.00 98.25 317 TYR A O 1
ATOM 2494 N N . ASP A 1 318 ? -6.370 -8.901 -0.883 1.00 98.62 318 ASP A N 1
ATOM 2495 C CA . ASP A 1 318 ? -7.347 -9.964 -1.168 1.00 98.62 318 ASP A CA 1
ATOM 2496 C C . ASP A 1 318 ? -6.785 -10.973 -2.181 1.00 98.62 318 ASP A C 1
ATOM 2498 O O . ASP A 1 318 ? -6.455 -10.610 -3.301 1.00 98.62 318 ASP A O 1
ATOM 2502 N N . ASN A 1 319 ? -6.635 -12.243 -1.801 1.00 98.62 319 ASN A N 1
ATOM 2503 C CA . ASN A 1 319 ? -5.947 -13.254 -2.623 1.00 98.62 319 ASN A CA 1
ATOM 2504 C C . ASN A 1 319 ? -4.541 -12.812 -3.080 1.00 98.62 319 ASN A C 1
ATOM 2506 O O . ASN A 1 319 ? -4.188 -12.905 -4.258 1.00 98.62 319 ASN A O 1
ATOM 2510 N N . VAL A 1 320 ? -3.740 -12.284 -2.150 1.00 98.62 320 VAL A N 1
ATOM 2511 C CA . VAL A 1 320 ? -2.382 -11.801 -2.444 1.00 98.62 320 VAL A CA 1
ATOM 2512 C C . VAL A 1 320 ? -1.338 -12.737 -1.846 1.00 98.62 320 VAL A C 1
ATOM 2514 O O . VAL A 1 320 ? -1.416 -13.111 -0.673 1.00 98.62 320 VAL A O 1
ATOM 2517 N N . HIS A 1 321 ? -0.296 -13.069 -2.607 1.00 97.62 321 HIS A N 1
ATOM 2518 C CA . HIS A 1 321 ? 0.822 -13.858 -2.090 1.00 97.62 321 HIS A CA 1
ATOM 2519 C C . HIS A 1 321 ? 2.135 -13.093 -2.190 1.00 97.62 321 HIS A C 1
ATOM 2521 O O . HIS A 1 321 ? 2.640 -12.805 -3.270 1.00 97.62 321 HIS A O 1
ATOM 2527 N N . TYR A 1 322 ? 2.729 -12.799 -1.039 1.00 95.94 322 TYR A N 1
ATOM 2528 C CA . TYR A 1 322 ? 4.005 -12.106 -0.950 1.00 95.94 322 TYR A CA 1
ATOM 2529 C C . TYR A 1 322 ? 5.157 -13.061 -0.655 1.00 95.94 322 TYR A C 1
ATOM 2531 O O . TYR A 1 322 ? 5.066 -13.902 0.243 1.00 95.94 322 TYR A O 1
ATOM 2539 N N . VAL A 1 323 ? 6.273 -12.880 -1.360 1.00 93.50 323 VAL A N 1
ATOM 2540 C CA . VAL A 1 323 ? 7.559 -13.521 -1.072 1.00 93.50 323 VAL A CA 1
ATOM 2541 C C . VAL A 1 323 ? 8.650 -12.460 -1.061 1.00 93.50 323 VAL A C 1
ATOM 2543 O O . VAL A 1 323 ? 8.913 -11.818 -2.075 1.00 93.50 323 VAL A O 1
ATOM 2546 N N . GLY A 1 324 ? 9.339 -12.280 0.059 1.00 89.12 324 GLY A N 1
ATOM 2547 C CA . GLY A 1 324 ? 10.306 -11.192 0.119 1.00 89.12 324 GLY A CA 1
ATOM 2548 C C . GLY A 1 324 ? 10.936 -10.960 1.471 1.00 89.12 324 GLY A C 1
ATOM 2549 O O . GLY A 1 324 ? 11.097 -11.907 2.231 1.00 89.12 324 GLY A O 1
ATOM 2550 N N . SER A 1 325 ? 11.318 -9.719 1.770 1.00 83.62 325 SER A N 1
ATOM 2551 C CA . SER A 1 325 ? 11.802 -9.389 3.112 1.00 83.62 325 SER A CA 1
ATOM 2552 C C . SER A 1 325 ? 10.646 -9.213 4.082 1.00 83.62 325 SER A C 1
ATOM 2554 O O . SER A 1 325 ? 10.409 -10.065 4.934 1.00 83.62 325 SER A O 1
ATOM 2556 N N . GLN A 1 326 ? 9.871 -8.156 3.877 1.00 85.44 326 GLN A N 1
ATOM 2557 C CA . GLN A 1 326 ? 8.724 -7.813 4.699 1.00 85.44 326 GLN A CA 1
ATOM 2558 C C . GLN A 1 326 ? 7.554 -7.426 3.817 1.00 85.44 326 GLN A C 1
ATOM 2560 O O . GLN A 1 326 ? 7.765 -6.816 2.779 1.00 85.44 326 GLN A O 1
ATOM 2565 N N . PHE A 1 327 ? 6.336 -7.841 4.147 1.00 87.75 327 PHE A N 1
ATOM 2566 C CA . PHE A 1 327 ? 5.181 -7.612 3.273 1.00 87.75 327 PHE A CA 1
ATOM 2567 C C . PHE A 1 327 ? 4.783 -6.130 3.305 1.00 87.75 327 PHE A C 1
ATOM 2569 O O . PHE A 1 327 ? 4.642 -5.497 2.256 1.00 87.75 327 PHE A O 1
ATOM 2576 N N . SER A 1 328 ? 4.697 -5.541 4.499 1.00 87.31 328 SER A N 1
ATOM 2577 C CA . SER A 1 328 ? 4.473 -4.105 4.676 1.00 87.31 328 SER A CA 1
ATOM 2578 C C . SER A 1 328 ? 5.084 -3.606 5.986 1.00 87.31 328 SER A C 1
ATOM 2580 O O . SER A 1 328 ? 5.015 -4.282 7.017 1.00 87.31 328 SER A O 1
ATOM 2582 N N . TRP A 1 329 ? 5.688 -2.421 5.933 1.00 85.44 329 TRP A N 1
ATOM 2583 C CA . TRP A 1 329 ? 6.249 -1.707 7.080 1.00 85.44 329 TRP A CA 1
ATOM 2584 C C . TRP A 1 329 ? 5.626 -0.327 7.197 1.00 85.44 329 TRP A C 1
ATOM 2586 O O . TRP A 1 329 ? 5.500 0.356 6.179 1.00 85.44 329 TRP A O 1
ATOM 2596 N N . THR A 1 330 ? 5.316 0.124 8.414 1.00 75.38 330 THR A N 1
ATOM 2597 C CA . THR A 1 330 ? 4.863 1.498 8.674 1.00 75.38 330 THR A CA 1
ATOM 2598 C C . THR A 1 330 ? 5.350 2.028 10.016 1.00 75.38 330 THR A C 1
ATOM 2600 O O . THR A 1 330 ? 5.547 1.268 10.958 1.00 75.38 330 THR A O 1
ATOM 2603 N N . GLY A 1 331 ? 5.484 3.353 10.125 1.00 65.44 331 GLY A N 1
ATOM 2604 C CA . GLY A 1 331 ? 5.779 4.004 11.401 1.00 65.44 331 GLY A CA 1
ATOM 2605 C C . GLY A 1 331 ? 4.640 3.828 12.416 1.00 65.44 331 GLY A C 1
ATOM 2606 O O . GLY A 1 331 ? 3.465 3.759 12.045 1.00 65.44 331 GLY A O 1
ATOM 2607 N N . GLY A 1 332 ? 4.971 3.786 13.709 1.00 68.56 332 GLY A N 1
ATOM 2608 C CA . GLY A 1 332 ? 3.997 3.512 14.773 1.00 68.56 332 GLY A CA 1
ATOM 2609 C C . GLY A 1 332 ? 2.750 4.407 14.727 1.00 68.56 332 GLY A C 1
ATOM 2610 O O . GLY A 1 332 ? 2.851 5.616 14.530 1.00 68.56 332 GLY A O 1
ATOM 2611 N N . GLY A 1 333 ? 1.566 3.807 14.897 1.00 72.50 333 GLY A N 1
ATOM 2612 C CA . GLY A 1 333 ? 0.268 4.505 14.891 1.00 72.50 333 GLY A CA 1
ATOM 2613 C C . GLY A 1 333 ? -0.305 4.859 13.509 1.00 72.50 333 GLY A C 1
ATOM 2614 O O . GLY A 1 333 ? -1.433 5.353 13.422 1.00 72.50 333 GLY A O 1
ATOM 2615 N N . THR A 1 334 ? 0.437 4.601 12.428 1.00 78.50 334 THR A N 1
ATOM 2616 C CA . THR A 1 334 ? 0.158 5.214 11.122 1.00 78.50 334 THR A CA 1
ATOM 2617 C C . THR A 1 334 ? -0.847 4.438 10.272 1.00 78.50 334 THR A C 1
ATOM 2619 O O . THR A 1 334 ? -1.795 5.014 9.733 1.00 78.50 334 THR A O 1
ATOM 2622 N N . SER A 1 335 ? -0.654 3.124 10.132 1.00 83.00 335 SER A N 1
ATOM 2623 C CA . SER A 1 335 ? -1.343 2.332 9.107 1.00 83.00 335 SER A CA 1
ATOM 2624 C C . SER A 1 335 ? -2.136 1.159 9.651 1.00 83.00 335 SER A C 1
ATOM 2626 O O . SER A 1 335 ? -1.794 0.580 10.682 1.00 83.00 335 SER A O 1
ATOM 2628 N N . GLY A 1 336 ? -3.180 0.778 8.926 1.00 91.69 336 GLY A N 1
ATOM 2629 C CA . GLY A 1 336 ? -3.807 -0.517 9.128 1.00 91.69 336 GLY A CA 1
ATOM 2630 C C . GLY A 1 336 ? -3.860 -1.329 7.848 1.00 91.69 336 GLY A C 1
ATOM 2631 O O . GLY A 1 336 ? -3.796 -0.789 6.743 1.00 91.69 336 GLY A O 1
ATOM 2632 N N . VAL A 1 337 ? -3.989 -2.639 8.010 1.00 94.88 337 VAL A N 1
ATOM 2633 C CA . VAL A 1 337 ? -4.142 -3.567 6.895 1.00 94.88 337 VAL A CA 1
ATOM 2634 C C . VAL A 1 337 ? -5.384 -4.427 7.073 1.00 94.88 337 VAL A C 1
ATOM 2636 O O . VAL A 1 337 ? -5.718 -4.835 8.185 1.00 94.88 337 VAL A O 1
ATOM 2639 N N . THR A 1 338 ? -6.076 -4.719 5.977 1.00 97.56 338 THR A N 1
ATOM 2640 C CA . THR A 1 338 ? -7.115 -5.751 5.934 1.00 97.56 338 THR A CA 1
ATOM 2641 C C . THR A 1 338 ? -6.634 -6.909 5.074 1.00 97.56 338 THR A C 1
ATOM 2643 O O . THR A 1 338 ? -6.101 -6.694 3.993 1.00 97.56 338 THR A O 1
ATOM 2646 N N . ILE A 1 339 ? -6.846 -8.131 5.546 1.00 98.50 339 ILE A N 1
ATOM 2647 C CA . ILE A 1 339 ? -6.527 -9.364 4.835 1.00 98.50 339 ILE A CA 1
ATOM 2648 C C . ILE A 1 339 ? -7.831 -10.076 4.487 1.00 98.50 339 ILE A C 1
ATOM 2650 O O . ILE A 1 339 ? -8.627 -10.381 5.378 1.00 98.50 339 ILE A O 1
ATOM 2654 N N . LEU A 1 340 ? -8.044 -10.332 3.201 1.00 98.56 340 LEU A N 1
ATOM 2655 C CA . LEU A 1 340 ? -9.196 -11.031 2.637 1.00 98.56 340 LEU A CA 1
ATOM 2656 C C . LEU A 1 340 ? -8.732 -12.248 1.822 1.00 98.56 340 LEU A C 1
ATOM 2658 O O . LEU A 1 340 ? -7.536 -12.433 1.575 1.00 98.56 340 LEU A O 1
ATOM 2662 N N . GLY A 1 341 ? -9.694 -13.092 1.448 1.00 98.06 341 GLY A N 1
ATOM 2663 C CA . GLY A 1 341 ? -9.442 -14.217 0.552 1.00 98.06 341 GLY A CA 1
ATOM 2664 C C . GLY A 1 341 ? -8.418 -15.220 1.086 1.00 98.06 341 GLY A C 1
ATOM 2665 O O . GLY A 1 341 ? -8.316 -15.434 2.298 1.00 98.06 341 GLY A O 1
ATOM 2666 N N . ASP A 1 342 ? -7.691 -15.857 0.170 1.00 98.19 342 ASP A N 1
ATOM 2667 C CA . ASP A 1 342 ? -6.543 -16.724 0.461 1.00 98.19 342 ASP A CA 1
ATOM 2668 C C . ASP A 1 342 ? -5.240 -15.937 0.275 1.00 98.19 342 ASP A C 1
ATOM 2670 O O . ASP A 1 342 ? -4.713 -15.830 -0.828 1.00 98.19 342 ASP A O 1
ATOM 2674 N N . THR A 1 343 ? -4.739 -15.340 1.355 1.00 98.56 343 THR A N 1
ATOM 2675 C CA . THR A 1 343 ? -3.583 -14.432 1.327 1.00 98.56 343 THR A CA 1
ATOM 2676 C C . THR A 1 343 ? -2.415 -15.036 2.102 1.00 98.56 343 THR A C 1
ATOM 2678 O O . THR A 1 343 ? -2.593 -15.667 3.144 1.00 98.56 343 THR A O 1
ATOM 2681 N N . SER A 1 344 ? -1.178 -14.832 1.646 1.00 97.06 344 SER A N 1
ATOM 2682 C CA . SER A 1 344 ? -0.003 -15.333 2.372 1.00 97.06 344 SER A CA 1
ATOM 2683 C C . SER A 1 344 ? 1.174 -14.372 2.365 1.00 97.06 344 SER A C 1
ATOM 2685 O O . SER A 1 344 ? 1.501 -13.811 1.323 1.00 97.06 344 SER A O 1
ATOM 2687 N N . GLY A 1 345 ? 1.867 -14.264 3.498 1.00 94.62 345 GLY A N 1
ATOM 2688 C CA . GLY A 1 345 ? 3.136 -13.549 3.620 1.00 94.62 345 GLY A CA 1
ATOM 2689 C C . GLY A 1 345 ? 4.289 -14.518 3.866 1.00 94.62 345 GLY A C 1
ATOM 2690 O O . GLY A 1 345 ? 4.304 -15.221 4.872 1.00 94.62 345 GLY A O 1
ATOM 2691 N N . LYS A 1 346 ? 5.271 -14.568 2.963 1.00 92.06 346 LYS A N 1
ATOM 2692 C CA . LYS A 1 346 ? 6.487 -15.382 3.111 1.00 92.06 346 LYS A CA 1
ATOM 2693 C C . LYS A 1 346 ? 7.710 -14.478 3.160 1.00 92.06 346 LYS A C 1
ATOM 2695 O O . LYS A 1 346 ? 8.345 -14.193 2.144 1.00 92.06 346 LYS A O 1
ATOM 2700 N N . SER A 1 347 ? 8.049 -14.056 4.366 1.00 88.44 347 SER A N 1
ATOM 2701 C CA . SER A 1 347 ? 9.292 -13.354 4.649 1.00 88.44 347 SER A CA 1
ATOM 2702 C C . SER A 1 347 ? 10.437 -14.362 4.632 1.00 88.44 347 SER A C 1
ATOM 2704 O O . SER A 1 347 ? 10.473 -15.295 5.430 1.00 88.44 347 SER A O 1
ATOM 2706 N N . VAL A 1 348 ? 11.348 -14.225 3.678 1.00 84.69 348 VAL A N 1
ATOM 2707 C CA . VAL A 1 348 ? 12.430 -15.165 3.386 1.00 84.69 348 VAL A CA 1
ATOM 2708 C C . VAL A 1 348 ? 13.760 -14.435 3.293 1.00 84.69 348 VAL A C 1
ATOM 2710 O O . VAL A 1 348 ? 13.828 -13.272 2.905 1.00 84.69 348 VAL A O 1
ATOM 2713 N N . ARG A 1 349 ? 14.857 -15.147 3.544 1.00 79.75 349 ARG A N 1
ATOM 2714 C CA . ARG A 1 349 ? 16.214 -14.627 3.325 1.00 79.75 349 ARG A CA 1
ATOM 2715 C C . ARG A 1 349 ? 16.513 -14.293 1.862 1.00 79.75 349 ARG A C 1
ATOM 2717 O O . ARG A 1 349 ? 17.279 -13.374 1.568 1.00 79.75 349 ARG A O 1
ATOM 2724 N N . SER A 1 350 ? 15.973 -15.086 0.947 1.00 81.62 350 SER A N 1
ATOM 2725 C CA . SER A 1 350 ? 16.193 -14.941 -0.487 1.00 81.62 350 SER A CA 1
ATOM 2726 C C . SER A 1 350 ? 15.129 -15.685 -1.275 1.00 81.62 350 SER A C 1
ATOM 2728 O O . SER A 1 350 ? 14.601 -16.686 -0.787 1.00 81.62 350 SER A O 1
ATOM 2730 N N . PHE A 1 351 ? 14.892 -15.271 -2.514 1.00 86.50 351 PHE A N 1
ATOM 2731 C CA . PHE A 1 351 ? 13.949 -15.928 -3.413 1.00 86.50 351 PHE A CA 1
ATOM 2732 C C . PHE A 1 351 ? 14.423 -15.889 -4.868 1.00 86.50 351 PHE A C 1
ATOM 2734 O O . PHE A 1 351 ? 15.348 -15.163 -5.231 1.00 86.50 351 PHE A O 1
ATOM 2741 N N . ARG A 1 352 ? 13.763 -16.687 -5.707 1.00 88.06 352 ARG A N 1
ATOM 2742 C CA . ARG A 1 352 ? 13.803 -16.577 -7.168 1.00 88.06 352 ARG A CA 1
ATOM 2743 C C . ARG A 1 352 ? 12.412 -16.186 -7.637 1.00 88.06 352 ARG A C 1
ATOM 2745 O O . ARG A 1 352 ? 11.435 -16.764 -7.164 1.00 88.06 352 ARG A O 1
ATOM 2752 N N . ALA A 1 353 ? 12.336 -15.196 -8.517 1.00 85.25 353 ALA A N 1
ATOM 2753 C CA . ALA A 1 353 ? 11.080 -14.863 -9.176 1.00 85.25 353 ALA A CA 1
ATOM 2754 C C . ALA A 1 353 ? 10.720 -15.957 -10.206 1.00 85.25 353 ALA A C 1
ATOM 2756 O O . ALA A 1 353 ? 11.633 -16.644 -10.672 1.00 85.25 353 ALA A O 1
ATOM 2757 N N . PRO A 1 354 ? 9.436 -16.118 -10.582 1.00 85.06 354 PRO A N 1
ATOM 2758 C CA . PRO A 1 354 ? 8.976 -17.209 -11.449 1.00 85.06 354 PRO A CA 1
ATOM 2759 C C . PRO A 1 354 ? 9.767 -17.369 -12.757 1.00 85.06 354 PRO A C 1
ATOM 2761 O O . PRO A 1 354 ? 10.118 -18.489 -13.119 1.00 85.06 354 PRO A O 1
ATOM 2764 N N . ASP A 1 355 ? 10.126 -16.253 -13.399 1.00 84.19 355 ASP A N 1
ATOM 2765 C CA . ASP A 1 355 ? 10.815 -16.229 -14.698 1.00 84.19 355 ASP A CA 1
ATOM 2766 C C . ASP A 1 355 ? 12.267 -15.720 -14.603 1.00 84.19 355 ASP A C 1
ATOM 2768 O O . ASP A 1 355 ? 12.788 -15.119 -15.548 1.00 84.19 355 ASP A O 1
ATOM 2772 N N . SER A 1 356 ? 12.928 -15.906 -13.454 1.00 82.62 356 SER A N 1
ATOM 2773 C CA . SER A 1 356 ? 14.290 -15.410 -13.237 1.00 82.62 356 SER A CA 1
ATOM 2774 C C . SER A 1 356 ? 15.208 -16.430 -12.570 1.00 82.62 356 SER A C 1
ATOM 2776 O O . SER A 1 356 ? 14.898 -17.009 -11.529 1.00 82.62 356 SER A O 1
ATOM 2778 N N . ASP A 1 357 ? 16.406 -16.580 -13.137 1.00 81.31 357 ASP A N 1
ATOM 2779 C CA . ASP A 1 357 ? 17.493 -17.339 -12.516 1.00 81.31 357 ASP A CA 1
ATOM 2780 C C . ASP A 1 357 ? 18.267 -16.546 -11.456 1.00 81.31 357 ASP A C 1
ATOM 2782 O O . ASP A 1 357 ? 19.136 -17.096 -10.765 1.00 81.31 357 ASP A O 1
ATOM 2786 N N . PHE A 1 358 ? 17.957 -15.257 -11.326 1.00 81.44 358 PHE A N 1
ATOM 2787 C CA . PHE A 1 358 ? 18.567 -14.385 -10.345 1.00 81.44 358 PHE A CA 1
ATOM 2788 C C . PHE A 1 358 ? 18.048 -14.704 -8.941 1.00 81.44 358 PHE A C 1
ATOM 2790 O O . PHE A 1 358 ? 16.844 -14.822 -8.707 1.00 81.44 358 PHE A O 1
ATOM 2797 N N . ILE A 1 359 ? 18.971 -14.823 -7.988 1.00 83.19 359 ILE A N 1
ATOM 2798 C CA . ILE A 1 359 ? 18.637 -14.985 -6.575 1.00 83.19 359 ILE A CA 1
ATOM 2799 C C . ILE A 1 359 ? 18.563 -13.601 -5.937 1.00 83.19 359 ILE A C 1
ATOM 2801 O O . ILE A 1 359 ? 19.584 -12.966 -5.665 1.00 83.19 359 ILE A O 1
ATOM 2805 N N . TRP A 1 360 ? 17.346 -13.158 -5.652 1.00 82.06 360 TRP A N 1
ATOM 2806 C CA . TRP A 1 360 ? 17.102 -11.947 -4.888 1.00 82.06 360 TRP A CA 1
ATOM 2807 C C . TRP A 1 360 ? 17.410 -12.194 -3.415 1.00 82.06 360 TRP A C 1
ATOM 2809 O O . TRP A 1 360 ? 16.896 -13.139 -2.820 1.00 82.06 360 TRP A O 1
ATOM 2819 N N . LEU A 1 361 ? 18.260 -11.359 -2.826 1.00 79.38 361 LEU A N 1
ATOM 2820 C CA . LEU A 1 361 ? 18.542 -11.362 -1.395 1.00 79.38 361 LEU A CA 1
ATOM 2821 C C . LEU A 1 361 ? 17.638 -10.339 -0.706 1.00 79.38 361 LEU A C 1
ATOM 2823 O O . LEU A 1 361 ? 17.647 -9.163 -1.057 1.00 79.38 361 LEU A O 1
ATOM 2827 N N . SER A 1 362 ? 16.910 -10.762 0.313 1.00 80.06 362 SER A N 1
ATOM 2828 C CA . SER A 1 362 ? 16.079 -9.860 1.102 1.00 80.06 362 SER A CA 1
ATOM 2829 C C . SER A 1 362 ? 16.928 -8.949 2.001 1.00 80.06 362 SER A C 1
ATOM 2831 O O . SER A 1 362 ? 18.001 -9.338 2.478 1.00 80.06 362 SER A O 1
ATOM 2833 N N . GLU A 1 363 ? 16.472 -7.712 2.183 1.00 75.44 363 GLU A N 1
ATOM 2834 C CA . GLU A 1 363 ? 17.059 -6.673 3.035 1.00 75.44 363 GLU A CA 1
ATOM 2835 C C . GLU A 1 363 ? 16.815 -6.950 4.526 1.00 75.44 363 GLU A C 1
ATOM 2837 O O . GLU A 1 363 ? 15.932 -7.722 4.882 1.00 75.44 363 GLU A O 1
ATOM 2842 N N . SER A 1 364 ? 17.605 -6.310 5.385 1.00 65.12 364 SER A N 1
ATOM 2843 C CA . SER A 1 364 ? 17.376 -6.185 6.825 1.00 65.12 364 SER A CA 1
ATOM 2844 C C . SER A 1 364 ? 17.767 -4.782 7.295 1.00 65.12 364 SER A C 1
ATOM 2846 O O . SER A 1 364 ? 18.707 -4.205 6.743 1.00 65.12 364 SER A O 1
ATOM 2848 N N . ASN A 1 365 ? 17.105 -4.255 8.329 1.00 52.09 365 ASN A N 1
ATOM 2849 C CA . ASN A 1 365 ? 17.274 -2.877 8.832 1.00 52.09 365 ASN A CA 1
ATOM 2850 C C . ASN A 1 365 ? 18.669 -2.579 9.450 1.00 52.09 365 ASN A C 1
ATOM 2852 O O . ASN A 1 365 ? 18.967 -1.449 9.817 1.00 52.09 365 ASN A O 1
ATOM 2856 N N . ASN A 1 366 ? 19.563 -3.573 9.563 1.00 49.62 366 ASN A N 1
ATOM 2857 C CA . ASN A 1 366 ? 20.793 -3.473 10.367 1.00 49.62 366 ASN A CA 1
ATOM 2858 C C . ASN A 1 366 ? 22.092 -3.923 9.678 1.00 49.62 366 ASN A C 1
ATOM 2860 O O . ASN A 1 366 ? 23.052 -4.296 10.355 1.00 49.62 366 ASN A O 1
ATOM 2864 N N . LEU A 1 367 ? 22.188 -3.894 8.346 1.00 52.22 367 LEU A N 1
ATOM 2865 C CA . LEU A 1 367 ? 23.448 -4.280 7.701 1.00 52.22 367 LEU A CA 1
ATOM 2866 C C . LEU A 1 367 ? 24.432 -3.107 7.608 1.00 52.22 367 LEU A C 1
ATOM 2868 O O . LEU A 1 367 ? 24.167 -2.155 6.874 1.00 52.22 367 LEU A O 1
ATOM 2872 N N . PRO A 1 368 ? 25.604 -3.171 8.275 1.00 45.25 368 PRO A N 1
ATOM 2873 C CA . PRO A 1 368 ? 26.675 -2.234 7.990 1.00 45.25 368 PRO A CA 1
ATOM 2874 C C . PRO A 1 368 ? 27.081 -2.381 6.521 1.00 45.25 368 PRO A C 1
ATOM 2876 O O . PRO A 1 368 ? 27.389 -3.475 6.042 1.00 45.25 368 PRO A O 1
ATOM 2879 N N . ILE A 1 369 ? 27.066 -1.266 5.802 1.00 50.56 369 ILE A N 1
ATOM 2880 C CA . ILE A 1 369 ? 27.687 -1.147 4.489 1.00 50.56 369 ILE A CA 1
ATOM 2881 C C . ILE A 1 369 ? 29.201 -1.041 4.734 1.00 50.56 369 ILE A C 1
ATOM 2883 O O . ILE A 1 369 ? 29.646 -0.247 5.565 1.00 50.56 369 ILE A O 1
ATOM 2887 N N . ASP A 1 370 ? 30.001 -1.881 4.079 1.00 48.09 370 ASP A N 1
ATOM 2888 C CA . ASP A 1 370 ? 31.456 -1.809 4.160 1.00 48.09 370 ASP A CA 1
ATOM 2889 C C . ASP A 1 370 ? 31.984 -0.513 3.516 1.00 48.09 370 ASP A C 1
ATOM 2891 O O . ASP A 1 370 ? 31.276 0.218 2.820 1.00 48.09 370 ASP A O 1
ATOM 2895 N N . SER A 1 371 ? 33.266 -0.209 3.721 1.00 43.19 371 SER A N 1
ATOM 2896 C CA . SER A 1 371 ? 33.898 1.004 3.183 1.00 43.19 371 SER A CA 1
ATOM 2897 C C . SER A 1 371 ? 33.940 1.082 1.647 1.00 43.19 371 SER A C 1
ATOM 2899 O O . SER A 1 371 ? 34.399 2.089 1.111 1.00 43.19 371 SER A O 1
ATOM 2901 N N . ASN A 1 372 ? 33.503 0.035 0.941 1.00 48.16 372 ASN A N 1
ATOM 2902 C CA . ASN A 1 372 ? 33.441 -0.058 -0.516 1.00 48.16 372 ASN A CA 1
ATOM 2903 C C . ASN A 1 372 ? 31.997 -0.048 -1.045 1.00 48.16 372 ASN A C 1
ATOM 2905 O O . ASN A 1 372 ? 31.782 -0.334 -2.222 1.00 48.16 372 ASN A O 1
ATOM 2909 N N . ASN A 1 373 ? 31.018 0.290 -0.201 1.00 44.50 373 ASN A N 1
ATOM 2910 C CA . ASN A 1 373 ? 29.595 0.280 -0.531 1.00 44.50 373 ASN A CA 1
ATOM 2911 C C . ASN A 1 373 ? 29.017 -1.120 -0.832 1.00 44.50 373 ASN A C 1
ATOM 2913 O O . ASN A 1 373 ? 27.988 -1.234 -1.496 1.00 44.50 373 ASN A O 1
ATOM 2917 N N . ASN A 1 374 ? 29.661 -2.187 -0.350 1.00 45.62 374 ASN A N 1
ATOM 2918 C CA . ASN A 1 374 ? 29.088 -3.531 -0.357 1.00 45.62 374 ASN A CA 1
ATOM 2919 C C . ASN A 1 374 ? 28.437 -3.792 1.000 1.00 45.62 374 ASN A C 1
ATOM 2921 O O . ASN A 1 374 ? 28.985 -3.406 2.027 1.00 45.62 374 ASN A O 1
ATOM 2925 N N . ALA A 1 375 ? 27.306 -4.496 1.054 1.00 45.94 375 ALA A N 1
ATOM 2926 C CA . ALA A 1 375 ? 26.811 -5.010 2.331 1.00 45.94 375 ALA A CA 1
ATOM 2927 C C . ALA A 1 375 ? 27.935 -5.831 2.997 1.00 45.94 375 ALA A C 1
ATOM 2929 O O . ALA A 1 375 ? 28.394 -6.817 2.415 1.00 45.94 375 ALA A O 1
ATOM 2930 N N . ALA A 1 376 ? 28.400 -5.427 4.189 1.00 42.41 376 ALA A N 1
ATOM 2931 C CA . ALA A 1 376 ? 29.579 -6.007 4.849 1.00 42.41 376 ALA A CA 1
ATOM 2932 C C . ALA A 1 376 ? 29.386 -7.480 5.251 1.00 42.41 376 ALA A C 1
ATOM 2934 O O . ALA A 1 376 ? 30.308 -8.127 5.748 1.00 42.41 376 ALA A O 1
ATOM 2935 N N . VAL A 1 377 ? 28.190 -8.026 5.022 1.00 43.69 377 VAL A N 1
ATOM 2936 C CA . VAL A 1 377 ? 27.861 -9.421 5.252 1.00 43.69 377 VAL A CA 1
ATOM 2937 C C . VAL A 1 377 ? 26.979 -9.940 4.104 1.00 43.69 377 VAL A C 1
ATOM 2939 O O . VAL A 1 377 ? 25.962 -9.318 3.795 1.00 43.69 377 VAL A O 1
ATOM 2942 N N . PRO A 1 378 ? 27.269 -11.114 3.503 1.00 42.81 378 PRO A N 1
ATOM 2943 C CA . PRO A 1 378 ? 26.405 -11.771 2.507 1.00 42.81 378 PRO A CA 1
ATOM 2944 C C . PRO A 1 378 ? 25.117 -12.374 3.121 1.00 42.81 378 PRO A C 1
ATOM 2946 O O . PRO A 1 378 ? 24.492 -13.285 2.564 1.00 42.81 378 PRO A O 1
ATOM 2949 N N . HIS A 1 379 ? 24.719 -11.911 4.305 1.00 43.62 379 HIS A N 1
ATOM 2950 C CA . HIS A 1 379 ? 23.584 -12.404 5.073 1.00 43.62 379 HIS A CA 1
ATOM 2951 C C . HIS A 1 379 ? 22.466 -11.356 5.023 1.00 43.62 379 HIS A C 1
ATOM 2953 O O . HIS A 1 379 ? 22.356 -10.501 5.888 1.00 43.62 379 HIS A O 1
ATOM 2959 N N . GLY A 1 380 ? 21.644 -11.391 3.970 1.00 45.41 380 GLY A N 1
ATOM 2960 C CA . GLY A 1 380 ? 20.253 -10.943 4.120 1.00 45.41 380 GLY A CA 1
ATOM 2961 C C . GLY A 1 380 ? 19.489 -11.871 5.050 1.00 45.41 380 GLY A C 1
ATOM 2962 O O . GLY A 1 380 ? 19.916 -13.016 5.221 1.00 45.41 380 GLY A O 1
ATOM 2963 N N . GLY A 1 381 ? 18.380 -11.395 5.615 1.00 49.66 381 GLY A N 1
ATOM 2964 C CA . GLY A 1 381 ? 17.486 -12.232 6.421 1.00 49.66 381 GLY A CA 1
ATOM 2965 C C . GLY A 1 381 ? 17.439 -11.929 7.919 1.00 49.66 381 GLY A C 1
ATOM 2966 O O . GLY A 1 381 ? 17.247 -12.850 8.704 1.00 49.66 381 GLY A O 1
ATOM 2967 N N . ASN A 1 382 ? 17.643 -10.678 8.307 1.00 55.22 382 ASN A N 1
ATOM 2968 C CA . ASN A 1 382 ? 17.686 -10.219 9.694 1.00 55.22 382 ASN A CA 1
ATOM 2969 C C . ASN A 1 382 ? 16.484 -9.270 9.909 1.00 55.22 382 ASN A C 1
ATOM 2971 O O . ASN A 1 382 ? 16.189 -8.495 9.007 1.00 55.22 382 ASN A O 1
ATOM 2975 N N . ASP A 1 383 ? 15.742 -9.389 11.011 1.00 63.00 383 ASP A N 1
ATOM 2976 C CA . ASP A 1 383 ? 14.513 -8.607 11.281 1.00 63.00 383 ASP A CA 1
ATOM 2977 C C . ASP A 1 383 ? 13.473 -8.603 10.129 1.00 63.00 383 ASP A C 1
ATOM 2979 O O . ASP A 1 383 ? 13.264 -7.598 9.455 1.00 63.00 383 ASP A O 1
ATOM 2983 N N . GLN A 1 384 ? 12.885 -9.767 9.824 1.00 71.56 384 GLN A N 1
ATOM 2984 C CA . GLN A 1 384 ? 11.908 -9.920 8.741 1.00 71.56 384 GLN A CA 1
ATOM 2985 C C . GLN A 1 384 ? 10.525 -10.291 9.281 1.00 71.56 384 GLN A C 1
ATOM 2987 O O . GLN A 1 384 ? 10.253 -11.465 9.558 1.00 71.56 384 GLN A O 1
ATOM 2992 N N . GLN A 1 385 ? 9.630 -9.311 9.374 1.00 81.12 385 GLN A N 1
ATOM 2993 C CA . GLN A 1 385 ? 8.216 -9.521 9.675 1.00 81.12 385 GLN A CA 1
ATOM 2994 C C . GLN A 1 385 ? 7.385 -9.644 8.400 1.00 81.12 385 GLN A C 1
ATOM 2996 O O . GLN A 1 385 ? 7.771 -9.131 7.356 1.00 81.12 385 GLN A O 1
ATOM 3001 N N . ASN A 1 386 ? 6.207 -10.280 8.443 1.00 89.50 386 ASN A N 1
ATOM 3002 C CA . ASN A 1 386 ? 5.260 -10.059 7.345 1.00 89.50 386 ASN A CA 1
ATOM 3003 C C . ASN A 1 386 ? 4.699 -8.638 7.456 1.00 89.50 386 ASN A C 1
ATOM 3005 O O . ASN A 1 386 ? 4.786 -7.876 6.500 1.00 89.50 386 ASN A O 1
ATOM 3009 N N . PHE A 1 387 ? 4.189 -8.261 8.627 1.00 90.88 387 PHE A N 1
ATOM 3010 C CA . PHE A 1 387 ? 3.602 -6.942 8.847 1.00 90.88 387 PHE A CA 1
ATOM 3011 C C . PHE A 1 387 ? 4.198 -6.262 10.073 1.00 90.88 387 PHE A C 1
ATOM 3013 O O . PHE A 1 387 ? 4.201 -6.857 11.147 1.00 90.88 387 PHE A O 1
ATOM 3020 N N . GLU A 1 388 ? 4.607 -5.005 9.907 1.00 88.50 388 GLU A N 1
ATOM 3021 C CA . GLU A 1 388 ? 4.898 -4.062 10.993 1.00 88.50 388 GLU A CA 1
ATOM 3022 C C . GLU A 1 388 ? 3.979 -2.844 10.839 1.00 88.50 388 GLU A C 1
ATOM 3024 O O . GLU A 1 388 ? 4.236 -1.940 10.040 1.00 88.50 388 GLU A O 1
ATOM 3029 N N . VAL A 1 389 ? 2.823 -2.880 11.505 1.00 89.75 389 VAL A N 1
ATOM 3030 C CA . VAL A 1 389 ? 1.709 -1.942 11.265 1.00 89.75 389 VAL A CA 1
ATOM 3031 C C . VAL A 1 389 ? 0.987 -1.559 12.556 1.00 89.75 389 VAL A C 1
ATOM 3033 O O . VAL A 1 389 ? 1.185 -2.189 13.588 1.00 89.75 389 VAL A O 1
ATOM 3036 N N . ASP A 1 390 ? 0.124 -0.538 12.544 1.00 90.25 390 ASP A N 1
ATOM 3037 C CA . ASP A 1 390 ? -0.684 -0.239 13.736 1.00 90.25 390 ASP A CA 1
ATOM 3038 C C . ASP A 1 390 ? -1.779 -1.286 13.918 1.00 90.25 390 ASP A C 1
ATOM 3040 O O . ASP A 1 390 ? -1.934 -1.845 15.003 1.00 90.25 390 ASP A O 1
ATOM 3044 N N . GLN A 1 391 ? -2.537 -1.576 12.859 1.00 91.94 391 GLN A N 1
ATOM 3045 C CA . GLN A 1 391 ? -3.674 -2.492 12.948 1.00 91.94 391 GLN A CA 1
ATOM 3046 C C . GLN A 1 391 ? -3.687 -3.537 11.851 1.00 91.94 391 GLN A C 1
ATOM 3048 O O . GLN A 1 391 ? -3.323 -3.270 10.711 1.00 91.94 391 GLN A O 1
ATOM 3053 N N . VAL A 1 392 ? -4.207 -4.712 12.187 1.00 95.06 392 VAL A N 1
ATOM 3054 C CA . VAL A 1 392 ? -4.535 -5.752 11.212 1.00 95.06 392 VAL A CA 1
ATOM 3055 C C . VAL A 1 392 ? -5.963 -6.233 11.420 1.00 95.06 392 VAL A C 1
ATOM 3057 O O . VAL A 1 392 ? -6.390 -6.511 12.540 1.00 95.06 392 VAL A O 1
ATOM 3060 N N . GLU A 1 393 ? -6.706 -6.350 10.328 1.00 97.38 393 GLU A N 1
ATOM 3061 C CA . GLU A 1 393 ? -8.022 -6.971 10.284 1.00 97.38 393 GLU A CA 1
ATOM 3062 C C . GLU A 1 393 ? -7.995 -8.172 9.339 1.00 97.38 393 GLU A C 1
ATOM 3064 O O . GLU A 1 393 ? -7.938 -8.018 8.124 1.00 97.38 393 GLU A O 1
ATOM 3069 N N . PHE A 1 394 ? -8.098 -9.373 9.894 1.00 98.50 394 PHE A N 1
ATOM 3070 C CA . PHE A 1 394 ? -8.392 -10.586 9.141 1.00 98.50 394 PHE A CA 1
ATOM 3071 C C . PHE A 1 394 ? -9.899 -10.647 8.901 1.00 98.50 394 PHE A C 1
ATOM 3073 O O . PHE A 1 394 ? -10.687 -10.773 9.846 1.00 98.50 394 PHE A O 1
ATOM 3080 N N . GLY A 1 395 ? -10.299 -10.464 7.643 1.00 98.06 395 GLY A N 1
ATOM 3081 C CA . GLY A 1 395 ? -11.690 -10.368 7.229 1.00 98.06 395 GLY A CA 1
ATOM 3082 C C . GLY A 1 395 ? -12.448 -11.687 7.327 1.00 98.06 395 GLY A C 1
ATOM 3083 O O . GLY A 1 395 ? -11.914 -12.732 7.690 1.00 98.06 395 GLY A O 1
ATOM 3084 N N . LYS A 1 396 ? -13.752 -11.623 7.053 1.00 97.88 396 LYS A N 1
ATOM 3085 C CA . LYS A 1 396 ? -14.638 -12.777 7.216 1.00 97.88 396 LYS A CA 1
ATOM 3086 C C . LYS A 1 396 ? -14.202 -13.921 6.296 1.00 97.88 396 LYS A C 1
ATOM 3088 O O . LYS A 1 396 ? -13.951 -13.677 5.121 1.00 97.88 396 LYS A O 1
ATOM 3093 N N . ASP A 1 397 ? -14.166 -15.142 6.829 1.00 98.19 397 ASP A N 1
ATOM 3094 C CA . ASP A 1 397 ? -13.848 -16.371 6.087 1.00 98.19 397 ASP A CA 1
ATOM 3095 C C . ASP A 1 397 ? -12.476 -16.359 5.367 1.00 98.19 397 ASP A C 1
ATOM 3097 O O . ASP A 1 397 ? -12.230 -17.207 4.507 1.00 98.19 397 ASP A O 1
ATOM 3101 N N . CYS A 1 398 ? -11.569 -15.429 5.704 1.00 98.50 398 CYS A N 1
ATOM 3102 C CA . CYS A 1 398 ? -10.246 -15.377 5.082 1.00 98.50 398 CYS A CA 1
ATOM 3103 C C . CYS A 1 398 ? -9.367 -16.545 5.544 1.00 98.50 398 CYS A C 1
ATOM 3105 O O . CYS A 1 398 ? -9.503 -17.033 6.669 1.00 98.50 398 CYS A O 1
ATOM 3107 N N . ASN A 1 399 ? -8.406 -16.936 4.711 1.00 98.56 399 ASN A N 1
ATOM 3108 C CA . ASN A 1 399 ? -7.302 -17.802 5.105 1.00 98.56 399 ASN A CA 1
ATOM 3109 C C . ASN A 1 399 ? -6.009 -16.999 4.980 1.00 98.56 399 ASN A C 1
ATOM 3111 O O . ASN A 1 399 ? -5.698 -16.488 3.907 1.00 98.56 399 ASN A O 1
ATOM 3115 N N . TYR A 1 400 ? -5.272 -16.871 6.080 1.00 98.50 400 TYR A N 1
ATOM 3116 C CA . TYR A 1 400 ? -3.957 -16.252 6.079 1.00 98.50 400 TYR A CA 1
ATOM 3117 C C . TYR A 1 400 ? -2.896 -17.233 6.545 1.00 98.50 400 TYR A C 1
ATOM 3119 O O . TYR A 1 400 ? -2.992 -17.775 7.644 1.00 98.50 400 TYR A O 1
ATOM 3127 N N . THR A 1 401 ? -1.855 -17.408 5.734 1.00 97.56 401 THR A N 1
ATOM 3128 C CA . THR A 1 401 ? -0.634 -18.108 6.147 1.00 97.56 401 THR A CA 1
ATOM 3129 C C . THR A 1 401 ? 0.538 -17.141 6.155 1.00 97.56 401 THR A C 1
ATOM 3131 O O . THR A 1 401 ? 0.951 -16.645 5.106 1.00 97.56 401 THR A O 1
ATOM 3134 N N . GLY A 1 402 ? 1.098 -16.897 7.335 1.00 94.12 402 GLY A N 1
ATOM 3135 C CA . GLY A 1 402 ? 2.288 -16.076 7.500 1.00 94.12 402 GLY A CA 1
ATOM 3136 C C . GLY A 1 402 ? 3.495 -16.916 7.891 1.00 94.12 402 GLY A C 1
ATOM 3137 O O . GLY A 1 402 ? 3.421 -17.744 8.793 1.00 94.12 402 GLY A O 1
ATOM 3138 N N . THR A 1 403 ? 4.624 -16.726 7.223 1.00 89.94 403 THR A N 1
ATOM 3139 C CA . THR A 1 403 ? 5.886 -17.409 7.525 1.00 89.94 403 THR A CA 1
ATOM 3140 C C . THR A 1 403 ? 7.020 -16.403 7.496 1.00 89.94 403 THR A C 1
ATOM 3142 O O . THR A 1 403 ? 7.064 -15.533 6.623 1.00 89.94 403 THR A O 1
ATOM 3145 N N . THR A 1 404 ? 7.946 -16.536 8.437 1.00 85.38 404 THR A N 1
ATOM 3146 C CA . THR A 1 404 ? 9.176 -15.742 8.478 1.00 85.38 404 THR A CA 1
ATOM 3147 C C . THR A 1 404 ? 10.390 -16.650 8.439 1.00 85.38 404 THR A C 1
ATOM 3149 O O . THR A 1 404 ? 10.324 -17.785 8.890 1.00 85.38 404 THR A O 1
ATOM 3152 N N . TYR A 1 405 ? 11.495 -16.170 7.875 1.00 79.75 405 TYR A N 1
ATOM 3153 C CA . TYR A 1 405 ? 12.800 -16.821 7.978 1.00 79.75 405 TYR A CA 1
ATOM 3154 C C . TYR A 1 405 ? 13.472 -16.475 9.309 1.00 79.75 405 TYR A C 1
ATOM 3156 O O . TYR A 1 405 ? 14.090 -17.340 9.926 1.00 79.75 405 TYR A O 1
ATOM 3164 N N . ASN A 1 406 ? 13.334 -15.222 9.748 1.00 74.50 406 ASN A N 1
ATOM 3165 C CA . ASN A 1 406 ? 13.847 -14.733 11.020 1.00 74.50 406 ASN A CA 1
ATOM 3166 C C . ASN A 1 406 ? 13.016 -13.523 11.485 1.00 74.50 406 ASN A C 1
ATOM 3168 O O . ASN A 1 406 ? 13.098 -12.468 10.862 1.00 74.50 406 ASN A O 1
ATOM 3172 N N . GLY A 1 407 ? 12.213 -13.669 12.542 1.00 75.75 407 GLY A N 1
ATOM 3173 C CA . GLY A 1 407 ? 11.416 -12.580 13.122 1.00 75.75 407 GLY A CA 1
ATOM 3174 C C . GLY A 1 407 ? 9.963 -12.945 13.440 1.00 75.75 407 GLY A C 1
ATOM 3175 O O . GLY A 1 407 ? 9.519 -14.084 13.259 1.00 75.75 407 GLY A O 1
ATOM 3176 N N . ASN A 1 408 ? 9.211 -11.956 13.926 1.00 81.44 408 ASN A N 1
ATOM 3177 C CA . ASN A 1 408 ? 7.778 -12.075 14.207 1.00 81.44 408 ASN A CA 1
ATOM 3178 C C . ASN A 1 408 ? 6.981 -12.159 12.911 1.00 81.44 408 ASN A C 1
ATOM 3180 O O . ASN A 1 408 ? 7.288 -11.453 11.967 1.00 81.44 408 ASN A O 1
ATOM 3184 N N . THR A 1 409 ? 5.902 -12.935 12.853 1.00 88.44 409 THR A N 1
ATOM 3185 C CA . THR A 1 409 ? 5.026 -12.870 11.674 1.00 88.44 409 THR A CA 1
ATOM 3186 C C . THR A 1 409 ? 4.295 -11.527 11.613 1.00 88.44 409 THR A C 1
ATOM 3188 O O . THR A 1 409 ? 4.242 -10.907 10.552 1.00 88.44 409 THR A O 1
ATOM 3191 N N . LEU A 1 410 ? 3.793 -11.056 12.756 1.00 90.44 410 LEU A N 1
ATOM 3192 C CA . LEU A 1 410 ? 3.126 -9.768 12.928 1.00 90.44 410 LEU A CA 1
ATOM 3193 C C . LEU A 1 410 ? 3.808 -8.969 14.041 1.00 90.44 410 LEU A C 1
ATOM 3195 O O . LEU A 1 410 ? 4.042 -9.495 15.128 1.00 90.44 410 LEU A O 1
ATOM 3199 N N . GLU A 1 411 ? 4.055 -7.692 13.803 1.00 88.50 411 GLU A N 1
ATOM 3200 C CA . GLU A 1 411 ? 4.496 -6.723 14.798 1.00 88.50 411 GLU A CA 1
ATOM 3201 C C . GLU A 1 411 ? 3.551 -5.525 14.777 1.00 88.50 411 GLU A C 1
ATOM 3203 O O . GLU A 1 411 ? 3.420 -4.841 13.766 1.00 88.50 411 GLU A O 1
ATOM 3208 N N . LEU A 1 412 ? 2.811 -5.326 15.869 1.00 89.00 412 LEU A N 1
ATOM 3209 C CA . LEU A 1 412 ? 1.686 -4.398 15.890 1.00 89.00 412 LEU A CA 1
ATOM 3210 C C . LEU A 1 412 ? 1.828 -3.345 16.983 1.00 89.00 412 LEU A C 1
ATOM 3212 O O . LEU A 1 412 ? 1.931 -3.679 18.163 1.00 89.00 412 LEU A O 1
ATOM 3216 N N . THR A 1 413 ? 1.750 -2.063 16.617 1.00 87.50 413 THR A N 1
ATOM 3217 C CA . THR A 1 413 ? 1.693 -0.980 17.619 1.00 87.50 413 THR A CA 1
ATOM 3218 C C . THR A 1 413 ? 0.294 -0.771 18.199 1.00 87.50 413 THR A C 1
ATOM 3220 O O . THR A 1 413 ? 0.149 -0.160 19.261 1.00 87.50 413 THR A O 1
ATOM 3223 N N . GLY A 1 414 ? -0.725 -1.297 17.516 1.00 88.00 414 GLY A N 1
ATOM 3224 C CA . GLY A 1 414 ? -2.135 -1.240 17.875 1.00 88.00 414 GLY A CA 1
ATOM 3225 C C . GLY A 1 414 ? -2.767 -2.634 17.949 1.00 88.00 414 GLY A C 1
ATOM 3226 O O . GLY A 1 414 ? -2.217 -3.550 18.550 1.00 88.00 414 GLY A O 1
ATOM 3227 N N . SER A 1 415 ? -3.991 -2.785 17.438 1.00 89.88 415 SER A N 1
ATOM 3228 C CA . SER A 1 415 ? -4.823 -3.977 17.682 1.00 89.88 415 SER A CA 1
ATOM 3229 C C . SER A 1 415 ? -4.961 -4.891 16.467 1.00 89.88 415 SER A C 1
ATOM 3231 O O . SER A 1 415 ? -4.882 -4.457 15.320 1.00 89.88 415 SER A O 1
ATOM 3233 N N . ALA A 1 416 ? -5.253 -6.162 16.738 1.00 94.25 416 ALA A N 1
ATOM 3234 C CA . ALA A 1 416 ? -5.612 -7.156 15.738 1.00 94.25 416 ALA A CA 1
ATOM 3235 C C . ALA A 1 416 ? -7.094 -7.541 15.856 1.00 94.25 416 ALA A C 1
ATOM 3237 O O . ALA A 1 416 ? -7.628 -7.732 16.954 1.00 94.25 416 ALA A O 1
ATOM 3238 N N . VAL A 1 417 ? -7.759 -7.695 14.715 1.00 96.12 417 VAL A N 1
ATOM 3239 C CA . VAL A 1 417 ? -9.154 -8.127 14.611 1.00 96.12 417 VAL A CA 1
ATOM 3240 C C . VAL A 1 417 ? -9.239 -9.369 13.734 1.00 96.12 417 VAL A C 1
ATOM 3242 O O . VAL A 1 417 ? -8.750 -9.370 12.612 1.00 96.12 417 VAL A O 1
ATOM 3245 N N . PHE A 1 418 ? -9.909 -10.404 14.229 1.00 98.06 418 PHE A N 1
ATOM 3246 C CA . PHE A 1 418 ? -10.163 -11.656 13.523 1.00 98.06 418 PHE A CA 1
ATOM 3247 C C . PHE A 1 418 ? -11.672 -11.824 13.382 1.00 98.06 418 PHE A C 1
ATOM 3249 O O . PHE A 1 418 ? -12.376 -12.073 14.367 1.00 98.06 418 PHE A O 1
ATOM 3256 N N . ARG A 1 419 ? -12.191 -11.606 12.173 1.00 97.62 419 ARG A N 1
ATOM 3257 C CA . ARG A 1 419 ? -13.626 -11.700 11.891 1.00 97.62 419 ARG A CA 1
ATOM 3258 C C . ARG A 1 419 ? -14.083 -13.154 11.831 1.00 97.62 419 ARG A C 1
ATOM 3260 O O . ARG A 1 419 ? -13.286 -14.074 11.705 1.00 97.62 419 ARG A O 1
ATOM 3267 N N . ASP A 1 420 ? -15.397 -13.335 11.925 1.00 98.06 420 ASP A N 1
ATOM 3268 C CA . ASP A 1 420 ? -16.044 -14.648 11.874 1.00 98.06 420 ASP A CA 1
ATOM 3269 C C . ASP A 1 420 ? -15.527 -15.499 10.701 1.00 98.06 420 ASP A C 1
ATOM 3271 O O . ASP A 1 420 ? -15.360 -14.997 9.591 1.00 98.06 420 ASP A O 1
ATOM 3275 N N . GLY A 1 421 ? -15.234 -16.771 10.962 1.00 97.94 421 GLY A N 1
ATOM 3276 C CA . GLY A 1 421 ? -14.705 -17.699 9.960 1.00 97.94 421 GLY A CA 1
ATOM 3277 C C . GLY A 1 421 ? -13.236 -17.516 9.554 1.00 97.94 421 GLY A C 1
ATOM 3278 O O . GLY A 1 421 ? -12.711 -18.414 8.898 1.00 97.94 421 GLY A O 1
ATOM 3279 N N . ALA A 1 422 ? -12.557 -16.429 9.947 1.00 98.56 422 ALA A N 1
ATOM 3280 C CA . ALA A 1 422 ? -11.148 -16.209 9.609 1.00 98.56 422 ALA A CA 1
ATOM 3281 C C . ALA A 1 422 ? -10.254 -17.332 10.156 1.00 98.56 422 ALA A C 1
ATOM 3283 O O . ALA A 1 422 ? -10.400 -17.738 11.310 1.00 98.56 422 ALA A O 1
ATOM 3284 N N . LYS A 1 423 ? -9.300 -17.804 9.355 1.00 98.69 423 LYS A N 1
ATOM 3285 C CA . LYS A 1 423 ? -8.286 -18.787 9.748 1.00 98.69 423 LYS A CA 1
ATOM 3286 C C . LYS A 1 423 ? -6.907 -18.211 9.508 1.00 98.69 423 LYS A C 1
ATOM 3288 O O . LYS A 1 423 ? -6.571 -17.851 8.384 1.00 98.69 423 LYS A O 1
ATOM 3293 N N . VAL A 1 424 ? -6.128 -18.105 10.572 1.00 98.50 424 VAL A N 1
ATOM 3294 C CA . VAL A 1 424 ? -4.817 -17.466 10.541 1.00 98.50 424 VAL A CA 1
ATOM 3295 C C . VAL A 1 424 ? -3.793 -18.427 11.116 1.00 98.50 424 VAL A C 1
ATOM 3297 O O . VAL A 1 424 ? -3.855 -18.760 12.297 1.00 98.50 424 VAL A O 1
ATOM 3300 N N . ASP A 1 425 ? -2.850 -18.848 10.282 1.00 97.06 425 ASP A N 1
ATOM 3301 C CA . ASP A 1 425 ? -1.745 -19.729 10.640 1.00 97.06 425 ASP A CA 1
ATOM 3302 C C . ASP A 1 425 ? -0.422 -18.964 10.533 1.00 97.06 425 ASP A C 1
ATOM 3304 O O . ASP A 1 425 ? -0.024 -18.514 9.455 1.00 97.06 425 ASP A O 1
ATOM 3308 N N . LEU A 1 426 ? 0.264 -18.799 11.663 1.00 93.88 426 LEU A N 1
ATOM 3309 C CA . LEU A 1 426 ? 1.533 -18.079 11.753 1.00 93.88 426 LEU A CA 1
ATOM 3310 C C . LEU A 1 426 ? 2.663 -19.063 12.061 1.00 93.88 426 LEU A C 1
ATOM 3312 O O . LEU A 1 426 ? 2.598 -19.791 13.047 1.00 93.88 426 LEU A O 1
ATOM 3316 N N . TYR A 1 427 ? 3.707 -19.048 11.237 1.00 90.00 427 TYR A N 1
ATOM 3317 C CA . TYR A 1 427 ? 4.903 -19.886 11.342 1.00 90.00 427 TYR A CA 1
ATOM 3318 C C . TYR A 1 427 ? 6.133 -18.992 11.545 1.00 90.00 427 TYR A C 1
ATOM 3320 O O . TYR A 1 427 ? 6.897 -18.742 10.599 1.00 90.00 427 TYR A O 1
ATOM 3328 N N . PRO A 1 428 ? 6.298 -18.426 12.748 1.00 84.62 428 PRO A N 1
ATOM 3329 C CA . PRO A 1 428 ? 7.447 -17.596 13.052 1.00 84.62 428 PRO A CA 1
ATOM 3330 C C . PRO A 1 428 ? 8.714 -18.461 13.163 1.00 84.62 428 PRO A C 1
ATOM 3332 O O . PRO A 1 428 ? 8.723 -19.478 13.855 1.00 84.62 428 PRO A O 1
ATOM 3335 N N . HIS A 1 429 ? 9.797 -18.059 12.497 1.00 77.00 429 HIS A N 1
ATOM 3336 C CA . HIS A 1 429 ? 11.114 -18.689 12.654 1.00 77.00 429 HIS A CA 1
ATOM 3337 C C . HIS A 1 429 ? 12.116 -17.678 13.203 1.00 77.00 429 HIS A C 1
ATOM 3339 O O . HIS A 1 429 ? 12.006 -16.480 12.947 1.00 77.00 429 HIS A O 1
ATOM 3345 N N . GLY A 1 430 ? 13.099 -18.157 13.960 1.00 62.41 430 GLY A N 1
ATOM 3346 C CA . GLY A 1 430 ? 14.214 -17.356 14.449 1.00 62.41 430 GLY A CA 1
ATOM 3347 C C . GLY A 1 430 ? 15.502 -18.161 14.391 1.00 62.41 430 GLY A C 1
ATOM 3348 O O . GLY A 1 430 ? 15.488 -19.377 14.573 1.00 62.41 430 GLY A O 1
ATOM 3349 N N . THR A 1 431 ? 16.615 -17.487 14.128 1.00 53.91 431 THR A N 1
ATOM 3350 C CA . THR A 1 431 ? 17.947 -18.026 14.442 1.00 53.91 431 THR A CA 1
ATOM 3351 C C . THR A 1 431 ? 18.313 -17.645 15.880 1.00 53.91 431 THR A C 1
ATOM 3353 O O . THR A 1 431 ? 17.864 -16.599 16.339 1.00 53.91 431 THR A O 1
ATOM 3356 N N . ASP A 1 432 ? 19.144 -18.434 16.573 1.00 44.00 432 ASP A N 1
ATOM 3357 C CA . ASP A 1 432 ? 19.514 -18.305 18.008 1.00 44.00 432 ASP A CA 1
ATOM 3358 C C . ASP A 1 432 ? 20.048 -16.928 18.477 1.00 44.00 432 ASP A C 1
ATOM 3360 O O . ASP A 1 432 ? 20.360 -16.731 19.653 1.00 44.00 432 ASP A O 1
ATOM 3364 N N . THR A 1 433 ? 20.187 -15.954 17.582 1.00 44.50 433 THR A N 1
ATOM 3365 C CA . THR A 1 433 ? 20.610 -14.587 17.880 1.00 44.50 433 THR A CA 1
ATOM 3366 C C . THR A 1 433 ? 19.431 -13.627 17.739 1.00 44.50 433 THR A C 1
ATOM 3368 O O . THR A 1 433 ? 19.097 -13.196 16.638 1.00 44.50 433 THR A O 1
ATOM 3371 N N . ALA A 1 434 ? 18.817 -13.275 18.870 1.00 40.94 434 ALA A N 1
ATOM 3372 C CA . ALA A 1 434 ? 17.870 -12.169 18.970 1.00 40.94 434 ALA A CA 1
ATOM 3373 C C . ALA A 1 434 ? 18.543 -10.849 18.550 1.00 40.94 434 ALA A C 1
ATOM 3375 O O . ALA A 1 434 ? 19.532 -10.443 19.159 1.00 40.94 434 ALA A O 1
ATOM 3376 N N . GLU A 1 435 ? 18.020 -10.174 17.525 1.00 45.56 435 GLU A N 1
ATOM 3377 C CA . GLU A 1 435 ? 18.594 -8.909 17.038 1.00 45.56 435 GLU A CA 1
ATOM 3378 C C . GLU A 1 435 ? 18.064 -7.664 17.753 1.00 45.56 435 GLU A C 1
ATOM 3380 O O . GLU A 1 435 ? 18.770 -6.657 17.825 1.00 45.56 435 GLU A O 1
ATOM 3385 N N . HIS A 1 436 ? 16.881 -7.731 18.366 1.00 42.78 436 HIS A N 1
ATOM 3386 C CA . HIS A 1 436 ? 16.419 -6.653 19.231 1.00 42.78 436 HIS A CA 1
ATOM 3387 C C . HIS A 1 436 ? 16.969 -6.813 20.647 1.00 42.78 436 HIS A C 1
ATOM 3389 O O . HIS A 1 436 ? 16.734 -7.810 21.337 1.00 42.78 436 HIS A O 1
ATOM 3395 N N . HIS A 1 437 ? 17.661 -5.766 21.093 1.00 39.19 437 HIS A N 1
ATOM 3396 C CA . HIS A 1 437 ? 18.194 -5.595 22.448 1.00 39.19 437 HIS A CA 1
ATOM 3397 C C . HIS A 1 437 ? 17.084 -5.618 23.521 1.00 39.19 437 HIS A C 1
ATOM 3399 O O . HIS A 1 437 ? 17.389 -5.825 24.693 1.00 39.19 437 HIS A O 1
ATOM 3405 N N . ASP A 1 438 ? 15.816 -5.496 23.104 1.00 42.72 438 ASP A N 1
ATOM 3406 C CA . ASP A 1 438 ? 14.618 -5.519 23.951 1.00 42.72 438 ASP A CA 1
ATOM 3407 C C . ASP A 1 438 ? 13.809 -6.833 23.890 1.00 42.72 438 ASP A C 1
ATOM 3409 O O . ASP A 1 438 ? 12.659 -6.881 24.324 1.00 42.72 438 ASP A O 1
ATOM 3413 N N . GLY A 1 439 ? 14.423 -7.937 23.451 1.00 41.41 439 GLY A N 1
ATOM 3414 C CA . GLY A 1 439 ? 13.897 -9.280 23.730 1.00 41.41 439 GLY A CA 1
ATOM 3415 C C . GLY A 1 439 ? 13.369 -10.013 22.510 1.00 41.41 439 GLY A C 1
ATOM 3416 O O . GLY A 1 439 ? 12.193 -10.373 22.452 1.00 41.41 439 GLY A O 1
ATOM 3417 N N . GLY A 1 440 ? 14.261 -10.292 21.559 1.00 45.16 440 GLY A N 1
ATOM 3418 C CA . GLY A 1 440 ? 13.928 -11.179 20.451 1.00 45.16 440 GLY A CA 1
ATOM 3419 C C . GLY A 1 440 ? 13.337 -12.504 20.925 1.00 45.16 440 GLY A C 1
ATOM 3420 O O . GLY A 1 440 ? 13.710 -13.002 21.979 1.00 45.16 440 GLY A O 1
ATOM 3421 N N . MET A 1 441 ? 12.367 -13.010 20.172 1.00 53.75 441 MET A N 1
ATOM 3422 C CA . MET A 1 441 ? 12.264 -14.360 19.607 1.00 53.75 441 MET A CA 1
ATOM 3423 C C . MET A 1 441 ? 11.091 -14.331 18.614 1.00 53.75 441 MET A C 1
ATOM 3425 O O . MET A 1 441 ? 10.306 -13.392 18.587 1.00 53.75 441 MET A O 1
ATOM 3429 N N . ALA A 1 442 ? 10.988 -15.330 17.750 1.00 61.34 442 ALA A N 1
ATOM 3430 C CA . ALA A 1 442 ? 9.963 -15.424 16.723 1.00 61.34 442 ALA A CA 1
ATOM 3431 C C . ALA A 1 442 ? 8.586 -15.767 17.349 1.00 61.34 442 ALA A C 1
ATOM 3433 O O . ALA A 1 442 ? 8.209 -16.933 17.434 1.00 61.34 442 ALA A O 1
ATOM 3434 N N . TYR A 1 443 ? 7.835 -14.766 17.831 1.00 67.56 443 TYR A N 1
ATOM 3435 C CA . TYR A 1 443 ? 6.640 -14.972 18.678 1.00 67.56 443 TYR A CA 1
ATOM 3436 C C . TYR A 1 443 ? 5.321 -15.175 17.916 1.00 67.56 443 TYR A C 1
ATOM 3438 O O . TYR A 1 443 ? 4.256 -15.305 18.521 1.00 67.56 443 TYR A O 1
ATOM 3446 N N . GLY A 1 444 ? 5.352 -15.148 16.585 1.00 79.81 444 GLY A N 1
ATOM 3447 C CA . GLY A 1 444 ? 4.148 -15.105 15.750 1.00 79.81 444 GLY A CA 1
ATOM 3448 C C . GLY A 1 444 ? 3.532 -13.710 15.755 1.00 79.81 444 GLY A C 1
ATOM 3449 O O . GLY A 1 444 ? 3.406 -13.116 14.690 1.00 79.81 444 GLY A O 1
ATOM 3450 N N . ILE A 1 445 ? 3.237 -13.155 16.937 1.00 88.44 445 ILE A N 1
ATOM 3451 C CA . ILE A 1 445 ? 2.734 -11.789 17.127 1.00 88.44 445 ILE A CA 1
ATOM 3452 C C . ILE A 1 445 ? 3.525 -11.066 18.228 1.00 88.44 445 ILE A C 1
ATOM 3454 O O . ILE A 1 445 ? 3.569 -11.527 19.368 1.00 88.44 445 ILE A O 1
ATOM 3458 N N . SER A 1 446 ? 4.085 -9.901 17.903 1.00 86.00 446 SER A N 1
ATOM 3459 C CA . SER A 1 446 ? 4.662 -8.933 18.842 1.00 86.00 446 SER A CA 1
ATOM 3460 C C . SER A 1 446 ? 3.758 -7.703 18.946 1.00 86.00 446 SER A C 1
ATOM 3462 O O . SER A 1 446 ? 3.242 -7.229 17.937 1.00 86.00 446 SER A O 1
ATOM 3464 N N . MET A 1 447 ? 3.543 -7.191 20.162 1.00 86.31 447 MET A N 1
ATOM 3465 C CA . MET A 1 447 ? 2.762 -5.971 20.406 1.00 86.31 447 MET A CA 1
ATOM 3466 C C . MET A 1 447 ? 3.452 -5.079 21.455 1.00 86.31 447 MET A C 1
ATOM 3468 O O . MET A 1 447 ? 3.076 -5.106 22.631 1.00 86.31 447 MET A O 1
ATOM 3472 N N . PRO A 1 448 ? 4.510 -4.339 21.076 1.00 75.19 448 PRO A N 1
ATOM 3473 C CA . PRO A 1 448 ? 5.428 -3.710 22.030 1.00 75.19 448 PRO A CA 1
ATOM 3474 C C . PRO A 1 448 ? 4.890 -2.434 22.703 1.00 75.19 448 PRO A C 1
ATOM 3476 O O . PRO A 1 448 ? 5.467 -1.981 23.693 1.00 75.19 448 PRO A O 1
ATOM 3479 N N . SER A 1 449 ? 3.800 -1.837 22.210 1.00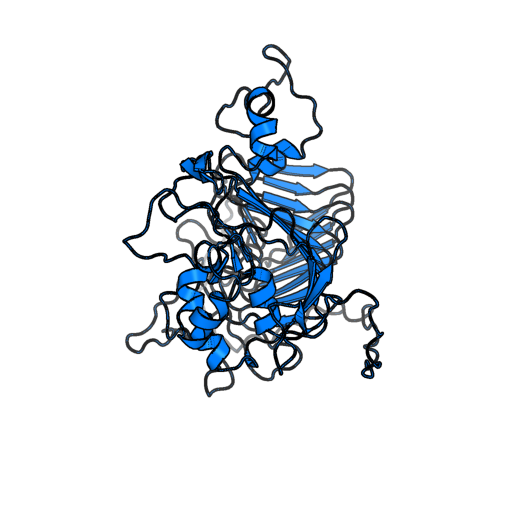 71.25 449 SER A N 1
ATOM 3480 C CA . SER A 1 449 ? 3.323 -0.522 22.662 1.00 71.25 449 SER A CA 1
ATOM 3481 C C . SER A 1 449 ? 1.838 -0.481 23.024 1.00 71.25 449 SER A C 1
ATOM 3483 O O . SER A 1 449 ? 1.007 -1.107 22.377 1.00 71.25 449 SER A O 1
ATOM 3485 N N . GLY A 1 450 ? 1.488 0.357 24.008 1.00 67.69 450 GLY A N 1
ATOM 3486 C CA . GLY A 1 450 ? 0.104 0.740 24.308 1.00 67.69 450 GLY A CA 1
ATOM 3487 C C . GLY A 1 450 ? -0.706 -0.291 25.105 1.00 67.69 450 GLY A C 1
ATOM 3488 O O . GLY A 1 450 ? -0.176 -1.013 25.946 1.0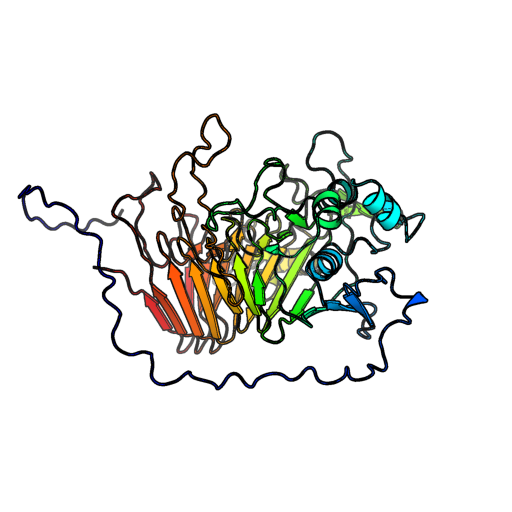0 67.69 450 GLY A O 1
ATOM 3489 N N . THR A 1 451 ? -2.021 -0.318 24.864 1.00 72.19 451 THR A N 1
ATOM 3490 C CA . THR A 1 451 ? -2.965 -1.337 25.372 1.00 72.19 451 THR A CA 1
ATOM 3491 C C . THR A 1 451 ? -3.594 -2.088 24.190 1.00 72.19 451 THR A C 1
ATOM 3493 O O . THR A 1 451 ? -4.791 -1.957 23.928 1.00 72.19 451 THR A O 1
ATOM 3496 N N . PRO A 1 452 ? -2.776 -2.808 23.405 1.00 81.25 452 PRO A N 1
ATOM 3497 C CA . PRO A 1 452 ? -3.226 -3.476 22.196 1.00 81.25 452 PRO A CA 1
ATOM 3498 C C . PRO A 1 452 ? -4.208 -4.598 22.546 1.00 81.25 452 PRO A C 1
ATOM 3500 O O . PRO A 1 452 ? -4.148 -5.193 23.626 1.00 81.25 452 PRO A O 1
ATOM 3503 N N . THR A 1 453 ? -5.134 -4.884 21.634 1.00 88.62 453 THR A N 1
ATOM 3504 C CA . THR A 1 453 ? -6.135 -5.940 21.815 1.00 88.62 453 THR A CA 1
ATOM 3505 C C . THR A 1 453 ? -6.097 -6.924 20.659 1.00 88.62 453 THR A C 1
ATOM 3507 O O . THR A 1 453 ? -5.869 -6.549 19.510 1.00 88.62 453 THR A O 1
ATOM 3510 N N . ILE A 1 454 ? -6.355 -8.192 20.971 1.00 93.88 454 ILE A N 1
ATOM 3511 C CA . ILE A 1 454 ? -6.671 -9.226 19.989 1.00 93.88 454 ILE A CA 1
ATOM 3512 C C . ILE A 1 454 ? -8.162 -9.509 20.127 1.00 93.88 454 ILE A C 1
ATOM 3514 O O . ILE A 1 454 ? -8.603 -10.057 21.137 1.00 93.88 454 ILE A O 1
ATOM 3518 N N . ASN A 1 455 ? -8.940 -9.119 19.122 1.00 93.44 455 ASN A N 1
ATOM 3519 C CA . ASN A 1 455 ? -10.386 -9.302 19.116 1.00 93.44 455 ASN A CA 1
ATOM 3520 C C . ASN A 1 455 ? -10.755 -10.427 18.154 1.00 93.44 455 ASN A C 1
ATOM 3522 O O . ASN A 1 455 ? -10.640 -10.265 16.941 1.00 93.44 455 ASN A O 1
ATOM 3526 N N . MET A 1 456 ? -11.216 -11.554 18.694 1.00 96.94 456 MET A N 1
ATOM 3527 C CA . MET A 1 456 ? -11.659 -12.705 17.908 1.00 96.94 456 MET A CA 1
ATOM 3528 C C . MET A 1 456 ? -13.182 -12.806 17.927 1.00 96.94 456 MET A C 1
ATOM 3530 O O . MET A 1 456 ? -13.799 -12.778 18.993 1.00 96.94 456 MET A O 1
ATOM 3534 N N . TYR A 1 457 ? -13.787 -12.928 16.749 1.00 93.94 457 TYR A N 1
ATOM 3535 C CA . TYR A 1 457 ? -15.236 -12.980 16.578 1.00 93.94 457 TYR A CA 1
ATOM 3536 C C . TYR A 1 457 ? -15.680 -14.314 15.974 1.00 93.94 457 TYR A C 1
ATOM 3538 O O . TYR A 1 457 ? -15.018 -14.862 15.098 1.00 93.94 457 TYR A O 1
ATOM 3546 N N . GLY A 1 458 ? -16.846 -14.804 16.405 1.00 96.06 458 GLY A N 1
ATOM 3547 C CA . GLY A 1 458 ? -17.487 -15.979 15.814 1.00 96.06 458 GLY A CA 1
ATOM 3548 C C . GLY A 1 458 ? -16.601 -17.228 15.845 1.00 96.06 458 GLY A C 1
ATOM 3549 O O . GLY A 1 458 ? -16.081 -17.580 16.902 1.00 96.06 458 GLY A O 1
ATOM 3550 N N . SER A 1 459 ? -16.446 -17.901 14.702 1.00 97.88 459 SER A N 1
ATOM 3551 C CA . SER A 1 459 ? -15.626 -19.116 14.571 1.00 97.88 459 SER A CA 1
ATOM 3552 C C . SER A 1 459 ? -14.172 -18.864 14.141 1.00 97.88 459 SER A C 1
ATOM 3554 O O . SER A 1 459 ? -13.554 -19.767 13.574 1.00 97.88 459 SER A O 1
ATOM 3556 N N . ALA A 1 460 ? -13.645 -17.652 14.347 1.00 98.31 460 ALA A N 1
ATOM 3557 C CA . ALA A 1 460 ? -12.276 -17.302 13.975 1.00 98.31 460 ALA A CA 1
ATOM 3558 C C . ALA A 1 460 ? -11.223 -18.189 14.667 1.00 98.31 460 ALA A C 1
ATOM 3560 O O . ALA A 1 460 ? -11.388 -18.593 15.820 1.00 98.31 460 ALA A O 1
ATOM 3561 N N . GLN A 1 461 ? -10.115 -18.447 13.974 1.00 98.19 461 GLN A N 1
ATOM 3562 C CA . GLN A 1 461 ? -8.993 -19.265 14.431 1.00 98.19 461 GLN A CA 1
ATOM 3563 C C . GLN A 1 461 ? -7.679 -18.501 14.258 1.00 98.19 461 GLN A C 1
ATOM 3565 O O . GLN A 1 461 ? -7.407 -17.953 13.191 1.00 98.19 461 GLN A O 1
ATOM 3570 N N . LEU A 1 462 ? -6.861 -18.506 15.309 1.00 96.62 462 LEU A N 1
ATOM 3571 C CA . LEU A 1 462 ? -5.479 -18.041 15.299 1.00 96.62 462 LEU A CA 1
ATOM 3572 C C . LEU A 1 462 ? -4.608 -19.190 15.806 1.00 96.62 462 LEU A C 1
ATOM 3574 O O . LEU A 1 462 ? -4.687 -19.554 16.980 1.00 96.62 462 LEU A O 1
ATOM 3578 N N . ASN A 1 463 ? -3.790 -19.744 14.920 1.00 94.62 463 ASN A N 1
ATOM 3579 C CA . ASN A 1 463 ? -2.843 -20.807 15.212 1.00 94.62 463 ASN A CA 1
ATOM 3580 C C . ASN A 1 463 ? -1.428 -20.241 15.077 1.00 94.62 463 ASN A C 1
ATOM 3582 O O . ASN A 1 463 ? -1.071 -19.684 14.039 1.00 94.62 463 ASN A O 1
ATOM 3586 N N . ILE A 1 464 ? -0.619 -20.381 16.124 1.00 91.06 464 ILE A N 1
ATOM 3587 C CA . ILE A 1 464 ? 0.784 -19.965 16.113 1.00 91.06 464 ILE A CA 1
ATOM 3588 C C . ILE A 1 464 ? 1.637 -21.217 16.281 1.00 91.06 464 ILE A C 1
ATOM 3590 O O . ILE A 1 464 ? 1.545 -21.913 17.292 1.00 91.06 464 ILE A O 1
ATOM 3594 N N . HIS A 1 465 ? 2.450 -21.491 15.270 1.00 87.12 465 HIS A N 1
ATOM 3595 C CA . HIS A 1 465 ? 3.295 -22.670 15.145 1.00 87.12 465 HIS A CA 1
ATOM 3596 C C . HIS A 1 465 ? 4.749 -22.259 15.384 1.00 87.12 465 HIS A C 1
ATOM 3598 O O . HIS A 1 465 ? 5.518 -22.083 14.441 1.00 87.12 465 HIS A O 1
ATOM 3604 N N . CYS A 1 466 ? 5.110 -22.027 16.646 1.00 72.19 466 CYS A N 1
ATOM 3605 C CA . CYS A 1 466 ? 6.500 -21.758 17.014 1.00 72.19 466 CYS A CA 1
ATOM 3606 C C . CYS A 1 466 ? 7.338 -23.035 16.864 1.00 72.19 466 CYS A C 1
ATOM 3608 O O . CYS A 1 466 ? 6.870 -24.119 17.213 1.00 72.19 466 CYS A O 1
ATOM 3610 N N . ASN A 1 467 ? 8.571 -22.905 16.374 1.00 64.25 467 ASN A N 1
ATOM 3611 C CA . ASN A 1 467 ? 9.531 -24.008 16.414 1.00 64.25 467 ASN A CA 1
ATOM 3612 C C . ASN A 1 467 ? 9.947 -24.296 17.869 1.00 64.25 467 ASN A C 1
ATOM 3614 O O . ASN A 1 467 ? 10.122 -23.352 18.644 1.00 64.25 467 ASN A O 1
ATOM 3618 N N . ASP A 1 468 ? 10.099 -25.582 18.202 1.00 42.81 468 ASP A N 1
ATOM 3619 C CA . ASP A 1 468 ? 10.756 -26.063 19.431 1.00 42.81 468 ASP A CA 1
ATOM 3620 C C . ASP A 1 468 ? 12.278 -25.864 19.380 1.00 42.81 468 ASP A C 1
ATOM 3622 O O . ASP A 1 468 ? 12.869 -26.101 18.295 1.00 42.81 468 ASP A O 1
#

pLDDT: mean 75.44, std 22.21, range [20.27, 98.69]

Organism: NCBI:txid1303590

Foldseek 3Di:
DDDDDDDDDDDDDDDDDDPDDDPPDPDPPPPDCPDPDPDDPDDDDPPPFFDPLVRALPNDPVCQWTWGDPVPQFTEIAGEEPLSVVCLLLVLLQCQQPQCVVPSNSLVVLLVVLNNLCSSLVHLDDDDDLAAAQAAHRHAEYEYPAAYELLPDDPSSCSNNVAFHADDPPLEEQGDCVVVVPLERERRYARQHHEYHDVLHEYARRSYAYEYDQHRPPDCLFGWHQDPVRDIGGHAHEAEYEYENYEYEYQELQARYEYAFAAAQLVVLLPDPDDQDDPPDPPQFPDPVGCNGSNNSVPCNVCSVRRHPRRAHEYEYANYEYAYQEHHAYDARGYEYEYHAEYEFHHDQWDADPPGSRIHGHADPDFDQPPVRHRPDPTRFEAGEHDAEAEYEYDALHEYEFEGQAAANEEHQAEYHFEANYEYEFHFQHDPDAPDPVDDDHFNYHHPHDDHYYHYDHNGYHHYDYDD